Protein AF-0000000081273291 (afdb_homodimer)

pLDDT: mean 95.56, std 4.35, range [65.25, 98.94]

InterPro domains:
  IPR001537 tRNA/rRNA methyltransferase, SpoU type [PF00588] (116-250)
  IPR029026 tRNA (guanine-N1-)-methyltransferase, N-terminal [G3DSA:3.40.1280.10] (105-257)
  IPR029028 Alpha/beta knot methyltransferases [SSF75217] (107-257)
  IPR029064 Ribosomal protein eL30-like superfamily [G3DSA:3.30.1330.30] (2-104)
  IPR029064 Ribosomal protein eL30-like superfamily [SSF55315] (2-104)
  IPR051259 Ribosomal RNA Methyltransferase [PTHR43191] (1-255)

Structure (mmCIF, N/CA/C/O backbone):
data_AF-0000000081273291-model_v1
#
loop_
_entity.id
_entity.type
_entity.pdbx_description
1 polymer 'RNA methyltransferase'
#
loop_
_atom_site.group_PDB
_atom_site.id
_atom_site.type_symbol
_atom_site.label_atom_id
_atom_site.label_alt_id
_atom_site.label_comp_id
_atom_site.label_asym_id
_atom_site.label_entity_id
_atom_site.label_seq_id
_atom_site.pdbx_PDB_ins_code
_atom_site.Cartn_x
_atom_site.Cartn_y
_atom_site.Cartn_z
_atom_site.occupancy
_atom_site.B_iso_or_equiv
_atom_site.auth_seq_id
_atom_site.auth_comp_id
_atom_site.auth_asym_id
_atom_site.auth_atom_id
_atom_site.pdbx_PDB_model_num
ATOM 1 N N . MET A 1 1 ? 12.938 37.375 -3.557 1 85.06 1 MET A N 1
ATOM 2 C CA . MET A 1 1 ? 13.18 35.938 -3.637 1 85.06 1 MET A CA 1
ATOM 3 C C . MET A 1 1 ? 14.672 35.625 -3.553 1 85.06 1 MET A C 1
ATOM 5 O O . MET A 1 1 ? 15.477 36.281 -4.219 1 85.06 1 MET A O 1
ATOM 9 N N . LYS A 1 2 ? 15.062 34.812 -2.607 1 92.38 2 LYS A N 1
ATOM 10 C CA . LYS A 1 2 ? 16.469 34.438 -2.447 1 92.38 2 LYS A CA 1
ATOM 11 C C . LYS A 1 2 ? 16.859 33.375 -3.457 1 92.38 2 LYS A C 1
ATOM 13 O O . LYS A 1 2 ? 16.156 32.375 -3.621 1 92.38 2 LYS A O 1
ATOM 18 N N . HIS A 1 3 ? 17.938 33.594 -4.125 1 95.94 3 HIS A N 1
ATOM 19 C CA . HIS A 1 3 ? 18.453 32.656 -5.113 1 95.94 3 HIS A CA 1
ATOM 20 C C . HIS A 1 3 ? 19.719 31.953 -4.602 1 95.94 3 HIS A C 1
ATOM 22 O O . HIS A 1 3 ? 20.734 32.594 -4.367 1 95.94 3 HIS A O 1
ATOM 28 N N . ILE A 1 4 ? 19.656 30.656 -4.441 1 96.44 4 ILE A N 1
ATOM 29 C CA . ILE A 1 4 ? 20.766 29.891 -3.885 1 96.44 4 ILE A CA 1
ATOM 30 C C . ILE A 1 4 ? 21.406 29.031 -4.973 1 96.44 4 ILE A C 1
ATOM 32 O O . ILE A 1 4 ? 20.734 28.172 -5.551 1 96.44 4 ILE A O 1
ATOM 36 N N . THR A 1 5 ? 22.688 29.141 -5.18 1 96.31 5 THR A N 1
ATOM 37 C CA . THR A 1 5 ? 23.391 28.422 -6.234 1 96.31 5 THR A CA 1
ATOM 38 C C . THR A 1 5 ? 24.578 27.656 -5.66 1 96.31 5 THR A C 1
ATOM 40 O O . THR A 1 5 ? 25.234 26.875 -6.371 1 96.31 5 THR A O 1
ATOM 43 N N . SER A 1 6 ? 24.859 27.953 -4.395 1 95.31 6 SER A N 1
ATOM 44 C CA . SER A 1 6 ? 26.016 27.328 -3.785 1 95.31 6 SER A CA 1
ATOM 45 C C . SER A 1 6 ? 25.609 26.25 -2.779 1 95.31 6 SER A C 1
ATOM 47 O O . SER A 1 6 ? 24.719 26.469 -1.968 1 95.31 6 SER A O 1
ATOM 49 N N . ARG A 1 7 ? 26.344 25.188 -2.744 1 93.81 7 ARG A N 1
ATOM 50 C CA . ARG A 1 7 ? 26.141 24.078 -1.805 1 93.81 7 ARG A CA 1
ATOM 51 C C . ARG A 1 7 ? 26.547 24.484 -0.393 1 93.81 7 ARG A C 1
ATOM 53 O O . ARG A 1 7 ? 26.203 23.797 0.576 1 93.81 7 ARG A O 1
ATOM 60 N N . ASP A 1 8 ? 27.281 25.531 -0.338 1 95.69 8 ASP A N 1
ATOM 61 C CA . ASP A 1 8 ? 27.797 25.953 0.961 1 95.69 8 ASP A CA 1
ATOM 62 C C . ASP A 1 8 ? 26.797 26.875 1.664 1 95.69 8 ASP A C 1
ATOM 64 O O . ASP A 1 8 ? 27.016 27.281 2.811 1 95.69 8 ASP A O 1
ATOM 68 N N . ASN A 1 9 ? 25.812 27.188 0.955 1 96 9 ASN A N 1
ATOM 69 C CA . ASN A 1 9 ? 24.781 28.031 1.546 1 96 9 ASN A CA 1
ATOM 70 C C . ASN A 1 9 ? 24.141 27.375 2.762 1 96 9 ASN A C 1
ATOM 72 O O . ASN A 1 9 ? 23.812 26.172 2.732 1 96 9 ASN A O 1
ATOM 76 N N . ALA A 1 10 ? 23.906 28.156 3.793 1 94.56 10 ALA A N 1
ATOM 77 C CA . ALA A 1 10 ? 23.422 27.625 5.066 1 94.56 10 ALA A CA 1
ATOM 78 C C . ALA A 1 10 ? 22.031 27.031 4.922 1 94.56 10 ALA A C 1
ATOM 80 O O . ALA A 1 10 ? 21.734 25.984 5.504 1 94.56 10 ALA A O 1
ATOM 81 N N . VAL A 1 11 ? 21.266 27.719 4.168 1 93 11 VAL A N 1
ATOM 82 C CA . VAL A 1 11 ? 19.906 27.234 3.951 1 93 11 VAL A CA 1
ATOM 83 C C . VAL A 1 11 ? 19.938 25.891 3.23 1 93 11 VAL A C 1
ATOM 85 O O . VAL A 1 11 ? 19.25 24.953 3.631 1 93 11 VAL A O 1
ATOM 88 N N . PHE A 1 12 ? 20.75 25.781 2.209 1 95.88 12 PHE A N 1
ATOM 89 C CA . PHE A 1 12 ? 20.859 24.531 1.464 1 95.88 12 PHE A CA 1
ATOM 90 C C . PHE A 1 12 ? 21.375 23.406 2.359 1 95.88 12 PHE A C 1
ATOM 92 O O . PHE A 1 12 ? 20.844 22.297 2.344 1 95.88 12 PHE A O 1
ATOM 99 N N . LYS A 1 13 ? 22.312 23.688 3.174 1 95.62 13 LYS A N 1
ATOM 100 C CA . LYS A 1 13 ? 22.859 22.672 4.074 1 95.62 13 LYS A CA 1
ATOM 101 C C . LYS A 1 13 ? 21.812 22.188 5.062 1 95.62 13 LYS A C 1
ATOM 103 O O . LYS A 1 13 ? 21.75 20.984 5.363 1 95.62 13 LYS A O 1
ATOM 108 N N . HIS A 1 14 ? 21.094 23.125 5.504 1 94.81 14 HIS A N 1
ATOM 109 C CA . HIS A 1 14 ? 20.016 22.781 6.426 1 94.81 14 HIS A CA 1
ATOM 110 C C . HIS A 1 14 ? 18.984 21.875 5.766 1 94.81 14 HIS A C 1
ATOM 112 O O . HIS A 1 14 ? 18.625 20.828 6.32 1 94.81 14 HIS A O 1
ATOM 118 N N . LEU A 1 15 ? 18.625 22.172 4.559 1 93.5 15 LEU A N 1
ATOM 119 C CA . LEU A 1 15 ? 17.641 21.391 3.811 1 93.5 15 LEU A CA 1
ATOM 120 C C . LEU A 1 15 ? 18.188 20 3.492 1 93.5 15 LEU A C 1
ATOM 122 O O . LEU A 1 15 ? 17.453 19.016 3.592 1 93.5 15 LEU A O 1
ATOM 126 N N . LYS A 1 16 ? 19.375 19.953 3.104 1 93.88 16 LYS A N 1
ATOM 127 C CA . LYS A 1 16 ? 20.031 18.688 2.789 1 93.88 16 LYS A CA 1
ATOM 128 C C . LYS A 1 16 ? 20.062 17.766 4.008 1 93.88 16 LYS A C 1
ATOM 130 O O . LYS A 1 16 ? 19.828 16.562 3.895 1 93.88 16 LYS A O 1
ATOM 135 N N . ALA A 1 17 ? 20.344 18.359 5.16 1 93.06 17 ALA A N 1
ATOM 136 C CA . ALA A 1 17 ? 20.344 17.594 6.406 1 93.06 17 ALA A CA 1
ATOM 137 C C . ALA A 1 17 ? 18.953 17.031 6.699 1 93.06 17 ALA A C 1
ATOM 139 O O . ALA A 1 17 ? 18.828 15.867 7.086 1 93.06 17 ALA A O 1
ATOM 140 N N . LEU A 1 18 ? 17.906 17.828 6.496 1 92 18 LEU A N 1
ATOM 141 C CA . LEU A 1 18 ? 16.531 17.422 6.758 1 92 18 LEU A CA 1
ATOM 142 C C . LEU A 1 18 ? 16.094 16.328 5.781 1 92 18 LEU A C 1
ATOM 144 O O . LEU A 1 18 ? 15.375 15.406 6.156 1 92 18 LEU A O 1
ATOM 148 N N . SER A 1 19 ? 16.5 16.391 4.594 1 87.12 19 SER A N 1
ATOM 149 C CA . SER A 1 19 ? 16.047 15.469 3.547 1 87.12 19 SER A CA 1
ATOM 150 C C . SER A 1 19 ? 16.656 14.078 3.732 1 87.12 19 SER A C 1
ATOM 152 O O . SER A 1 19 ? 16.062 13.086 3.312 1 87.12 19 SER A O 1
ATOM 154 N N . GLY A 1 20 ? 17.719 13.961 4.426 1 82.12 20 GLY A N 1
ATOM 155 C CA . GLY A 1 20 ? 18.438 12.703 4.477 1 82.12 20 GLY A CA 1
ATOM 156 C C . GLY A 1 20 ? 18.312 11.992 5.812 1 82.12 20 GLY A C 1
ATOM 157 O O . GLY A 1 20 ? 18.781 10.867 5.969 1 82.12 20 GLY A O 1
ATOM 158 N N . SER A 1 21 ? 17.656 12.719 6.777 1 86.69 21 SER A N 1
ATOM 159 C CA . SER A 1 21 ? 17.75 12.133 8.109 1 86.69 21 SER A CA 1
ATOM 160 C C . SER A 1 21 ? 16.469 12.375 8.906 1 86.69 21 SER A C 1
ATOM 162 O O . SER A 1 21 ? 16.109 13.523 9.18 1 86.69 21 SER A O 1
ATOM 164 N N . THR A 1 22 ? 15.891 11.297 9.312 1 85.75 22 THR A N 1
ATOM 165 C CA . THR A 1 22 ? 14.742 11.383 10.203 1 85.75 22 THR A CA 1
ATOM 166 C C . THR A 1 22 ? 15.133 12.031 11.531 1 85.75 22 THR A C 1
ATOM 168 O O . THR A 1 22 ? 14.383 12.836 12.078 1 85.75 22 THR A O 1
ATOM 171 N N . GLN A 1 23 ? 16.281 11.68 11.969 1 88 23 GLN A N 1
ATOM 172 C CA . GLN A 1 23 ? 16.766 12.219 13.234 1 88 23 GLN A CA 1
ATOM 173 C C . GLN A 1 23 ? 16.906 13.734 13.172 1 88 23 GLN A C 1
ATOM 175 O O . GLN A 1 23 ? 16.531 14.438 14.117 1 88 23 GLN A O 1
ATOM 180 N N . GLN A 1 24 ? 17.406 14.211 12.094 1 91 24 GLN A N 1
ATOM 181 C CA . GLN A 1 24 ? 17.562 15.656 11.938 1 91 24 GLN A CA 1
ATOM 182 C C . GLN A 1 24 ? 16.203 16.359 11.867 1 91 24 GLN A C 1
ATOM 184 O O . GLN A 1 24 ? 16.047 17.438 12.43 1 91 24 GLN A O 1
ATOM 189 N N . ARG A 1 25 ? 15.258 15.781 11.234 1 91.62 25 ARG A N 1
ATOM 190 C CA . ARG A 1 25 ? 13.906 16.328 11.164 1 91.62 25 ARG A CA 1
ATOM 191 C C . ARG A 1 25 ? 13.273 16.406 12.547 1 91.62 25 ARG A C 1
ATOM 193 O O . ARG A 1 25 ? 12.688 17.438 12.914 1 91.62 25 ARG A O 1
ATOM 200 N N . ARG A 1 26 ? 13.391 15.359 13.25 1 89.56 26 ARG A N 1
ATOM 201 C CA . ARG A 1 26 ? 12.844 15.32 14.602 1 89.56 26 ARG A CA 1
ATOM 202 C C . ARG A 1 26 ? 13.477 16.391 15.484 1 89.56 26 ARG A C 1
ATOM 204 O O . ARG A 1 26 ? 12.781 17.109 16.188 1 89.56 26 ARG A O 1
ATOM 211 N N . ARG A 1 27 ? 14.797 16.5 15.414 1 91.31 27 ARG A N 1
ATOM 212 C CA . ARG A 1 27 ? 15.523 17.469 16.219 1 91.31 27 ARG A CA 1
ATOM 213 C C . ARG A 1 27 ? 15.141 18.891 15.844 1 91.31 27 ARG A C 1
ATOM 215 O O . ARG A 1 27 ? 14.953 19.75 16.719 1 91.31 27 ARG A O 1
ATOM 222 N N . ALA A 1 28 ? 14.984 19.109 14.602 1 94.19 28 ALA A N 1
ATOM 223 C CA . ALA A 1 28 ? 14.703 20.453 14.109 1 94.19 28 ALA A CA 1
ATOM 224 C C . ALA A 1 28 ? 13.227 20.797 14.266 1 94.19 28 ALA A C 1
ATOM 226 O O . ALA A 1 28 ? 12.844 21.969 14.195 1 94.19 28 ALA A O 1
ATOM 227 N N . GLY A 1 29 ? 12.344 19.766 14.414 1 95.69 29 GLY A N 1
ATOM 228 C CA . GLY A 1 29 ? 10.906 19.984 14.414 1 95.69 29 GLY A CA 1
ATOM 229 C C . GLY A 1 29 ? 10.375 20.469 13.078 1 95.69 29 GLY A C 1
ATOM 230 O O . GLY A 1 29 ? 9.461 21.281 13.031 1 95.69 29 GLY A O 1
ATOM 231 N N . GLN A 1 30 ? 11.07 20 12.031 1 96.75 30 GLN A N 1
ATOM 232 C CA . GLN A 1 30 ? 10.68 20.422 10.688 1 96.75 30 GLN A CA 1
ATOM 233 C C . GLN A 1 30 ? 10.555 19.234 9.75 1 96.75 30 GLN A C 1
ATOM 235 O O . GLN A 1 30 ? 11.125 18.172 10.008 1 96.75 30 GLN A O 1
ATOM 240 N N . SER A 1 31 ? 9.719 19.375 8.766 1 96.31 31 SER A N 1
ATOM 241 C CA . SER A 1 31 ? 9.531 18.375 7.715 1 96.31 31 SER A CA 1
ATOM 242 C C . SER A 1 31 ? 9.531 19.031 6.332 1 96.31 31 SER A C 1
ATOM 244 O O . SER A 1 31 ? 9.336 20.234 6.207 1 96.31 31 SER A O 1
ATOM 246 N N . VAL A 1 32 ? 9.82 18.219 5.336 1 96 32 VAL A N 1
ATOM 247 C CA . VAL A 1 32 ? 9.906 18.703 3.967 1 96 32 VAL A CA 1
ATOM 248 C C . VAL A 1 32 ? 8.82 18.047 3.115 1 96 32 VAL A C 1
ATOM 250 O O . VAL A 1 32 ? 8.727 16.812 3.062 1 96 32 VAL A O 1
ATOM 253 N N . LEU A 1 33 ? 8.008 18.859 2.568 1 96.88 33 LEU A N 1
ATOM 254 C CA . LEU A 1 33 ? 7.035 18.406 1.583 1 96.88 33 LEU A CA 1
ATOM 255 C C . LEU A 1 33 ? 7.629 18.438 0.179 1 96.88 33 LEU A C 1
ATOM 257 O O . LEU A 1 33 ? 7.93 19.5 -0.351 1 96.88 33 LEU A O 1
ATOM 261 N N . ASP A 1 34 ? 7.766 17.297 -0.352 1 95.88 34 ASP A N 1
ATOM 262 C CA . ASP A 1 34 ? 8.438 17.156 -1.641 1 95.88 34 ASP A CA 1
ATOM 263 C C . ASP A 1 34 ? 7.43 16.906 -2.76 1 95.88 34 ASP A C 1
ATOM 265 O O . ASP A 1 34 ? 6.766 15.859 -2.779 1 95.88 34 ASP A O 1
ATOM 269 N N . GLY A 1 35 ? 7.285 17.859 -3.645 1 95.31 35 GLY A N 1
ATOM 270 C CA . GLY A 1 35 ? 6.414 17.688 -4.797 1 95.31 35 GLY A CA 1
ATOM 271 C C . GLY A 1 35 ? 5.227 18.641 -4.793 1 95.31 35 GLY A C 1
ATOM 272 O O . GLY A 1 35 ? 4.715 18.984 -3.729 1 95.31 35 GLY A O 1
ATOM 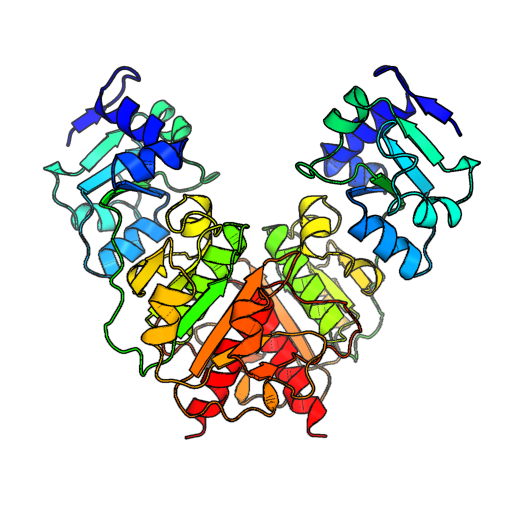273 N N . ILE A 1 36 ? 4.715 18.938 -5.961 1 95.56 36 ILE A N 1
ATOM 274 C CA . ILE A 1 36 ? 3.666 19.922 -6.168 1 95.56 36 ILE A CA 1
ATOM 275 C C . ILE A 1 36 ? 2.393 19.5 -5.445 1 95.56 36 ILE A C 1
ATOM 277 O O . ILE A 1 36 ? 1.687 20.312 -4.863 1 95.56 36 ILE A O 1
ATOM 281 N N . HIS A 1 37 ? 2.092 18.219 -5.391 1 94.31 37 HIS A N 1
ATOM 282 C CA . HIS A 1 37 ? 0.853 17.719 -4.797 1 94.31 37 HIS A CA 1
ATOM 283 C C . HIS A 1 37 ? 0.824 17.984 -3.293 1 94.31 37 HIS A C 1
ATOM 285 O O . HIS A 1 37 ? -0.167 18.484 -2.766 1 94.31 37 HIS A O 1
ATOM 291 N N . LEU A 1 38 ? 1.893 17.672 -2.654 1 96.5 38 LEU A N 1
ATOM 292 C CA . LEU A 1 38 ? 1.954 17.844 -1.207 1 96.5 38 LEU A CA 1
ATOM 293 C C . LEU A 1 38 ? 1.913 19.328 -0.839 1 96.5 38 LEU A C 1
ATOM 295 O O . LEU A 1 38 ? 1.237 19.719 0.116 1 96.5 38 LEU A O 1
ATOM 299 N N . VAL A 1 39 ? 2.617 20.125 -1.613 1 97.5 39 VAL A N 1
ATOM 300 C CA . VAL A 1 39 ? 2.633 21.562 -1.338 1 97.5 39 VAL A CA 1
ATOM 301 C C . VAL A 1 39 ? 1.24 22.141 -1.561 1 97.5 39 VAL A C 1
ATOM 303 O O . VAL A 1 39 ? 0.736 22.891 -0.725 1 97.5 39 VAL A O 1
ATOM 306 N N . ALA A 1 40 ? 0.642 21.75 -2.648 1 97.06 40 ALA A N 1
ATOM 307 C CA . ALA A 1 40 ? -0.712 22.219 -2.936 1 97.06 40 ALA A CA 1
ATOM 308 C C . ALA A 1 40 ? -1.683 21.781 -1.838 1 97.06 40 ALA A C 1
ATOM 310 O O . ALA A 1 40 ? -2.48 22.594 -1.359 1 97.06 40 ALA A O 1
ATOM 311 N N . ALA A 1 41 ? -1.612 20.531 -1.422 1 96.94 41 ALA A N 1
ATOM 312 C CA . ALA A 1 41 ? -2.496 20.016 -0.381 1 96.94 41 ALA A CA 1
ATOM 313 C C . ALA A 1 41 ? -2.322 20.781 0.923 1 96.94 41 ALA A C 1
ATOM 315 O O . ALA A 1 41 ? -3.301 21.078 1.615 1 96.94 41 ALA A O 1
ATOM 316 N N . TYR A 1 42 ? -1.088 21.094 1.247 1 97.94 42 TYR A N 1
ATOM 317 C CA . TYR A 1 42 ? -0.779 21.844 2.465 1 97.94 42 TYR A CA 1
ATOM 318 C C . TYR A 1 42 ? -1.408 23.219 2.432 1 97.94 42 TYR A C 1
ATOM 320 O O . TYR A 1 42 ? -2.047 23.641 3.398 1 97.94 42 TYR A O 1
ATOM 328 N N . LEU A 1 43 ? -1.272 23.891 1.305 1 97.75 43 LEU A N 1
ATOM 329 C CA . LEU A 1 43 ? -1.829 25.234 1.117 1 97.75 43 LEU A CA 1
ATOM 330 C C . LEU A 1 43 ? -3.354 25.188 1.081 1 97.75 43 LEU A C 1
ATOM 332 O O . LEU A 1 43 ? -4.02 26.0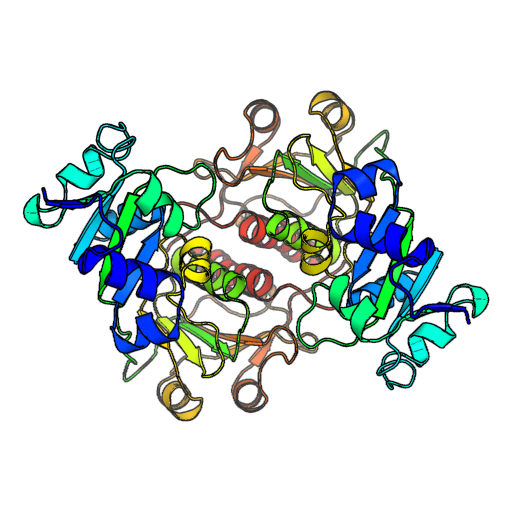31 1.674 1 97.75 43 LEU A O 1
ATOM 336 N N . ASP A 1 44 ? -3.877 24.188 0.428 1 96.38 44 ASP A N 1
ATOM 337 C CA . ASP A 1 44 ? -5.324 24.031 0.321 1 96.38 44 ASP A CA 1
ATOM 338 C C . ASP A 1 44 ? -5.953 23.797 1.693 1 96.38 44 ASP A C 1
ATOM 340 O O . ASP A 1 44 ? -7.105 24.188 1.923 1 96.38 44 ASP A O 1
ATOM 344 N N . ALA A 1 45 ? -5.223 23.203 2.566 1 95.25 45 ALA A N 1
ATOM 345 C CA . ALA A 1 45 ? -5.711 22.953 3.92 1 95.25 45 ALA A CA 1
ATOM 346 C C . ALA A 1 45 ? -5.652 24.234 4.766 1 95.25 45 ALA A C 1
ATOM 348 O O . ALA A 1 45 ? -6.027 24.219 5.941 1 95.25 45 ALA A O 1
ATOM 349 N N . GLY A 1 46 ? -5.105 25.281 4.188 1 95.56 46 GLY A N 1
ATOM 350 C CA . GLY A 1 46 ? -5.109 26.578 4.844 1 95.56 46 GLY A CA 1
ATOM 351 C C . GLY A 1 46 ? -3.834 26.859 5.617 1 95.56 46 GLY A C 1
ATOM 352 O O . GLY A 1 46 ? -3.783 27.781 6.426 1 95.56 46 GLY A O 1
ATOM 353 N N . HIS A 1 47 ? -2.805 26.047 5.375 1 96.5 47 HIS A N 1
ATOM 354 C CA . HIS A 1 47 ? -1.552 26.234 6.098 1 96.5 47 HIS A CA 1
ATOM 355 C C . HIS A 1 47 ? -0.564 27.062 5.281 1 96.5 47 HIS A C 1
ATOM 357 O O . HIS A 1 47 ? -0.756 27.266 4.082 1 96.5 47 HIS A O 1
ATOM 363 N N . VAL A 1 48 ? 0.412 27.594 5.918 1 95.69 48 VAL A N 1
ATOM 364 C CA . VAL A 1 48 ? 1.463 28.391 5.289 1 95.69 48 VAL A CA 1
ATOM 365 C C . VAL A 1 48 ? 2.826 27.766 5.594 1 95.69 48 VAL A C 1
ATOM 367 O O . VAL A 1 48 ? 3.195 27.609 6.758 1 95.69 48 VAL A O 1
ATOM 370 N N . PRO A 1 49 ? 3.533 27.453 4.594 1 97.5 49 PRO A N 1
ATOM 371 C CA . PRO A 1 49 ? 4.859 26.875 4.844 1 97.5 49 PRO A CA 1
ATOM 372 C C . PRO A 1 49 ? 5.855 27.906 5.371 1 97.5 49 PRO A C 1
ATOM 374 O O . PRO A 1 49 ? 5.672 29.109 5.168 1 97.5 49 PRO A O 1
ATOM 377 N N . ALA A 1 50 ? 6.855 27.375 6.09 1 96.19 50 ALA A N 1
ATOM 378 C CA . ALA A 1 50 ? 7.949 28.25 6.512 1 96.19 50 ALA A CA 1
ATOM 379 C C . ALA A 1 50 ? 8.703 28.812 5.305 1 96.19 50 ALA A C 1
ATOM 381 O O . ALA A 1 50 ? 9.039 30 5.262 1 96.19 50 ALA A O 1
ATOM 382 N N . GLN A 1 51 ? 8.969 27.922 4.328 1 96.56 51 GLN A N 1
ATOM 383 C CA . GLN A 1 51 ? 9.617 28.281 3.076 1 96.56 51 GLN A CA 1
ATOM 384 C C . GLN A 1 51 ? 9.117 27.406 1.925 1 96.56 51 GLN A C 1
ATOM 386 O O . GLN A 1 51 ? 8.773 26.25 2.123 1 96.56 51 GLN A O 1
ATOM 391 N N . CYS A 1 52 ? 9.094 28.016 0.784 1 97.62 52 CYS A N 1
ATOM 392 C CA . CYS A 1 52 ? 8.891 27.281 -0.456 1 97.62 52 CYS A CA 1
ATOM 393 C C . CYS A 1 52 ? 10.141 27.297 -1.32 1 97.62 52 CYS A C 1
ATOM 395 O O . CYS A 1 52 ? 10.711 28.359 -1.572 1 97.62 52 CYS A O 1
ATOM 397 N N . LEU A 1 53 ? 10.539 26.141 -1.703 1 97.44 53 LEU A N 1
ATOM 398 C CA . LEU A 1 53 ? 11.727 25.984 -2.539 1 97.44 53 LEU A CA 1
ATOM 399 C C . LEU A 1 53 ? 11.336 25.578 -3.957 1 97.44 53 LEU A C 1
ATOM 401 O O . LEU A 1 53 ? 10.609 24.609 -4.152 1 97.44 53 LEU A O 1
ATOM 405 N N . VAL A 1 54 ? 11.844 26.312 -4.902 1 97.94 54 VAL A N 1
ATOM 406 C CA . VAL A 1 54 ? 11.539 26 -6.297 1 97.94 54 VAL A CA 1
ATOM 407 C C . VAL A 1 54 ? 12.828 26.016 -7.121 1 97.94 54 VAL A C 1
ATOM 409 O O . VAL A 1 54 ? 13.719 26.828 -6.867 1 97.94 54 VAL A O 1
ATOM 412 N N . SER A 1 55 ? 12.891 25.062 -8.031 1 97.44 55 SER A N 1
ATOM 413 C CA . SER A 1 55 ? 14.039 25.047 -8.938 1 97.44 55 SER A CA 1
ATOM 414 C C . SER A 1 55 ? 13.93 26.141 -9.984 1 97.44 55 SER A C 1
ATOM 416 O O . SER A 1 55 ? 12.828 26.562 -10.344 1 97.44 55 SER A O 1
ATOM 418 N N . GLU A 1 56 ? 15.07 26.5 -10.539 1 96.94 56 GLU A N 1
ATOM 419 C CA . GLU A 1 56 ? 15.125 27.516 -11.578 1 96.94 56 GLU A CA 1
ATOM 420 C C . GLU A 1 56 ? 14.281 27.125 -12.781 1 96.94 56 GLU A C 1
ATOM 422 O O . GLU A 1 56 ? 13.539 27.938 -13.328 1 96.94 56 GLU A O 1
ATOM 427 N N . ARG A 1 57 ? 14.297 25.969 -13.156 1 95.94 57 ARG A N 1
ATOM 428 C CA . ARG A 1 57 ? 13.672 25.5 -14.391 1 95.94 57 ARG A CA 1
ATOM 429 C C . ARG A 1 57 ? 12.156 25.453 -14.25 1 95.94 57 ARG A C 1
ATOM 431 O O . ARG A 1 57 ? 11.43 25.438 -15.25 1 95.94 57 ARG A O 1
ATOM 438 N N . HIS A 1 58 ? 11.672 25.484 -12.969 1 96.75 58 HIS A N 1
ATOM 439 C CA . HIS A 1 58 ? 10.242 25.281 -12.805 1 96.75 58 HIS A CA 1
ATOM 440 C C . HIS A 1 58 ? 9.57 26.516 -12.211 1 96.75 58 HIS A C 1
ATOM 442 O O . HIS A 1 58 ? 8.375 26.484 -11.906 1 96.75 58 HIS A O 1
ATOM 448 N N . LEU A 1 59 ? 10.273 27.562 -12.078 1 95.81 59 LEU A N 1
ATOM 449 C CA . LEU A 1 59 ? 9.75 28.766 -11.453 1 95.81 59 LEU A CA 1
ATOM 450 C C . LEU A 1 59 ? 8.492 29.25 -12.172 1 95.81 59 LEU A C 1
ATOM 452 O O . LEU A 1 59 ? 7.496 29.594 -11.531 1 95.81 59 LEU A O 1
ATOM 456 N N . ALA A 1 60 ? 8.531 29.156 -13.492 1 94.81 60 ALA A N 1
ATOM 457 C CA . ALA A 1 60 ? 7.441 29.703 -14.297 1 94.81 60 ALA A CA 1
ATOM 458 C C . ALA A 1 60 ? 6.484 28.594 -14.742 1 94.81 60 ALA A C 1
ATOM 460 O O . ALA A 1 60 ? 5.633 28.812 -15.609 1 94.81 60 ALA A O 1
ATOM 461 N N . HIS A 1 61 ? 6.703 27.453 -14.219 1 96.25 61 HIS A N 1
ATOM 462 C CA . HIS A 1 61 ? 5.824 26.359 -14.602 1 96.25 61 HIS A CA 1
ATOM 463 C C . HIS A 1 61 ? 4.371 26.656 -14.258 1 96.25 61 HIS A C 1
ATOM 465 O O . HIS A 1 61 ? 4.082 27.188 -13.188 1 96.25 61 HIS A O 1
ATOM 471 N N . PRO A 1 62 ? 3.467 26.312 -15.078 1 96.69 62 PRO A N 1
ATOM 472 C CA . PRO A 1 62 ? 2.059 26.688 -14.914 1 96.69 62 PRO A CA 1
ATOM 473 C C . PRO A 1 62 ? 1.442 26.094 -13.648 1 96.69 62 PRO A C 1
ATOM 475 O O . PRO A 1 62 ? 0.483 26.656 -13.102 1 96.69 62 PRO A O 1
ATOM 478 N N . GLU A 1 63 ? 1.933 25 -13.156 1 95.94 63 GLU A N 1
ATOM 479 C CA . GLU A 1 63 ? 1.398 24.375 -11.945 1 95.94 63 GLU A CA 1
ATOM 480 C C . GLU A 1 63 ? 2.068 24.953 -10.695 1 95.94 63 GLU A C 1
ATOM 482 O O . GLU A 1 63 ? 1.559 24.781 -9.586 1 95.94 63 GLU A O 1
ATOM 487 N N . VAL A 1 64 ? 3.168 25.547 -10.859 1 97.62 64 VAL A N 1
ATOM 488 C CA . VAL A 1 64 ? 3.953 26.047 -9.734 1 97.62 64 VAL A CA 1
ATOM 489 C C . VAL A 1 64 ? 3.574 27.5 -9.438 1 97.62 64 VAL A C 1
ATOM 491 O O . VAL A 1 64 ? 3.348 27.859 -8.281 1 97.62 64 VAL A O 1
ATOM 494 N N . ALA A 1 65 ? 3.434 28.297 -10.43 1 96.62 65 ALA A N 1
ATOM 495 C CA . ALA A 1 65 ? 3.244 29.75 -10.312 1 96.62 65 ALA A CA 1
ATOM 496 C C . ALA A 1 65 ? 2.025 30.078 -9.461 1 96.62 65 ALA A C 1
ATOM 498 O O . ALA A 1 65 ? 2.102 30.906 -8.555 1 96.62 65 ALA A O 1
ATOM 499 N N . PRO A 1 66 ? 0.902 29.406 -9.719 1 96.94 66 PRO A N 1
ATOM 500 C CA . PRO A 1 66 ? -0.27 29.719 -8.898 1 96.94 66 PRO A CA 1
ATOM 501 C C . PRO A 1 66 ? -0.064 29.375 -7.418 1 96.94 66 PRO A C 1
ATOM 503 O O . PRO A 1 66 ? -0.638 30.031 -6.547 1 96.94 66 PRO A O 1
ATOM 506 N N . LEU A 1 67 ? 0.657 28.344 -7.09 1 97.69 67 LEU A N 1
ATOM 507 C CA . LEU A 1 67 ? 0.931 27.984 -5.703 1 97.69 67 LEU A CA 1
ATOM 508 C C . LEU A 1 67 ? 1.839 29.031 -5.043 1 97.69 67 LEU A C 1
ATOM 510 O O . LEU A 1 67 ? 1.594 29.438 -3.906 1 97.69 67 LEU A O 1
ATOM 514 N N . LEU A 1 68 ? 2.826 29.469 -5.773 1 97.12 68 LEU A N 1
ATOM 515 C CA . LEU A 1 68 ? 3.762 30.453 -5.246 1 97.12 68 LEU A CA 1
ATOM 516 C C . LEU A 1 68 ? 3.064 31.797 -5 1 97.12 68 LEU A C 1
ATOM 518 O O . LEU A 1 68 ? 3.447 32.531 -4.098 1 97.12 68 LEU A O 1
ATOM 522 N N . ALA A 1 69 ? 2.072 32.031 -5.758 1 96.75 69 ALA A N 1
ATOM 523 C CA . ALA A 1 69 ? 1.324 33.281 -5.617 1 96.75 69 ALA A CA 1
ATOM 524 C C . ALA A 1 69 ? 0.589 33.344 -4.277 1 96.75 69 ALA A C 1
ATOM 526 O O . ALA A 1 69 ? 0.174 34.406 -3.83 1 96.75 69 ALA A O 1
ATOM 527 N N . ARG A 1 70 ? 0.435 32.156 -3.664 1 96.81 70 ARG A N 1
ATOM 528 C CA . ARG A 1 70 ? -0.295 32.062 -2.404 1 96.81 70 ARG A CA 1
ATOM 529 C C . ARG A 1 70 ? 0.644 32.25 -1.214 1 96.81 70 ARG A C 1
ATOM 531 O O . ARG A 1 70 ? 0.203 32.219 -0.063 1 96.81 70 ARG A O 1
ATOM 538 N N . VAL A 1 71 ? 1.865 32.344 -1.474 1 96.12 71 VAL A N 1
ATOM 539 C CA . VAL A 1 71 ? 2.879 32.375 -0.426 1 96.12 71 VAL A CA 1
ATOM 540 C C . VAL A 1 71 ? 3.576 33.719 -0.427 1 96.12 71 VAL A C 1
ATOM 542 O O . VAL A 1 71 ? 3.713 34.344 -1.477 1 96.12 71 VAL A O 1
ATOM 545 N N . ASP A 1 72 ? 3.979 34.219 0.739 1 95.31 72 ASP A N 1
ATOM 546 C CA . ASP A 1 72 ? 4.777 35.438 0.838 1 95.31 72 ASP A CA 1
ATOM 547 C C . ASP A 1 72 ? 6.062 35.312 0.021 1 95.31 72 ASP A C 1
ATOM 549 O O . ASP A 1 72 ? 6.832 34.375 0.195 1 95.31 72 ASP A O 1
ATOM 553 N N . PRO A 1 73 ? 6.316 36.25 -0.831 1 94.69 73 PRO A N 1
ATOM 554 C CA . PRO A 1 73 ? 7.516 36.219 -1.671 1 94.69 73 PRO A CA 1
ATOM 555 C C . PRO A 1 73 ? 8.805 36.062 -0.86 1 94.69 73 PRO A C 1
ATOM 557 O O . PRO A 1 73 ? 9.773 35.469 -1.332 1 94.69 73 PRO A O 1
ATOM 560 N N . GLN A 1 74 ? 8.789 36.562 0.287 1 94.19 74 GLN A N 1
ATOM 561 C CA . GLN A 1 74 ? 9.969 36.469 1.138 1 94.19 74 GLN A CA 1
ATOM 562 C C . GLN A 1 74 ? 10.227 35.062 1.596 1 94.19 74 GLN A C 1
ATOM 564 O O . GLN A 1 74 ? 11.336 34.719 2.025 1 94.19 74 GLN A O 1
ATOM 569 N N . GLY A 1 75 ? 9.195 34.219 1.481 1 95.44 75 GLY A N 1
ATOM 570 C CA . GLY A 1 75 ? 9.312 32.812 1.883 1 95.44 75 GLY A CA 1
ATOM 571 C C . GLY A 1 75 ? 9.688 31.906 0.737 1 95.44 75 GLY A C 1
ATOM 572 O O . GLY A 1 75 ? 9.82 30.688 0.924 1 95.44 75 GLY A O 1
ATOM 573 N N . ILE A 1 76 ? 9.953 32.5 -0.415 1 97.31 76 ILE A N 1
ATOM 574 C CA . ILE A 1 76 ? 10.266 31.688 -1.593 1 97.31 76 ILE A CA 1
ATOM 575 C C . ILE A 1 76 ? 11.781 31.672 -1.822 1 97.31 76 ILE A C 1
ATOM 577 O O . ILE A 1 76 ? 12.422 32.719 -1.802 1 97.31 76 ILE A O 1
ATOM 581 N N . VAL A 1 77 ? 12.32 30.484 -1.956 1 97.5 77 VAL A N 1
ATOM 582 C CA . VAL A 1 77 ? 13.734 30.297 -2.26 1 97.5 77 VAL A CA 1
ATOM 583 C C . VAL A 1 77 ? 13.891 29.656 -3.635 1 97.5 77 VAL A C 1
ATOM 585 O O . VAL A 1 77 ? 13.336 28.594 -3.895 1 97.5 77 VAL A O 1
ATOM 588 N N . LEU A 1 78 ? 14.602 30.312 -4.465 1 97.94 78 LEU A N 1
ATOM 589 C CA . LEU A 1 78 ? 14.977 29.766 -5.766 1 97.94 78 LEU A CA 1
ATOM 590 C C . LEU A 1 78 ? 16.281 29 -5.672 1 97.94 78 LEU A C 1
ATOM 592 O O . LEU A 1 78 ? 17.297 29.531 -5.23 1 97.94 78 LEU A O 1
ATOM 596 N N . LEU A 1 79 ? 16.266 27.734 -6.07 1 97.44 79 LEU A N 1
ATOM 597 C CA . LEU A 1 79 ? 17.453 26.906 -6.023 1 97.44 79 LEU A CA 1
ATOM 598 C C . LEU A 1 79 ? 17.969 26.594 -7.43 1 97.44 79 LEU A C 1
ATOM 600 O O . LEU A 1 79 ? 17.172 26.344 -8.336 1 97.44 79 LEU A O 1
ATOM 604 N N . ALA A 1 80 ? 19.281 26.562 -7.535 1 97.81 80 ALA A N 1
ATOM 605 C CA . ALA A 1 80 ? 19.875 26 -8.75 1 97.81 80 ALA A CA 1
ATOM 606 C C . ALA A 1 80 ? 19.391 24.578 -9 1 97.81 80 ALA A C 1
ATOM 608 O O . ALA A 1 80 ? 19.25 23.797 -8.055 1 97.81 80 ALA A O 1
ATOM 609 N N . ASP A 1 81 ? 19.25 24.266 -10.289 1 96.94 81 ASP A N 1
ATOM 610 C CA . ASP A 1 81 ? 18.703 22.953 -10.641 1 96.94 81 ASP A CA 1
ATOM 611 C C . ASP A 1 81 ? 19.562 21.828 -10.07 1 96.94 81 ASP A C 1
ATOM 613 O O . ASP A 1 81 ? 19.031 20.828 -9.578 1 96.94 81 ASP A O 1
ATOM 617 N N . SER A 1 82 ? 20.812 22 -10.102 1 96.44 82 SER A N 1
ATOM 618 C CA . SER A 1 82 ? 21.719 20.984 -9.617 1 96.44 82 SER A CA 1
ATOM 619 C C . SER A 1 82 ? 21.578 20.781 -8.109 1 96.44 82 SER A C 1
ATOM 621 O O . SER A 1 82 ? 21.719 19.656 -7.613 1 96.44 82 SER A O 1
ATOM 623 N N . LEU A 1 83 ? 21.328 21.859 -7.391 1 96.56 83 LEU A N 1
ATOM 624 C CA . LEU A 1 83 ? 21.125 21.781 -5.949 1 96.56 83 LEU A CA 1
ATOM 625 C C . LEU A 1 83 ? 19.797 21.109 -5.625 1 96.56 83 LEU A C 1
ATOM 627 O O . LEU A 1 83 ? 19.75 20.219 -4.766 1 96.56 83 LEU A O 1
ATOM 631 N N . PHE A 1 84 ? 18.781 21.5 -6.336 1 96.56 84 PHE A N 1
ATOM 632 C CA . PHE A 1 84 ? 17.469 20.922 -6.102 1 96.56 84 PHE A CA 1
ATOM 633 C C . PHE A 1 84 ? 17.484 19.422 -6.297 1 96.56 84 PHE A C 1
ATOM 635 O O . PHE A 1 84 ? 16.906 18.672 -5.512 1 96.56 84 PHE A O 1
ATOM 642 N N . ALA A 1 85 ? 18.219 18.922 -7.242 1 94.81 85 ALA A N 1
ATOM 643 C CA . ALA A 1 85 ? 18.297 17.516 -7.59 1 94.81 85 ALA A CA 1
ATOM 644 C C . ALA A 1 85 ? 18.875 16.703 -6.438 1 94.81 85 ALA A C 1
ATOM 646 O O . ALA A 1 85 ? 18.594 15.5 -6.312 1 94.81 85 ALA A O 1
ATOM 647 N N . GLN A 1 86 ? 19.625 17.312 -5.59 1 94.31 86 GLN A N 1
ATOM 648 C CA . GLN A 1 86 ? 20.25 16.641 -4.457 1 94.31 86 GLN A CA 1
ATOM 649 C C . GLN A 1 86 ? 19.266 16.484 -3.301 1 94.31 86 GLN A C 1
ATOM 651 O O . GLN A 1 86 ? 19.516 15.75 -2.352 1 94.31 86 GLN A O 1
ATOM 656 N N . LEU A 1 87 ? 18.172 17.25 -3.385 1 93.62 87 LEU A N 1
ATOM 657 C CA . LEU A 1 87 ? 17.219 17.266 -2.277 1 93.62 87 LEU A CA 1
ATOM 658 C C . LEU A 1 87 ? 16.031 16.375 -2.578 1 93.62 87 LEU A C 1
ATOM 660 O O . LEU A 1 87 ? 15.547 15.641 -1.701 1 93.62 87 LEU A O 1
ATOM 664 N N . THR A 1 88 ? 15.586 16.422 -3.785 1 92.31 88 THR A N 1
ATOM 665 C CA . THR A 1 88 ? 14.305 15.828 -4.133 1 92.31 88 THR A CA 1
ATOM 666 C C . THR A 1 88 ? 14.438 14.312 -4.273 1 92.31 88 THR A C 1
ATOM 668 O O . THR A 1 88 ? 15.469 13.812 -4.723 1 92.31 88 THR A O 1
ATOM 671 N N . THR A 1 89 ? 13.383 13.656 -3.84 1 85.56 89 THR A N 1
ATOM 672 C CA . THR A 1 89 ? 13.297 12.211 -4.02 1 85.56 89 THR A CA 1
ATOM 673 C C . THR A 1 89 ? 12.32 11.867 -5.141 1 85.56 89 THR A C 1
ATOM 675 O O . THR A 1 89 ? 12.164 10.695 -5.496 1 85.56 89 THR A O 1
ATOM 678 N N . VAL A 1 90 ? 11.656 12.789 -5.652 1 83.88 90 VAL A N 1
ATOM 679 C CA . VAL A 1 90 ? 10.68 12.578 -6.711 1 83.88 90 VAL A CA 1
ATOM 680 C C . VAL A 1 90 ? 11.391 12.484 -8.062 1 83.88 90 VAL A C 1
ATOM 682 O O . VAL A 1 90 ? 12.172 13.359 -8.422 1 83.88 90 VAL A O 1
ATOM 685 N N . VAL A 1 91 ? 11.109 11.43 -8.75 1 77.75 91 VAL A N 1
ATOM 686 C CA . VAL A 1 91 ? 11.742 11.203 -10.047 1 77.75 91 VAL A CA 1
ATOM 687 C C . VAL A 1 91 ? 10.891 11.844 -11.148 1 77.75 91 VAL A C 1
ATOM 689 O O . VAL A 1 91 ? 9.688 11.609 -11.227 1 77.75 91 VAL A O 1
ATOM 692 N N . ASN A 1 92 ? 11.523 12.75 -11.938 1 79.25 92 ASN A N 1
ATOM 693 C CA . ASN A 1 92 ? 10.93 13.391 -13.109 1 79.25 92 ASN A CA 1
ATOM 694 C C . ASN A 1 92 ? 9.727 14.242 -12.727 1 79.25 92 ASN A C 1
ATOM 696 O O . ASN A 1 92 ? 8.742 14.305 -13.461 1 79.25 92 ASN A O 1
ATOM 700 N N . GLY A 1 93 ? 9.727 14.711 -11.586 1 86.38 93 GLY A N 1
ATOM 701 C CA . GLY A 1 93 ? 8.625 15.539 -11.133 1 86.38 93 GLY A CA 1
ATOM 702 C C . GLY A 1 93 ? 8.906 17.031 -11.227 1 86.38 93 GLY A C 1
ATOM 703 O O . GLY A 1 93 ? 9.961 17.438 -11.719 1 86.38 93 GLY A O 1
ATOM 704 N N . ILE A 1 94 ? 7.871 17.766 -10.992 1 91.88 94 ILE A N 1
ATOM 705 C CA . ILE A 1 94 ? 7.996 19.219 -10.891 1 91.88 94 ILE A CA 1
ATOM 706 C C . ILE A 1 94 ? 8.734 19.594 -9.602 1 91.88 94 ILE A C 1
ATOM 708 O O . ILE A 1 94 ? 8.375 19.125 -8.523 1 91.88 94 ILE A O 1
ATOM 712 N N . ASP A 1 95 ? 9.734 20.406 -9.711 1 95.5 95 ASP A N 1
ATOM 713 C CA . ASP A 1 95 ? 10.648 20.703 -8.609 1 95.5 95 ASP A CA 1
ATOM 714 C C . ASP A 1 95 ? 10.086 21.797 -7.715 1 95.5 95 ASP A C 1
ATOM 716 O O . ASP A 1 95 ? 10.414 22.984 -7.891 1 95.5 95 ASP A O 1
ATOM 720 N N . LEU A 1 96 ? 9.32 21.453 -6.852 1 97.38 96 LEU A N 1
ATOM 721 C CA . LEU A 1 96 ? 8.766 22.297 -5.805 1 97.38 96 LEU A CA 1
ATOM 722 C C . LEU A 1 96 ? 8.75 21.578 -4.465 1 97.38 96 LEU A C 1
ATOM 724 O O . LEU A 1 96 ? 8.398 20.391 -4.398 1 97.38 96 LEU A O 1
ATOM 728 N N . MET A 1 97 ? 9.211 22.25 -3.404 1 97.19 97 MET A N 1
ATOM 729 C CA . MET A 1 97 ? 9.219 21.719 -2.045 1 97.19 97 MET A CA 1
ATOM 730 C C . MET A 1 97 ? 8.758 22.766 -1.042 1 97.19 97 MET A C 1
ATOM 732 O O . MET A 1 97 ? 8.766 23.953 -1.345 1 97.19 97 MET A O 1
ATOM 736 N N . ALA A 1 98 ? 8.398 22.312 0.053 1 97.25 98 ALA A N 1
ATOM 737 C CA . ALA A 1 98 ? 8.086 23.234 1.145 1 97.25 98 ALA A CA 1
ATOM 738 C C . ALA A 1 98 ? 8.688 22.734 2.461 1 97.25 98 ALA A C 1
ATOM 740 O O . ALA A 1 98 ? 8.656 21.547 2.758 1 97.25 98 ALA A O 1
ATOM 741 N N . LEU A 1 99 ? 9.281 23.625 3.125 1 97 99 LEU A N 1
ATOM 742 C CA . LEU A 1 99 ? 9.711 23.422 4.504 1 97 99 LEU A CA 1
ATOM 743 C C . LEU A 1 99 ? 8.617 23.828 5.484 1 97 99 LEU A C 1
ATOM 745 O O . LEU A 1 99 ? 8.117 24.953 5.422 1 97 99 LEU A O 1
ATOM 749 N N . ILE A 1 100 ? 8.281 22.922 6.336 1 97.5 100 ILE A N 1
ATOM 750 C CA . ILE A 1 100 ? 7.219 23.234 7.293 1 97.5 100 ILE A CA 1
ATOM 751 C C . ILE A 1 100 ? 7.684 22.906 8.703 1 97.5 100 ILE A C 1
ATOM 753 O O . ILE A 1 100 ? 8.625 22.125 8.891 1 97.5 100 ILE A O 1
ATOM 757 N N . GLU A 1 101 ? 6.996 23.578 9.688 1 96.81 101 GLU A N 1
ATOM 758 C CA . GLU A 1 101 ? 7.082 23.078 11.062 1 96.81 101 GLU A CA 1
ATOM 759 C C . GLU A 1 101 ? 6.262 21.812 11.234 1 96.81 101 GLU A C 1
ATOM 761 O O . GLU A 1 101 ? 5.09 21.766 10.852 1 96.81 101 GLU A O 1
ATOM 766 N N . THR A 1 102 ? 6.867 20.797 11.734 1 96.56 102 THR A N 1
ATOM 767 C CA . THR A 1 102 ? 6.156 19.531 11.898 1 96.56 102 THR A CA 1
ATOM 768 C C . THR A 1 102 ? 5.02 19.672 12.906 1 96.56 102 THR A C 1
ATOM 770 O O . THR A 1 102 ? 5.25 20.031 14.062 1 96.56 102 THR A O 1
ATOM 773 N N . PRO A 1 103 ? 3.834 19.438 12.477 1 94.81 103 PRO A N 1
ATOM 774 C CA . PRO A 1 103 ? 2.73 19.5 13.438 1 94.81 103 PRO A CA 1
ATOM 775 C C . PRO A 1 103 ? 2.863 18.469 14.555 1 94.81 103 PRO A C 1
ATOM 777 O O . PRO A 1 103 ? 3.297 17.344 14.312 1 94.81 103 PRO A O 1
ATOM 780 N N . GLU A 1 104 ? 2.531 18.938 15.719 1 90.88 104 GLU A N 1
ATOM 781 C CA . GLU A 1 104 ? 2.467 18.016 16.844 1 90.88 104 GLU A CA 1
ATOM 782 C C . GLU A 1 104 ? 1.025 17.625 17.156 1 90.88 104 GLU A C 1
ATOM 784 O O . GLU A 1 104 ? 0.168 18.484 17.359 1 90.88 104 GLU A O 1
ATOM 789 N N . GLY A 1 105 ? 0.748 16.422 17.109 1 95.12 105 GLY A N 1
ATOM 790 C CA . GLY A 1 105 ? -0.576 15.961 17.484 1 95.12 105 GLY A CA 1
ATOM 791 C C . GLY A 1 105 ? -0.883 16.188 18.953 1 95.12 105 GLY A C 1
ATOM 792 O O . GLY A 1 105 ? 0.008 16.516 19.75 1 95.12 105 GLY A O 1
ATOM 793 N N . HIS A 1 106 ? -2.105 16.156 19.266 1 96.44 106 HIS A N 1
ATOM 794 C CA . HIS A 1 106 ? -2.562 16.281 20.656 1 96.44 106 HIS A CA 1
ATOM 795 C C . HIS A 1 106 ? -3.357 15.055 21.078 1 96.44 106 HIS A C 1
ATOM 797 O O . HIS A 1 106 ? -4.234 14.594 20.344 1 96.44 106 HIS A O 1
ATOM 803 N N . LEU A 1 107 ? -3.002 14.555 22.172 1 97.12 107 LEU A N 1
ATOM 804 C CA . LEU A 1 107 ? -3.752 13.438 22.734 1 97.12 107 LEU A CA 1
ATOM 805 C C . LEU A 1 107 ? -4.984 13.93 23.484 1 97.12 107 LEU A C 1
ATOM 807 O O . LEU A 1 107 ? -4.863 14.555 24.547 1 97.12 107 LEU A O 1
ATOM 811 N N . PRO A 1 108 ? -6.121 13.664 22.969 1 97.75 108 PRO A N 1
ATOM 812 C CA . PRO A 1 108 ? -7.32 14.133 23.672 1 97.75 108 PRO A CA 1
ATOM 813 C C . PRO A 1 108 ? -7.484 13.492 25.047 1 97.75 108 PRO A C 1
ATOM 815 O O . PRO A 1 108 ? -7.02 12.375 25.281 1 97.75 108 PRO A O 1
ATOM 818 N N . HIS A 1 109 ? -8.195 14.195 25.922 1 97.38 109 HIS A N 1
ATOM 819 C CA . HIS A 1 109 ? -8.469 13.664 27.25 1 97.38 109 HIS A CA 1
ATOM 820 C C . HIS A 1 109 ? -9.453 12.5 27.188 1 97.38 109 HIS A C 1
ATOM 822 O O . HIS A 1 109 ? -9.344 11.555 27.969 1 97.38 109 HIS A O 1
ATOM 828 N N . ARG A 1 110 ? -10.383 12.656 26.25 1 98.12 110 ARG A N 1
ATOM 829 C CA . ARG A 1 110 ? -11.383 11.625 26 1 98.12 110 ARG A CA 1
ATOM 830 C C . ARG A 1 110 ? -11.562 11.383 24.5 1 98.12 110 ARG A C 1
ATOM 832 O O . ARG A 1 110 ? -11.727 12.328 23.734 1 98.12 110 ARG A O 1
ATOM 839 N N . ILE A 1 111 ? -11.492 10.141 24.172 1 98.12 111 ILE A N 1
ATOM 840 C CA . ILE A 1 111 ? -11.664 9.758 22.766 1 98.12 111 ILE A CA 1
ATOM 841 C C . ILE A 1 111 ? -13 9.047 22.594 1 98.12 111 ILE A C 1
ATOM 843 O O . ILE A 1 111 ? -13.148 7.887 22.969 1 98.12 111 ILE A O 1
ATOM 847 N N . GLU A 1 112 ? -13.953 9.75 21.953 1 98.31 112 GLU A N 1
ATOM 848 C CA . GLU A 1 112 ? -15.32 9.242 21.844 1 98.31 112 GLU A CA 1
ATOM 849 C C . GLU A 1 112 ? -15.758 9.148 20.391 1 98.31 112 GLU A C 1
ATOM 851 O O . GLU A 1 112 ? -16.938 8.945 20.109 1 98.31 112 GLU A O 1
ATOM 856 N N . HIS A 1 113 ? -14.852 9.375 19.469 1 97.81 113 HIS A N 1
ATOM 857 C CA . HIS A 1 113 ? -15.094 9.297 18.031 1 97.81 113 HIS A CA 1
ATOM 858 C C . HIS A 1 113 ? -14.188 8.258 17.375 1 97.81 113 HIS A C 1
ATOM 860 O O . HIS A 1 113 ? -13.336 7.66 18.031 1 97.81 113 HIS A O 1
ATOM 866 N N . ASP A 1 114 ? -14.453 7.973 16.156 1 98.62 114 ASP A N 1
ATOM 867 C CA . ASP A 1 114 ? -13.641 7.012 15.422 1 98.62 114 ASP A CA 1
ATOM 868 C C . ASP A 1 114 ? -12.156 7.355 15.523 1 98.62 114 ASP A C 1
ATOM 870 O O . ASP A 1 114 ? -11.773 8.523 15.461 1 98.62 114 ASP A O 1
ATOM 874 N N . CYS A 1 115 ? -11.359 6.363 15.727 1 98.88 115 CYS A N 1
ATOM 875 C CA . CYS A 1 115 ? -9.914 6.57 15.742 1 98.88 115 CYS A CA 1
ATOM 876 C C . CYS A 1 115 ? -9.18 5.336 15.227 1 98.88 115 CYS A C 1
ATOM 878 O O . CYS A 1 115 ? -9.773 4.266 15.102 1 98.88 115 CYS A O 1
ATOM 880 N N . VAL A 1 116 ? -7.945 5.523 14.859 1 98.94 116 VAL A N 1
ATOM 881 C CA . VAL A 1 116 ? -7.066 4.457 14.391 1 98.94 116 VAL A CA 1
ATOM 882 C C . VAL A 1 116 ? -5.82 4.395 15.273 1 98.94 116 VAL A C 1
ATOM 884 O O . VAL A 1 116 ? -5.215 5.426 15.578 1 98.94 116 VAL A O 1
ATOM 887 N N . ILE A 1 117 ? -5.496 3.273 15.719 1 98.94 117 ILE A N 1
ATOM 888 C CA . ILE A 1 117 ? -4.285 3.018 16.5 1 98.94 117 ILE A CA 1
ATOM 889 C C . ILE A 1 117 ? -3.35 2.109 15.703 1 98.94 117 ILE A C 1
ATOM 891 O O . ILE A 1 117 ? -3.717 0.986 15.344 1 98.94 117 ILE A O 1
ATOM 895 N N . LEU A 1 118 ? -2.191 2.604 15.391 1 98.88 118 LEU A N 1
ATOM 896 C CA . LEU A 1 118 ? -1.151 1.816 14.742 1 98.88 118 LEU A CA 1
ATOM 897 C C . LEU A 1 118 ? -0.189 1.229 15.766 1 98.88 118 LEU A C 1
ATOM 899 O O . LEU A 1 118 ? 0.54 1.966 16.438 1 98.88 118 LEU A O 1
ATOM 903 N N . ASP A 1 119 ? -0.178 -0.026 15.844 1 98.62 119 ASP A N 1
ATOM 904 C CA . ASP A 1 119 ? 0.619 -0.734 16.844 1 98.62 119 ASP A CA 1
ATOM 905 C C . ASP A 1 119 ? 1.912 -1.27 16.234 1 98.62 119 ASP A C 1
ATOM 907 O O . ASP A 1 119 ? 2.002 -2.451 15.891 1 98.62 119 ASP A O 1
ATOM 911 N N . GLY A 1 120 ? 2.896 -0.4 16.141 1 98.12 120 GLY A N 1
ATOM 912 C CA . GLY A 1 120 ? 4.234 -0.793 15.727 1 98.12 120 GLY A CA 1
ATOM 913 C C . GLY A 1 120 ? 4.348 -1.025 14.234 1 98.12 120 GLY A C 1
ATOM 914 O O . GLY A 1 120 ? 5.059 -1.928 13.789 1 98.12 120 GLY A O 1
ATOM 915 N N . ILE A 1 121 ? 3.617 -0.291 13.391 1 98.31 121 ILE A N 1
ATOM 916 C CA . ILE A 1 121 ? 3.744 -0.419 11.938 1 98.31 121 ILE A CA 1
ATOM 917 C C . ILE A 1 121 ? 5.066 0.192 11.484 1 98.31 121 ILE A C 1
ATOM 919 O O . ILE A 1 121 ? 5.301 1.389 11.664 1 98.31 121 ILE A O 1
ATOM 923 N N . GLN A 1 122 ? 5.871 -0.527 10.82 1 96.62 122 GLN A N 1
ATOM 924 C CA . GLN A 1 122 ? 7.254 -0.113 10.609 1 96.62 122 GLN A CA 1
ATOM 925 C C . GLN A 1 122 ? 7.465 0.395 9.188 1 96.62 122 GLN A C 1
ATOM 927 O O . GLN A 1 122 ? 8.398 1.155 8.93 1 96.62 122 GLN A O 1
ATOM 932 N N . ASP A 1 123 ? 6.711 -0.076 8.266 1 96.5 123 ASP A N 1
ATOM 933 C CA . ASP A 1 123 ? 6.875 0.361 6.879 1 96.5 123 ASP A CA 1
ATOM 934 C C . ASP A 1 123 ? 6.238 1.732 6.66 1 96.5 123 ASP A C 1
ATOM 936 O O . ASP A 1 123 ? 5.031 1.9 6.836 1 96.5 123 ASP A O 1
ATOM 940 N N . ALA A 1 124 ? 6.996 2.672 6.18 1 97 124 ALA A N 1
ATOM 941 C CA . ALA A 1 124 ? 6.543 4.047 5.996 1 97 124 ALA A CA 1
ATOM 942 C C . ALA A 1 124 ? 5.441 4.129 4.945 1 97 124 ALA A C 1
ATOM 944 O O . ALA A 1 124 ? 4.523 4.949 5.059 1 97 124 ALA A O 1
ATOM 945 N N . GLY A 1 125 ? 5.52 3.309 3.928 1 97.38 125 GLY A N 1
ATOM 946 C CA . GLY A 1 125 ? 4.465 3.266 2.926 1 97.38 125 GLY A CA 1
ATOM 947 C C . GLY A 1 125 ? 3.127 2.816 3.484 1 97.38 125 GLY A C 1
ATOM 948 O O . GLY A 1 125 ? 2.09 3.402 3.172 1 97.38 125 GLY A O 1
ATOM 949 N N . ASN A 1 126 ? 3.209 1.807 4.344 1 98.31 126 ASN A N 1
ATOM 950 C CA . ASN A 1 126 ? 1.995 1.334 5 1 98.31 126 ASN A CA 1
ATOM 951 C C . ASN A 1 126 ? 1.397 2.404 5.91 1 98.31 126 ASN A C 1
ATOM 953 O O . ASN A 1 126 ? 0.19 2.646 5.879 1 98.31 126 ASN A O 1
ATOM 957 N N . VAL A 1 127 ? 2.248 3.037 6.672 1 98.69 127 VAL A N 1
ATOM 958 C CA . VAL A 1 127 ? 1.771 4.102 7.551 1 98.69 127 VAL A CA 1
ATOM 959 C C . VAL A 1 127 ? 1.062 5.172 6.723 1 98.69 127 VAL A C 1
ATOM 961 O O . VAL A 1 127 ? -0.081 5.535 7.016 1 98.69 127 VAL A O 1
ATOM 964 N N . GLY A 1 128 ? 1.72 5.625 5.676 1 98.5 128 GLY A N 1
ATOM 965 C CA . GLY A 1 128 ? 1.128 6.652 4.836 1 98.5 128 GLY A CA 1
ATOM 966 C C . GLY A 1 128 ? -0.194 6.234 4.219 1 98.5 128 GLY A C 1
ATOM 967 O O . GLY A 1 128 ? -1.156 7.004 4.219 1 98.5 128 GLY A O 1
ATOM 968 N N . SER A 1 129 ? -0.244 5.016 3.742 1 98.44 129 SER A N 1
ATOM 969 C CA . SER A 1 129 ? -1.456 4.5 3.113 1 98.44 129 SER A CA 1
ATOM 970 C C . SER A 1 129 ? -2.604 4.406 4.113 1 98.44 129 SER A C 1
ATOM 972 O O . SER A 1 129 ? -3.75 4.719 3.783 1 98.44 129 SER A O 1
ATOM 974 N N . ILE A 1 130 ? -2.303 4.012 5.309 1 98.81 130 ILE A N 1
ATOM 975 C CA . ILE A 1 130 ? -3.328 3.904 6.336 1 98.81 130 ILE A CA 1
ATOM 976 C C . ILE A 1 130 ? -3.832 5.297 6.715 1 98.81 130 ILE A C 1
ATOM 978 O O . ILE A 1 130 ? -5.039 5.508 6.855 1 98.81 130 ILE A O 1
ATOM 982 N N . LEU A 1 131 ? -2.9 6.262 6.871 1 98.75 131 LEU A N 1
ATOM 983 C CA . LEU A 1 131 ? -3.305 7.637 7.141 1 98.75 131 LEU A CA 1
ATOM 984 C C . LEU A 1 131 ? -4.234 8.156 6.051 1 98.75 131 LEU A C 1
ATOM 986 O O . LEU A 1 131 ? -5.25 8.789 6.344 1 98.75 131 LEU A O 1
ATOM 990 N N . ARG A 1 132 ? -3.895 7.836 4.816 1 98.62 132 ARG A N 1
ATOM 991 C CA . ARG A 1 132 ? -4.68 8.281 3.67 1 98.62 132 ARG A CA 1
ATOM 992 C C . ARG A 1 132 ? -6.082 7.684 3.699 1 98.62 132 ARG A C 1
ATOM 994 O O . ARG A 1 132 ? -7.07 8.391 3.477 1 98.62 132 ARG A O 1
ATOM 1001 N N . CYS A 1 133 ? -6.195 6.445 4.051 1 98.62 133 CYS A N 1
ATOM 1002 C CA . CYS A 1 133 ? -7.488 5.781 4.172 1 98.62 133 CYS A CA 1
ATOM 1003 C C . CYS A 1 133 ? -8.289 6.352 5.332 1 98.62 133 CYS A C 1
ATOM 1005 O O . CYS A 1 133 ? -9.5 6.562 5.211 1 98.62 133 CYS A O 1
ATOM 1007 N N . ALA A 1 134 ? -7.605 6.57 6.434 1 98.81 134 ALA A N 1
ATOM 1008 C CA . ALA A 1 134 ? -8.273 7.117 7.609 1 98.81 134 ALA A CA 1
ATOM 1009 C C . ALA A 1 134 ? -8.891 8.477 7.309 1 98.81 134 ALA A C 1
ATOM 1011 O O . ALA A 1 134 ? -10.078 8.703 7.559 1 98.81 134 ALA A O 1
ATOM 1012 N N . ALA A 1 135 ? -8.094 9.359 6.707 1 98.56 135 ALA A N 1
ATOM 1013 C CA . ALA A 1 135 ? -8.586 10.688 6.355 1 98.56 135 ALA A CA 1
ATOM 1014 C C . ALA A 1 135 ? -9.758 10.594 5.383 1 98.56 135 ALA A C 1
ATOM 1016 O O . ALA A 1 135 ? -10.773 11.266 5.562 1 98.56 135 ALA A O 1
ATOM 1017 N N . ALA A 1 136 ? -9.617 9.75 4.398 1 98.12 136 ALA A N 1
ATOM 1018 C CA . ALA A 1 136 ? -10.664 9.586 3.387 1 98.12 136 ALA A CA 1
ATOM 1019 C C . ALA A 1 136 ? -11.953 9.07 4.016 1 98.12 136 ALA A C 1
ATOM 1021 O O . ALA A 1 136 ? -13.047 9.445 3.588 1 98.12 136 ALA A O 1
ATOM 1022 N N . ALA A 1 137 ? -11.836 8.234 5.016 1 98.44 137 ALA A N 1
ATOM 1023 C CA . ALA A 1 137 ? -12.992 7.605 5.652 1 98.44 137 ALA A CA 1
ATOM 1024 C C . ALA A 1 137 ? -13.641 8.547 6.66 1 98.44 137 ALA A C 1
ATOM 1026 O O . ALA A 1 137 ? -14.711 8.258 7.191 1 98.44 137 ALA A O 1
ATOM 1027 N N . GLY A 1 138 ? -12.961 9.594 6.996 1 97.94 138 GLY A N 1
ATOM 1028 C CA . GLY A 1 138 ? -13.531 10.586 7.898 1 97.94 138 GLY A CA 1
ATOM 1029 C C . GLY A 1 138 ? -13.039 10.438 9.328 1 97.94 138 GLY A C 1
ATOM 1030 O O . GLY A 1 138 ? -13.594 11.039 10.242 1 97.94 138 GLY A O 1
ATOM 1031 N N . VAL A 1 139 ? -12.055 9.609 9.516 1 98.44 139 VAL A N 1
ATOM 1032 C CA . VAL A 1 139 ? -11.406 9.508 10.82 1 98.44 139 VAL A CA 1
ATOM 1033 C C . VAL A 1 139 ? -10.516 10.727 11.047 1 98.44 139 VAL A C 1
ATOM 1035 O O . VAL A 1 139 ? -9.844 11.195 10.125 1 98.44 139 VAL A O 1
ATOM 1038 N N . ARG A 1 140 ? -10.453 11.18 12.25 1 96.75 140 ARG A N 1
ATOM 1039 C CA . ARG A 1 140 ? -9.672 12.383 12.523 1 96.75 140 ARG A CA 1
ATOM 1040 C C . ARG A 1 140 ? -8.453 12.055 13.375 1 96.75 140 ARG A C 1
ATOM 1042 O O . ARG A 1 140 ? -7.387 12.648 13.195 1 96.75 140 ARG A O 1
ATOM 1049 N N . ASP A 1 141 ? -8.586 11.07 14.273 1 98.69 141 ASP A N 1
ATOM 1050 C CA . ASP A 1 141 ? -7.531 10.805 15.25 1 98.69 141 ASP A CA 1
ATOM 1051 C C . ASP A 1 141 ? -6.762 9.531 14.898 1 98.69 141 ASP A C 1
ATOM 1053 O O . ASP A 1 141 ? -7.355 8.469 14.727 1 98.69 141 ASP A O 1
ATOM 1057 N N . VAL A 1 142 ? -5.461 9.664 14.828 1 98.88 142 VAL A N 1
ATOM 1058 C CA . VAL A 1 142 ? -4.578 8.523 14.617 1 98.88 142 VAL A CA 1
ATOM 1059 C C . VAL A 1 142 ? -3.482 8.516 15.688 1 98.88 142 VAL A C 1
ATOM 1061 O O . VAL A 1 142 ? -2.752 9.5 15.844 1 98.88 142 VAL A O 1
ATOM 1064 N N . PHE A 1 143 ? -3.379 7.43 16.375 1 98.88 143 PHE A N 1
ATOM 1065 C CA . PHE A 1 143 ? -2.377 7.254 17.422 1 98.88 143 PHE A CA 1
ATOM 1066 C C . PHE A 1 143 ? -1.364 6.188 17.016 1 98.88 143 PHE A C 1
ATOM 1068 O O . PHE A 1 143 ? -1.731 5.035 16.766 1 98.88 143 PHE A O 1
ATOM 1075 N N . MET A 1 144 ? -0.149 6.57 16.969 1 98.69 144 MET A N 1
ATOM 1076 C CA . MET A 1 144 ? 0.932 5.68 16.562 1 98.69 144 MET A CA 1
ATOM 1077 C C . MET A 1 144 ? 1.813 5.309 17.75 1 98.69 144 MET A C 1
ATOM 1079 O O . MET A 1 144 ? 2.443 6.176 18.359 1 98.69 144 MET A O 1
ATOM 1083 N N . THR A 1 145 ? 1.86 4.051 18.016 1 98.5 145 THR A N 1
ATOM 1084 C CA . THR A 1 145 ? 2.656 3.609 19.156 1 98.5 145 THR A CA 1
ATOM 1085 C C . THR A 1 145 ? 4.145 3.686 18.844 1 98.5 145 THR A C 1
ATOM 1087 O O . THR A 1 145 ? 4.531 3.832 17.688 1 98.5 145 THR A O 1
ATOM 1090 N N . THR A 1 146 ? 4.945 3.57 19.875 1 96.44 146 THR A N 1
ATOM 1091 C CA . THR A 1 146 ? 6.395 3.492 19.703 1 96.44 146 THR A CA 1
ATOM 1092 C C . THR A 1 146 ? 6.77 2.332 18.797 1 96.44 146 THR A C 1
ATOM 1094 O O . THR A 1 146 ? 6.195 1.245 18.891 1 96.44 146 THR A O 1
ATOM 1097 N N . GLY A 1 147 ? 7.715 2.629 17.922 1 95.44 147 GLY A N 1
ATOM 1098 C CA . GLY A 1 147 ? 8.141 1.595 16.984 1 95.44 147 GLY A CA 1
ATOM 1099 C C . GLY A 1 147 ? 7.605 1.801 15.578 1 95.44 147 GLY A C 1
ATOM 1100 O O . GLY A 1 147 ? 8.102 1.197 14.625 1 95.44 147 GLY A O 1
ATOM 1101 N N . CYS A 1 148 ? 6.586 2.658 15.438 1 97.88 148 CYS A N 1
ATOM 1102 C CA . CYS A 1 148 ? 6.059 2.965 14.117 1 97.88 148 CYS A CA 1
ATOM 1103 C C . CYS A 1 148 ? 7.055 3.787 13.305 1 97.88 148 CYS A C 1
ATOM 1105 O O . CYS A 1 148 ? 7.887 4.496 13.875 1 97.88 148 CYS A O 1
ATOM 1107 N N . ALA A 1 149 ? 6.965 3.645 12.023 1 97.12 149 ALA A N 1
ATOM 1108 C CA . ALA A 1 149 ? 7.707 4.531 11.133 1 97.12 149 ALA A CA 1
ATOM 1109 C C . ALA A 1 149 ? 7.363 5.992 11.398 1 97.12 149 ALA A C 1
ATOM 1111 O O . ALA A 1 149 ? 6.242 6.309 11.805 1 97.12 149 ALA A O 1
ATOM 1112 N N . PHE A 1 150 ? 8.336 6.859 11.164 1 96.5 150 PHE A N 1
ATOM 1113 C CA . PHE A 1 150 ? 8.164 8.289 11.383 1 96.5 150 PHE A CA 1
ATOM 1114 C C . PHE A 1 150 ? 7.07 8.844 10.477 1 96.5 150 PHE A C 1
ATOM 1116 O O . PHE A 1 150 ? 7.148 8.719 9.25 1 96.5 150 PHE A O 1
ATOM 1123 N N . ALA A 1 151 ? 6.055 9.484 11.031 1 97.69 151 ALA A N 1
ATOM 1124 C CA . ALA A 1 151 ? 4.855 9.906 10.312 1 97.69 151 ALA A CA 1
ATOM 1125 C C . ALA A 1 151 ? 5.191 10.977 9.273 1 97.69 151 ALA A C 1
ATOM 1127 O O . ALA A 1 151 ? 4.48 11.133 8.281 1 97.69 151 ALA A O 1
ATOM 1128 N N . TRP A 1 152 ? 6.316 11.641 9.461 1 97 152 TRP A N 1
ATOM 1129 C CA . TRP A 1 152 ? 6.566 12.82 8.641 1 97 152 TRP A CA 1
ATOM 1130 C C . TRP A 1 152 ? 7.797 12.625 7.758 1 97 152 TRP A C 1
ATOM 1132 O O . TRP A 1 152 ? 8.414 13.594 7.316 1 97 152 TRP A O 1
ATOM 1142 N N . SER A 1 153 ? 8.156 11.398 7.594 1 94.19 153 SER A N 1
ATOM 1143 C CA . SER A 1 153 ? 9.203 11.094 6.621 1 94.19 153 SER A CA 1
ATOM 1144 C C . SER A 1 153 ? 8.727 11.352 5.195 1 94.19 153 SER A C 1
ATOM 1146 O O . SER A 1 153 ? 7.523 11.383 4.934 1 94.19 153 SER A O 1
ATOM 1148 N N . ALA A 1 154 ? 9.68 11.484 4.305 1 91.81 154 ALA A N 1
ATOM 1149 C CA . ALA A 1 154 ? 9.359 11.719 2.896 1 91.81 154 ALA A CA 1
ATOM 1150 C C . ALA A 1 154 ? 8.516 10.578 2.328 1 91.81 154 ALA A C 1
ATOM 1152 O O . ALA A 1 154 ? 7.539 10.82 1.612 1 91.81 154 ALA A O 1
ATOM 1153 N N . LYS A 1 155 ? 8.875 9.422 2.711 1 92.94 155 LYS A N 1
ATOM 1154 C CA . LYS A 1 155 ? 8.164 8.25 2.207 1 92.94 155 LYS A CA 1
ATOM 1155 C C . LYS A 1 155 ? 6.734 8.203 2.738 1 92.94 155 LYS A C 1
ATOM 1157 O O . LYS A 1 155 ? 5.797 7.934 1.986 1 92.94 155 LYS A O 1
ATOM 1162 N N . THR A 1 156 ? 6.555 8.469 4.051 1 97.12 156 THR A N 1
ATOM 1163 C CA . THR A 1 156 ? 5.219 8.469 4.637 1 97.12 156 THR A CA 1
ATOM 1164 C C . THR A 1 156 ? 4.363 9.578 4.031 1 97.12 156 THR A C 1
ATOM 1166 O O . THR A 1 156 ? 3.211 9.344 3.656 1 97.12 156 THR A O 1
ATOM 1169 N N . LEU A 1 157 ? 4.938 10.688 3.875 1 96.62 157 LEU A N 1
ATOM 1170 C CA . LEU A 1 157 ? 4.23 11.828 3.316 1 96.62 157 LEU A CA 1
ATOM 1171 C C . LEU A 1 157 ? 3.795 11.555 1.882 1 96.62 157 LEU A C 1
ATOM 1173 O O . LEU A 1 157 ? 2.664 11.867 1.502 1 96.62 157 LEU A O 1
ATOM 1177 N N . ARG A 1 158 ? 4.625 10.992 1.164 1 94.06 158 ARG A N 1
ATOM 1178 C CA . ARG A 1 158 ? 4.305 10.68 -0.224 1 94.06 158 ARG A CA 1
ATOM 1179 C C . ARG A 1 158 ? 3.174 9.656 -0.305 1 94.06 158 ARG A C 1
ATOM 1181 O O . ARG A 1 158 ? 2.281 9.773 -1.146 1 94.06 158 ARG A O 1
ATOM 1188 N N . ALA A 1 159 ? 3.205 8.695 0.554 1 96.38 159 ALA A N 1
ATOM 1189 C CA . ALA A 1 159 ? 2.182 7.656 0.557 1 96.38 159 ALA A CA 1
ATOM 1190 C C . ALA A 1 159 ? 0.847 8.203 1.057 1 96.38 159 ALA A C 1
ATOM 1192 O O . ALA A 1 159 ? -0.216 7.773 0.6 1 96.38 159 ALA A O 1
ATOM 1193 N N . ALA A 1 160 ? 0.879 9.172 1.92 1 97.88 160 ALA A N 1
ATOM 1194 C CA . ALA A 1 160 ? -0.329 9.703 2.545 1 97.88 160 ALA A CA 1
ATOM 1195 C C . ALA A 1 160 ? -0.974 10.781 1.671 1 97.88 160 ALA A C 1
ATOM 1197 O O . ALA A 1 160 ? -2.164 11.07 1.814 1 97.88 160 ALA A O 1
ATOM 1198 N N . MET A 1 161 ? -0.175 11.453 0.868 1 96.44 161 MET A N 1
ATOM 1199 C CA . MET A 1 161 ? -0.609 12.398 -0.153 1 96.44 161 MET A CA 1
ATOM 1200 C C . MET A 1 161 ? -1.492 13.484 0.453 1 96.44 161 MET A C 1
ATOM 1202 O O . MET A 1 161 ? -2.566 13.789 -0.072 1 96.44 161 MET A O 1
ATOM 1206 N N . GLY A 1 162 ? -1.083 14.023 1.621 1 97.12 162 GLY A N 1
ATOM 1207 C CA . GLY A 1 162 ? -1.729 15.188 2.205 1 97.12 162 GLY A CA 1
ATOM 1208 C C . GLY A 1 162 ? -2.695 14.836 3.322 1 97.12 162 GLY A C 1
ATOM 1209 O O . GLY A 1 162 ? -3.26 15.719 3.965 1 97.12 162 GLY A O 1
ATOM 1210 N N . ALA A 1 163 ? -2.885 13.547 3.578 1 98.25 163 ALA A N 1
ATOM 1211 C CA . ALA A 1 163 ? -3.785 13.094 4.637 1 98.25 163 ALA A CA 1
ATOM 1212 C C . ALA A 1 163 ? -3.41 13.719 5.977 1 98.25 163 ALA A C 1
ATOM 1214 O O . ALA A 1 163 ? -4.285 14.023 6.797 1 98.25 163 ALA A O 1
ATOM 1215 N N . HIS A 1 164 ? -2.166 13.961 6.184 1 98 164 HIS A N 1
ATOM 1216 C CA . HIS A 1 164 ? -1.641 14.508 7.43 1 98 164 HIS A CA 1
ATOM 1217 C C . HIS A 1 164 ? -2.357 15.797 7.812 1 98 164 HIS A C 1
ATOM 1219 O O . HIS A 1 164 ? -2.564 16.078 9 1 98 164 HIS A O 1
ATOM 1225 N N . PHE A 1 165 ? -2.762 16.516 6.832 1 97.25 165 PHE A N 1
ATOM 1226 C CA . PHE A 1 165 ? -3.227 17.875 7.078 1 97.25 165 PHE A CA 1
ATOM 1227 C C . PHE A 1 165 ? -4.691 17.875 7.496 1 97.25 165 PHE A C 1
ATOM 1229 O O . PHE A 1 165 ? -5.242 18.922 7.836 1 97.25 165 PHE A O 1
ATOM 1236 N N . HIS A 1 166 ? -5.254 16.625 7.551 1 96.06 166 HIS A N 1
ATOM 1237 C CA . HIS A 1 166 ? -6.648 16.469 7.953 1 96.06 166 HIS A CA 1
ATOM 1238 C C . HIS A 1 166 ? -6.762 15.578 9.188 1 96.06 166 HIS A C 1
ATOM 1240 O O . HIS A 1 166 ? -7.867 15.258 9.625 1 96.06 166 HIS A O 1
ATOM 1246 N N . LEU A 1 167 ? -5.672 15.211 9.727 1 98.06 167 LEU A N 1
ATOM 1247 C CA . LEU A 1 167 ? -5.645 14.258 10.828 1 98.06 167 LEU A CA 1
ATOM 1248 C C . LEU A 1 167 ? -4.941 14.844 12.039 1 98.06 167 LEU A C 1
ATOM 1250 O O . LEU A 1 167 ? -4.051 15.688 11.898 1 98.06 167 LEU A O 1
ATOM 1254 N N . ASN A 1 168 ? -5.363 14.477 13.172 1 98.62 168 ASN A N 1
ATOM 1255 C CA . ASN A 1 168 ? -4.582 14.57 14.406 1 98.62 168 ASN A CA 1
ATOM 1256 C C . ASN A 1 168 ? -3.701 13.336 14.602 1 98.62 168 ASN A C 1
ATOM 1258 O O . ASN A 1 168 ? -4.16 12.312 15.109 1 98.62 168 ASN A O 1
ATOM 1262 N N . VAL A 1 169 ? -2.443 13.453 14.219 1 98.69 169 VAL A N 1
ATOM 1263 C CA . VAL A 1 169 ? -1.519 12.32 14.289 1 98.69 169 VAL A CA 1
ATOM 1264 C C . VAL A 1 169 ? -0.645 12.445 15.531 1 98.69 169 VAL A C 1
ATOM 1266 O O . VAL A 1 169 ? 0.122 13.406 15.672 1 98.69 169 VAL A O 1
ATOM 1269 N N . VAL A 1 170 ? -0.743 11.531 16.375 1 98.56 170 VAL A N 1
ATOM 1270 C CA . VAL A 1 170 ? 0.058 11.523 17.594 1 98.56 170 VAL A CA 1
ATOM 1271 C C . VAL A 1 170 ? 1.049 10.359 17.547 1 98.56 170 VAL A C 1
ATOM 1273 O O . VAL A 1 170 ? 0.648 9.195 17.453 1 98.56 170 VAL A O 1
ATOM 1276 N N . GLU A 1 171 ? 2.32 10.688 17.656 1 97.25 171 GLU A N 1
ATOM 1277 C CA . GLU A 1 171 ? 3.363 9.672 17.625 1 97.25 171 GLU A CA 1
ATOM 1278 C C . GLU A 1 171 ? 3.846 9.312 19.016 1 97.25 171 GLU A C 1
ATOM 1280 O O . GLU A 1 171 ? 3.494 9.977 20 1 97.25 171 GLU A O 1
ATOM 1285 N N . HIS A 1 172 ? 4.527 8.219 19.109 1 96.25 172 HIS A N 1
ATOM 1286 C CA . HIS A 1 172 ? 5.199 7.758 20.328 1 96.25 172 HIS A CA 1
ATOM 1287 C C . HIS A 1 172 ? 4.199 7.527 21.453 1 96.25 172 HIS A C 1
ATOM 1289 O O . HIS A 1 172 ? 4.477 7.848 22.609 1 96.25 172 HIS A O 1
ATOM 1295 N N . CYS A 1 173 ? 3.092 7.062 21.078 1 97.94 173 CYS A N 1
ATOM 1296 C CA . CYS A 1 173 ? 2.096 6.707 22.094 1 97.94 173 CYS A CA 1
ATOM 1297 C C . CYS A 1 173 ? 2.457 5.391 22.766 1 97.94 173 CYS A C 1
ATOM 1299 O O . CYS A 1 173 ? 3.189 4.574 22.203 1 97.94 173 CYS A O 1
ATOM 1301 N N . THR A 1 174 ? 2.004 5.262 24.031 1 97.56 174 THR A N 1
ATOM 1302 C CA . THR A 1 174 ? 2.047 3.984 24.734 1 97.56 174 THR A CA 1
ATOM 1303 C C . THR A 1 174 ? 0.637 3.441 24.953 1 97.56 174 THR A C 1
ATOM 1305 O O . THR A 1 174 ? -0.346 4.172 24.797 1 97.56 174 THR A O 1
ATOM 1308 N N . PHE A 1 175 ? 0.634 2.16 25.25 1 98.12 175 PHE A N 1
ATOM 1309 C CA . PHE A 1 175 ? -0.653 1.555 25.562 1 98.12 175 PHE A CA 1
ATOM 1310 C C . PHE A 1 175 ? -1.35 2.318 26.688 1 98.12 175 PHE A C 1
ATOM 1312 O O . PHE A 1 175 ? -2.525 2.67 26.562 1 98.12 175 PHE A O 1
ATOM 1319 N N . GLU A 1 176 ? -0.641 2.672 27.688 1 97 176 GLU A N 1
ATOM 1320 C CA . GLU A 1 176 ? -1.188 3.326 28.875 1 97 176 GLU A CA 1
ATOM 1321 C C . GLU A 1 176 ? -1.684 4.73 28.547 1 97 176 GLU A C 1
ATOM 1323 O O . GLU A 1 176 ? -2.74 5.148 29.031 1 97 176 GLU A O 1
ATOM 1328 N N . SER A 1 177 ? -0.971 5.422 27.719 1 96.75 177 SER A N 1
ATOM 1329 C CA . SER A 1 177 ? -1.298 6.816 27.438 1 96.75 177 SER A CA 1
ATOM 1330 C C . SER A 1 177 ? -2.58 6.934 26.625 1 96.75 177 SER A C 1
ATOM 1332 O O . SER A 1 177 ? -3.311 7.918 26.734 1 96.75 177 SER A O 1
ATOM 1334 N N . VAL A 1 178 ? -2.855 5.91 25.797 1 98.12 178 VAL A N 1
ATOM 1335 C CA . VAL A 1 178 ? -3.992 6.016 24.891 1 98.12 178 VAL A CA 1
ATOM 1336 C C . VAL A 1 178 ? -5.191 5.27 25.469 1 98.12 178 VAL A C 1
ATOM 1338 O O . VAL A 1 178 ? -6.312 5.789 25.469 1 98.12 178 VAL A O 1
ATOM 1341 N N . HIS A 1 179 ? -4.949 4.098 26.031 1 98 179 HIS A N 1
ATOM 1342 C CA . HIS A 1 179 ? -6.031 3.203 26.422 1 98 179 HIS A CA 1
ATOM 1343 C C . HIS A 1 179 ? -6.949 3.865 27.438 1 98 179 HIS A C 1
ATOM 1345 O O . HIS A 1 179 ? -8.172 3.746 27.359 1 98 179 HIS A O 1
ATOM 1351 N N . ALA A 1 180 ? -6.371 4.559 28.391 1 96.38 180 ALA A N 1
ATOM 1352 C CA . ALA A 1 180 ? -7.133 5.176 29.469 1 96.38 180 ALA A CA 1
ATOM 1353 C C . ALA A 1 180 ? -8.07 6.258 28.938 1 96.38 180 ALA A C 1
ATOM 1355 O O . ALA A 1 180 ? -9.008 6.664 29.625 1 96.38 180 ALA A O 1
ATOM 1356 N N . ARG A 1 181 ? -7.848 6.711 27.766 1 98.19 181 ARG A N 1
ATOM 1357 C CA . ARG A 1 181 ? -8.578 7.848 27.203 1 98.19 181 ARG A CA 1
ATOM 1358 C C . ARG A 1 181 ? -9.656 7.379 26.234 1 98.19 181 ARG A C 1
ATOM 1360 O O . ARG A 1 181 ? -10.5 8.172 25.797 1 98.19 181 ARG A O 1
ATOM 1367 N N . LEU A 1 182 ? -9.625 6.125 25.875 1 98.44 182 LEU A N 1
ATOM 1368 C CA . LEU A 1 182 ? -10.523 5.574 24.875 1 98.44 182 LEU A CA 1
ATOM 1369 C C . LEU A 1 182 ? -11.891 5.277 25.469 1 98.44 182 LEU A C 1
ATOM 1371 O O . LEU A 1 182 ? -12 4.531 26.453 1 98.44 182 LEU A O 1
ATOM 1375 N N . HIS A 1 183 ? -12.945 5.805 24.891 1 98.44 183 HIS A N 1
ATOM 1376 C CA . HIS A 1 183 ? -14.32 5.578 25.312 1 98.44 183 HIS A CA 1
ATOM 1377 C C . HIS A 1 183 ? -15.18 5.094 24.156 1 98.44 183 HIS A C 1
ATOM 1379 O O . HIS A 1 183 ? -16.328 5.539 23.984 1 98.44 183 HIS A O 1
ATOM 1385 N N . VAL A 1 184 ? -14.609 4.289 23.25 1 98.38 184 VAL A N 1
ATOM 1386 C CA . VAL A 1 184 ? -15.273 3.619 22.141 1 98.38 184 VAL A CA 1
ATOM 1387 C C . VAL A 1 184 ? -14.883 2.143 22.125 1 98.38 184 VAL A C 1
ATOM 1389 O O . VAL A 1 184 ? -13.805 1.772 22.594 1 98.38 184 VAL A O 1
ATOM 1392 N N . PRO A 1 185 ? -15.758 1.297 21.594 1 98.19 185 PRO A N 1
ATOM 1393 C CA . PRO A 1 185 ? -15.328 -0.091 21.406 1 98.19 185 PRO A CA 1
ATOM 1394 C C . PRO A 1 185 ? -14.117 -0.214 20.484 1 98.19 185 PRO A C 1
ATOM 1396 O O . PRO A 1 185 ? -13.992 0.555 19.531 1 98.19 185 PRO A O 1
ATOM 1399 N N . LEU A 1 186 ? -13.234 -1.158 20.812 1 98.56 186 LEU A N 1
ATOM 1400 C CA . LEU A 1 186 ? -12.008 -1.346 20.047 1 98.56 186 LEU A CA 1
ATOM 1401 C C . LEU A 1 186 ? -12.062 -2.643 19.25 1 98.56 186 LEU A C 1
ATOM 1403 O O . LEU A 1 186 ? -12.508 -3.674 19.766 1 98.56 186 LEU A O 1
ATOM 1407 N N . LEU A 1 187 ? -11.664 -2.562 17.984 1 98.56 187 LEU A N 1
ATOM 1408 C CA . LEU A 1 187 ? -11.562 -3.711 17.094 1 98.56 187 LEU A CA 1
ATOM 1409 C C . LEU A 1 187 ? -10.133 -3.91 16.625 1 98.56 187 LEU A C 1
ATOM 1411 O O . LEU A 1 187 ? -9.422 -2.939 16.344 1 98.56 187 LEU A O 1
ATOM 1415 N N . ALA A 1 188 ? -9.68 -5.121 16.562 1 98 188 ALA A N 1
ATOM 1416 C CA . ALA A 1 188 ? -8.359 -5.457 16.031 1 98 188 ALA A CA 1
ATOM 1417 C C . ALA A 1 188 ? -8.445 -6.609 15.031 1 98 188 ALA A C 1
ATOM 1419 O O . ALA A 1 188 ? -9.188 -7.57 15.25 1 98 188 ALA A O 1
ATOM 1420 N N . THR A 1 189 ? -7.703 -6.488 13.945 1 93 189 THR A N 1
ATOM 1421 C CA . THR A 1 189 ? -7.723 -7.57 12.969 1 93 189 THR A CA 1
ATOM 1422 C C . THR A 1 189 ? -6.875 -8.742 13.445 1 93 189 THR A C 1
ATOM 1424 O O . THR A 1 189 ? -5.805 -8.547 14.031 1 93 189 THR A O 1
ATOM 1427 N N . SER A 1 190 ? -7.449 -9.852 13.25 1 89.06 190 SER A N 1
ATOM 1428 C CA . SER A 1 190 ? -6.781 -11.102 13.578 1 89.06 190 SER A CA 1
ATOM 1429 C C . SER A 1 190 ? -7.227 -12.227 12.641 1 89.06 190 SER A C 1
ATOM 1431 O O . SER A 1 190 ? -8.414 -12.352 12.336 1 89.06 190 SER A O 1
ATOM 1433 N N . SER A 1 191 ? -6.254 -13.039 12.203 1 80.75 191 SER A N 1
ATOM 1434 C CA . SER A 1 191 ? -6.574 -14.148 11.305 1 80.75 191 SER A CA 1
ATOM 1435 C C . SER A 1 191 ? -7.344 -15.242 12.039 1 80.75 191 SER A C 1
ATOM 1437 O O . SER A 1 191 ? -7.961 -16.109 11.406 1 80.75 191 SER A O 1
ATOM 1439 N N . HIS A 1 192 ? -7.391 -15.188 13.312 1 82.12 192 HIS A N 1
ATOM 1440 C CA . HIS A 1 192 ? -7.996 -16.266 14.078 1 82.12 192 HIS A CA 1
ATOM 1441 C C . HIS A 1 192 ? -9.289 -15.812 14.742 1 82.12 192 HIS A C 1
ATOM 1443 O O . HIS A 1 192 ? -9.844 -16.531 15.586 1 82.12 192 HIS A O 1
ATOM 1449 N N . ALA A 1 193 ? -9.758 -14.727 14.258 1 89 193 ALA A N 1
ATOM 1450 C CA . ALA A 1 193 ? -10.953 -14.18 14.891 1 89 193 ALA A CA 1
ATOM 1451 C C . ALA A 1 193 ? -12.203 -14.945 14.461 1 89 193 ALA A C 1
ATOM 1453 O O . ALA A 1 193 ? -12.266 -15.453 13.336 1 89 193 ALA A O 1
ATOM 1454 N N . ARG A 1 194 ? -13.242 -14.969 15.352 1 86.62 194 ARG A N 1
ATOM 1455 C CA . ARG A 1 194 ? -14.5 -15.672 15.133 1 86.62 194 ARG A CA 1
ATOM 1456 C C . ARG A 1 194 ? -15.438 -14.852 14.258 1 86.62 194 ARG A C 1
ATOM 1458 O O . ARG A 1 194 ? -16.203 -15.406 13.461 1 86.62 194 ARG A O 1
ATOM 1465 N N . HIS A 1 195 ? -15.328 -13.484 14.422 1 94.25 195 HIS A N 1
ATOM 1466 C CA . HIS A 1 195 ? -16.25 -12.617 13.695 1 94.25 195 HIS A CA 1
ATOM 1467 C C . HIS A 1 195 ? -15.562 -11.938 12.523 1 94.25 195 HIS A C 1
ATOM 1469 O O . HIS A 1 195 ? -14.414 -11.5 12.641 1 94.25 195 HIS A O 1
ATOM 1475 N N . ALA A 1 196 ? -16.328 -11.953 11.391 1 96.56 196 ALA A N 1
ATOM 1476 C CA . ALA A 1 196 ? -15.867 -11.18 10.242 1 96.56 196 ALA A CA 1
ATOM 1477 C C . ALA A 1 196 ? -16.188 -9.703 10.414 1 96.56 196 ALA A C 1
ATOM 1479 O O . ALA A 1 196 ? -17.188 -9.344 11.031 1 96.56 196 ALA A O 1
ATOM 1480 N N . VAL A 1 197 ? -15.375 -8.859 9.852 1 97.94 197 VAL A N 1
ATOM 1481 C CA . VAL A 1 197 ? -15.57 -7.414 9.922 1 97.94 197 VAL A CA 1
ATOM 1482 C C . VAL A 1 197 ? -16.953 -7.051 9.367 1 97.94 197 VAL A C 1
ATOM 1484 O O . VAL A 1 197 ? -17.594 -6.125 9.867 1 97.94 197 VAL A O 1
ATOM 1487 N N . PHE A 1 198 ? -17.453 -7.801 8.445 1 97.44 198 PHE A N 1
ATOM 1488 C CA . PHE A 1 198 ? -18.703 -7.516 7.746 1 97.44 198 PHE A CA 1
ATOM 1489 C C . PHE A 1 198 ? -19.891 -7.777 8.656 1 97.44 198 PHE A C 1
ATOM 1491 O O . PHE A 1 198 ? -21 -7.332 8.359 1 97.44 198 PHE A O 1
ATOM 1498 N N . ASP A 1 199 ? -19.672 -8.484 9.719 1 96.06 199 ASP A N 1
ATOM 1499 C CA . ASP A 1 199 ? -20.75 -8.852 10.641 1 96.06 199 ASP A CA 1
ATOM 1500 C C . ASP A 1 199 ? -20.766 -7.938 11.859 1 96.06 199 ASP A C 1
ATOM 1502 O O . ASP A 1 199 ? -21.641 -8.055 12.719 1 96.06 199 ASP A O 1
ATOM 1506 N N . MET A 1 200 ? -19.828 -7.039 11.984 1 97.12 200 MET A N 1
ATOM 1507 C CA . MET A 1 200 ? -19.703 -6.152 13.141 1 97.12 200 MET A CA 1
ATOM 1508 C C . MET A 1 200 ? -20.578 -4.914 12.969 1 97.12 200 MET A C 1
ATOM 1510 O O . MET A 1 200 ? -20.672 -4.359 11.875 1 97.12 200 MET A O 1
ATOM 1514 N N . PRO A 1 201 ? -21.281 -4.539 14.039 1 96.81 201 PRO A N 1
ATOM 1515 C CA . PRO A 1 201 ? -21.984 -3.254 13.969 1 96.81 201 PRO A CA 1
ATOM 1516 C C . PRO A 1 201 ? -21.031 -2.062 13.961 1 96.81 201 PRO A C 1
ATOM 1518 O O . PRO A 1 201 ? -20.359 -1.802 14.969 1 96.81 201 PRO A O 1
ATOM 1521 N N . LEU A 1 202 ? -21 -1.346 12.867 1 98.06 202 LEU A N 1
ATOM 1522 C CA . LEU A 1 202 ? -20.031 -0.26 12.711 1 98.06 202 LEU A CA 1
ATOM 1523 C C . LEU A 1 202 ? -20.75 1.07 12.492 1 98.06 202 LEU A C 1
ATOM 1525 O O . LEU A 1 202 ? -20.188 1.99 11.898 1 98.06 202 LEU A O 1
ATOM 1529 N N . ASN A 1 203 ? -21.969 1.177 12.93 1 96.69 203 ASN A N 1
ATOM 1530 C CA . ASN A 1 203 ? -22.766 2.389 12.758 1 96.69 203 ASN A CA 1
ATOM 1531 C C . ASN A 1 203 ? -22.516 3.381 13.891 1 96.69 203 ASN A C 1
ATOM 1533 O O . ASN A 1 203 ? -23.109 4.465 13.914 1 96.69 203 ASN A O 1
ATOM 1537 N N . THR A 1 204 ? -21.734 3.021 14.906 1 96.81 204 THR A N 1
ATOM 1538 C CA . THR A 1 204 ? -21.281 3.9 15.977 1 96.81 204 THR A CA 1
ATOM 1539 C C . THR A 1 204 ? -19.766 4.004 15.992 1 96.81 204 THR A C 1
ATOM 1541 O O . THR A 1 204 ? -19.078 3.182 15.391 1 96.81 204 THR A O 1
ATOM 1544 N N . PRO A 1 205 ? -19.219 4.984 16.703 1 98.12 205 PRO A N 1
ATOM 1545 C CA . PRO A 1 205 ? -17.766 5.184 16.703 1 98.12 205 PRO A CA 1
ATOM 1546 C C . PRO A 1 205 ? -17 3.975 17.234 1 98.12 205 PRO A C 1
ATOM 1548 O O . PRO A 1 205 ? -17.453 3.346 18.203 1 98.12 205 PRO A O 1
ATOM 1551 N N . VAL A 1 206 ? -15.938 3.656 16.609 1 98.62 206 VAL A N 1
ATOM 1552 C CA . VAL A 1 206 ? -15.078 2.561 17.031 1 98.62 206 VAL A CA 1
ATOM 1553 C C . VAL A 1 206 ? -13.609 2.98 16.922 1 98.62 206 VAL A C 1
ATOM 1555 O O . VAL A 1 206 ? -13.289 3.939 16.219 1 98.62 206 VAL A O 1
ATOM 1558 N N . GLY A 1 207 ? -12.758 2.35 17.656 1 98.75 207 GLY A N 1
ATOM 1559 C CA . GLY A 1 207 ? -11.312 2.414 17.484 1 98.75 207 GLY A CA 1
ATOM 1560 C C . GLY A 1 207 ? -10.742 1.191 16.797 1 98.75 207 GLY A C 1
ATOM 1561 O O . GLY A 1 207 ? -11.039 0.058 17.172 1 98.75 207 GLY A O 1
ATOM 1562 N N . TRP A 1 208 ? -9.992 1.423 15.797 1 98.88 208 TRP A N 1
ATOM 1563 C CA . TRP A 1 208 ? -9.359 0.349 15.031 1 98.88 208 TRP A CA 1
ATOM 1564 C C . TRP A 1 208 ? -7.898 0.192 15.422 1 98.88 208 TRP A C 1
ATOM 1566 O O . TRP A 1 208 ? -7.117 1.143 15.328 1 98.88 208 TRP A O 1
ATOM 1576 N N . VAL A 1 209 ? -7.496 -0.978 15.797 1 98.81 209 VAL A N 1
ATOM 1577 C CA . VAL A 1 209 ? -6.094 -1.259 16.094 1 98.81 209 VAL A CA 1
ATOM 1578 C C . VAL A 1 209 ? -5.5 -2.125 14.984 1 98.81 209 VAL A C 1
ATOM 1580 O O . VAL A 1 209 ? -5.953 -3.248 14.75 1 98.81 209 VAL A O 1
ATOM 1583 N N . PHE A 1 210 ? -4.543 -1.619 14.273 1 98.44 210 PHE A N 1
ATOM 1584 C CA . PHE A 1 210 ? -3.807 -2.361 13.258 1 98.44 210 PHE A CA 1
ATOM 1585 C C . PHE A 1 210 ? -2.389 -2.664 13.734 1 98.44 210 PHE A C 1
ATOM 1587 O O . PHE A 1 210 ? -1.692 -1.779 14.234 1 98.44 210 PHE A O 1
ATOM 1594 N N . GLY A 1 211 ? -1.987 -3.867 13.531 1 97.44 211 GLY A N 1
ATOM 1595 C CA . GLY A 1 211 ? -0.761 -4.336 14.156 1 97.44 211 GLY A CA 1
ATOM 1596 C C . GLY A 1 211 ? 0.41 -4.402 13.195 1 97.44 211 GLY A C 1
ATOM 1597 O O . GLY A 1 211 ? 0.248 -4.18 11.992 1 97.44 211 GLY A O 1
ATOM 1598 N N . ASN A 1 212 ? 1.514 -4.766 13.703 1 96.19 212 ASN A N 1
ATOM 1599 C CA . ASN A 1 212 ? 2.793 -4.898 13.016 1 96.19 212 ASN A CA 1
ATOM 1600 C C . ASN A 1 212 ? 2.707 -5.887 11.859 1 96.19 212 ASN A C 1
ATOM 1602 O O . ASN A 1 212 ? 2.039 -6.918 11.961 1 96.19 212 ASN A O 1
ATOM 1606 N N . GLU A 1 213 ? 3.436 -5.68 10.719 1 92.06 213 GLU A N 1
ATOM 1607 C CA . GLU A 1 213 ? 3.402 -6.469 9.492 1 92.06 213 GLU A CA 1
ATOM 1608 C C . GLU A 1 213 ? 3.855 -7.902 9.742 1 92.06 213 GLU A C 1
ATOM 1610 O O . GLU A 1 213 ? 3.408 -8.828 9.07 1 92.06 213 GLU A O 1
ATOM 1615 N N . GLY A 1 214 ? 4.746 -8.141 10.719 1 88.44 214 GLY A N 1
ATOM 1616 C CA . GLY A 1 214 ? 5.25 -9.461 11.055 1 88.44 214 GLY A CA 1
ATOM 1617 C C . GLY A 1 214 ? 4.586 -10.055 12.281 1 88.44 214 GLY A C 1
ATOM 1618 O O . GLY A 1 214 ? 3.986 -11.133 12.211 1 88.44 214 GLY A O 1
ATOM 1619 N N . ALA A 1 215 ? 4.441 -9.273 13.297 1 91.94 215 ALA A N 1
ATOM 1620 C CA . ALA A 1 215 ? 4.059 -9.773 14.609 1 91.94 215 ALA A CA 1
ATOM 1621 C C . ALA A 1 215 ? 2.559 -9.602 14.852 1 91.94 215 ALA A C 1
ATOM 1623 O O . ALA A 1 215 ? 1.998 -10.203 15.766 1 91.94 215 ALA A O 1
ATOM 1624 N N . GLY A 1 216 ? 1.863 -8.82 14.023 1 94.88 216 GLY A N 1
ATOM 1625 C CA . GLY A 1 216 ? 0.461 -8.531 14.273 1 94.88 216 GLY A CA 1
ATOM 1626 C C . GLY A 1 216 ? 0.247 -7.586 15.438 1 94.88 216 GLY A C 1
ATOM 1627 O O . GLY A 1 216 ? 1.12 -6.777 15.758 1 94.88 216 GLY A O 1
ATOM 1628 N N . VAL A 1 217 ? -0.936 -7.602 15.938 1 97.06 217 VAL A N 1
ATOM 1629 C CA . VAL A 1 217 ? -1.31 -6.746 17.062 1 97.06 217 VAL A CA 1
ATOM 1630 C C . VAL A 1 217 ? -0.727 -7.309 18.359 1 97.06 217 VAL A C 1
ATOM 1632 O O . VAL A 1 217 ? -0.775 -8.516 18.594 1 97.06 217 VAL A O 1
ATOM 1635 N N . SER A 1 218 ? -0.157 -6.434 19.141 1 96.81 218 SER A N 1
ATOM 1636 C CA . SER A 1 218 ? 0.476 -6.863 20.375 1 96.81 218 SER A CA 1
ATOM 1637 C C . SER A 1 218 ? -0.55 -7.426 21.359 1 96.81 218 SER A C 1
ATOM 1639 O O . SER A 1 218 ? -1.731 -7.078 21.297 1 96.81 218 SER A O 1
ATOM 1641 N N . GLU A 1 219 ? -0.092 -8.211 22.25 1 96.06 219 GLU A N 1
ATOM 1642 C CA . GLU A 1 219 ? -0.952 -8.867 23.234 1 96.06 219 GLU A CA 1
ATOM 1643 C C . GLU A 1 219 ? -1.691 -7.848 24.094 1 96.06 219 GLU A C 1
ATOM 1645 O O . GLU A 1 219 ? -2.857 -8.047 24.438 1 96.06 219 GLU A O 1
ATOM 1650 N N . GLN A 1 220 ? -1.049 -6.785 24.484 1 96.69 220 GLN A N 1
ATOM 1651 C CA . GLN A 1 220 ? -1.662 -5.75 25.312 1 96.69 220 GLN A CA 1
ATOM 1652 C C . GLN A 1 220 ? -2.902 -5.172 24.641 1 96.69 220 GLN A C 1
ATOM 1654 O O . GLN A 1 220 ? -3.943 -5.008 25.281 1 96.69 220 GLN A O 1
ATOM 1659 N N . TRP A 1 221 ? -2.818 -4.902 23.391 1 97.56 221 TRP A N 1
ATOM 1660 C CA . TRP A 1 221 ? -3.953 -4.363 22.641 1 97.56 221 TRP A CA 1
ATOM 1661 C C . TRP A 1 221 ? -5.008 -5.441 22.406 1 97.56 221 TRP A C 1
ATOM 1663 O O . TRP A 1 221 ? -6.207 -5.172 22.5 1 97.56 221 TRP A O 1
ATOM 1673 N N . LEU A 1 222 ? -4.559 -6.672 22.094 1 95.75 222 LEU A N 1
ATOM 1674 C CA . LEU A 1 222 ? -5.508 -7.758 21.859 1 95.75 222 LEU A CA 1
ATOM 1675 C C . LEU A 1 222 ? -6.379 -7.992 23.094 1 95.75 222 LEU A C 1
ATOM 1677 O O . LEU A 1 222 ? -7.555 -8.344 22.969 1 95.75 222 LEU A O 1
ATOM 1681 N N . SER A 1 223 ? -5.809 -7.75 24.25 1 96.56 223 SER A N 1
ATOM 1682 C CA . SER A 1 223 ? -6.5 -8.031 25.5 1 96.56 223 SER A CA 1
ATOM 1683 C C . SER A 1 223 ? -7.664 -7.066 25.719 1 96.56 223 SER A C 1
ATOM 1685 O O . SER A 1 223 ? -8.555 -7.336 26.531 1 96.56 223 SER A O 1
ATOM 1687 N N . VAL A 1 224 ? -7.738 -5.949 25.031 1 97.56 224 VAL A N 1
ATOM 1688 C CA . VAL A 1 224 ? -8.766 -4.949 25.281 1 97.56 224 VAL A CA 1
ATOM 1689 C C . VAL A 1 224 ? -9.586 -4.723 24.016 1 97.56 224 VAL A C 1
ATOM 1691 O O . VAL A 1 224 ? -10.359 -3.762 23.922 1 97.56 224 VAL A O 1
ATOM 1694 N N . THR A 1 225 ? -9.328 -5.562 22.969 1 97.44 225 THR A N 1
ATOM 1695 C CA . THR A 1 225 ? -10.016 -5.395 21.688 1 97.44 225 THR A CA 1
ATOM 1696 C C . THR A 1 225 ? -10.867 -6.621 21.375 1 97.44 225 THR A C 1
ATOM 1698 O O . THR A 1 225 ? -10.602 -7.715 21.875 1 97.44 225 THR A O 1
ATOM 1701 N N . THR A 1 226 ? -11.898 -6.395 20.609 1 97.5 226 THR A N 1
ATOM 1702 C CA . THR A 1 226 ? -12.594 -7.5 19.953 1 97.5 226 THR A CA 1
ATOM 1703 C C . THR A 1 226 ? -11.867 -7.898 18.672 1 97.5 226 THR A C 1
ATOM 1705 O O . THR A 1 226 ? -11.711 -7.082 17.766 1 97.5 226 THR A O 1
ATOM 1708 N N . PRO A 1 227 ? -11.375 -9.117 18.609 1 96.75 227 PRO A N 1
ATOM 1709 C CA . PRO A 1 227 ? -10.734 -9.555 17.359 1 96.75 227 PRO A CA 1
ATOM 1710 C C . PRO A 1 227 ? -11.727 -9.727 16.219 1 96.75 227 PRO A C 1
ATOM 1712 O O . PRO A 1 227 ? -12.836 -10.219 16.422 1 96.75 227 PRO A O 1
ATOM 1715 N N . ILE A 1 228 ? -11.359 -9.266 15.023 1 97.31 228 ILE A N 1
ATOM 1716 C CA . ILE A 1 228 ? -12.18 -9.422 13.828 1 97.31 228 ILE A CA 1
ATOM 1717 C C . ILE A 1 228 ? -11.328 -9.961 12.688 1 97.31 228 ILE A C 1
ATOM 1719 O O . ILE A 1 228 ? -10.117 -9.742 12.641 1 97.31 228 ILE A O 1
ATOM 1723 N N . SER A 1 229 ? -11.945 -10.656 11.789 1 96.5 229 SER A N 1
ATOM 1724 C CA . SER A 1 229 ? -11.258 -11.18 10.617 1 96.5 229 SER A CA 1
ATOM 1725 C C . SER A 1 229 ? -11.805 -10.57 9.328 1 96.5 229 SER A C 1
ATOM 1727 O O . SER A 1 229 ? -12.898 -9.992 9.328 1 96.5 229 SER A O 1
ATOM 1729 N N . ILE A 1 230 ? -11.055 -10.555 8.359 1 97.25 230 ILE A N 1
ATOM 1730 C CA . ILE A 1 230 ? -11.477 -10.266 6.996 1 97.25 230 ILE A CA 1
ATOM 1731 C C . ILE A 1 230 ? -11.516 -11.555 6.188 1 97.25 230 ILE A C 1
ATOM 1733 O O . ILE A 1 230 ? -10.477 -12.18 5.945 1 97.25 230 ILE A O 1
ATOM 1737 N N . PRO A 1 231 ? -12.656 -11.961 5.789 1 96.38 231 PRO A N 1
ATOM 1738 C CA . PRO A 1 231 ? -12.734 -13.211 5.035 1 96.38 231 PRO A CA 1
ATOM 1739 C C . PRO A 1 231 ? -11.898 -13.18 3.754 1 96.38 231 PRO A C 1
ATOM 1741 O O . PRO A 1 231 ? -11.984 -12.219 2.982 1 96.38 231 PRO A O 1
ATOM 1744 N N . GLN A 1 232 ? -11.125 -14.211 3.531 1 96.12 232 GLN A N 1
ATOM 1745 C CA . GLN A 1 232 ? -10.273 -14.352 2.355 1 96.12 232 GLN A CA 1
ATOM 1746 C C . GLN A 1 232 ? -10.555 -15.664 1.632 1 96.12 232 GLN A C 1
ATOM 1748 O O . GLN A 1 232 ? -9.773 -16.609 1.74 1 96.12 232 GLN A O 1
ATOM 1753 N N . PRO A 1 233 ? -11.516 -15.656 0.846 1 95.81 233 PRO A N 1
ATOM 1754 C CA . PRO A 1 233 ? -11.922 -16.922 0.212 1 95.81 233 PRO A CA 1
ATOM 1755 C C . PRO A 1 233 ? -10.844 -17.5 -0.691 1 95.81 233 PRO A C 1
ATOM 1757 O O . PRO A 1 233 ? -10.867 -18.688 -1.001 1 95.81 233 PRO A O 1
ATOM 1760 N N . GLY A 1 234 ? -9.828 -16.734 -1.118 1 94.88 234 GLY A N 1
ATOM 1761 C CA . GLY A 1 234 ? -8.781 -17.219 -1.997 1 94.88 234 GLY A CA 1
ATOM 1762 C C . GLY A 1 234 ? -7.66 -17.938 -1.255 1 94.88 234 GLY A C 1
ATOM 1763 O O . GLY A 1 234 ? -6.754 -18.484 -1.875 1 94.88 234 GLY A O 1
ATOM 1764 N N . GLY A 1 235 ? -7.645 -17.875 0.041 1 86.94 235 GLY A N 1
ATOM 1765 C CA . GLY A 1 235 ? -6.762 -18.703 0.852 1 86.94 235 GLY A CA 1
ATOM 1766 C C . GLY A 1 235 ? -5.426 -18.047 1.142 1 86.94 235 GLY A C 1
ATOM 1767 O O . GLY A 1 235 ? -4.461 -18.719 1.506 1 86.94 235 GLY A O 1
ATOM 1768 N N . MET A 1 236 ? -5.168 -16.797 1.026 1 86.69 236 MET A N 1
ATOM 1769 C CA . MET A 1 236 ? -3.93 -16.141 1.432 1 86.69 236 MET A CA 1
ATOM 1770 C C . MET A 1 236 ? -3.797 -16.125 2.951 1 86.69 236 MET A C 1
ATOM 1772 O O . MET A 1 236 ? -4.785 -16.281 3.666 1 86.69 236 MET A O 1
ATOM 1776 N N . GLU A 1 237 ? -2.586 -16.062 3.457 1 81.56 237 GLU A N 1
ATOM 1777 C CA . GLU A 1 237 ? -2.334 -16.078 4.895 1 81.56 237 GLU A CA 1
ATOM 1778 C C . GLU A 1 237 ? -2.822 -14.797 5.555 1 81.56 237 GLU A C 1
ATOM 1780 O O . GLU A 1 237 ? -3.412 -14.828 6.637 1 81.56 237 GLU A O 1
ATOM 1785 N N . SER A 1 238 ? -2.486 -13.766 4.918 1 90.81 238 SER A N 1
ATOM 1786 C CA . SER A 1 238 ? -2.869 -12.469 5.473 1 90.81 238 SER A CA 1
ATOM 1787 C C . SER A 1 238 ? -2.832 -11.383 4.406 1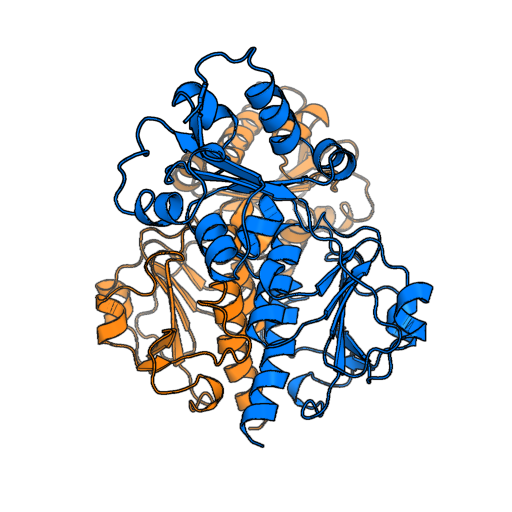 90.81 238 SER A C 1
ATOM 1789 O O . SER A 1 238 ? -2.281 -11.586 3.322 1 90.81 238 SER A O 1
ATOM 1791 N N . LEU A 1 239 ? -3.49 -10.344 4.738 1 95.62 239 LEU A N 1
ATOM 1792 C CA . LEU A 1 239 ? -3.471 -9.164 3.877 1 95.62 239 LEU A CA 1
ATOM 1793 C C . LEU A 1 239 ? -2.373 -8.195 4.305 1 95.62 239 LEU A C 1
ATOM 1795 O O . LEU A 1 239 ? -1.854 -8.289 5.418 1 95.62 239 LEU A O 1
ATOM 1799 N N . ASN A 1 240 ? -1.934 -7.375 3.377 1 96.38 240 ASN A N 1
ATOM 1800 C CA . ASN A 1 240 ? -1.171 -6.188 3.748 1 96.38 240 ASN A CA 1
ATOM 1801 C C . ASN A 1 240 ? -1.93 -5.324 4.75 1 96.38 240 ASN A C 1
ATOM 1803 O O . ASN A 1 240 ? -3.141 -5.137 4.621 1 96.38 240 ASN A O 1
ATOM 1807 N N . VAL A 1 241 ? -1.26 -4.816 5.711 1 97.94 241 VAL A N 1
ATOM 1808 C CA . VAL A 1 241 ? -1.92 -4.129 6.816 1 97.94 241 VAL A CA 1
ATOM 1809 C C . VAL A 1 241 ? -2.662 -2.902 6.289 1 97.94 241 VAL A C 1
ATOM 1811 O O . VAL A 1 241 ? -3.725 -2.545 6.801 1 97.94 241 VAL A O 1
ATOM 1814 N N . ALA A 1 242 ? -2.125 -2.207 5.277 1 98.56 242 ALA A N 1
ATOM 1815 C CA . ALA A 1 242 ? -2.807 -1.049 4.703 1 98.56 242 ALA A CA 1
ATOM 1816 C C . ALA A 1 242 ? -4.074 -1.47 3.965 1 98.56 242 ALA A C 1
ATOM 1818 O O . ALA A 1 242 ? -5.082 -0.762 3.998 1 98.56 242 ALA A O 1
ATOM 1819 N N . ALA A 1 243 ? -4.016 -2.613 3.307 1 98.44 243 ALA A N 1
ATOM 1820 C CA . ALA A 1 243 ? -5.211 -3.154 2.664 1 98.44 243 ALA A CA 1
ATOM 1821 C C . ALA A 1 243 ? -6.273 -3.518 3.699 1 98.44 243 ALA A C 1
ATOM 1823 O O . ALA A 1 243 ? -7.453 -3.219 3.516 1 98.44 243 ALA A O 1
ATOM 1824 N N . ALA A 1 244 ? -5.848 -4.156 4.773 1 98.44 244 ALA A N 1
ATOM 1825 C CA . ALA A 1 244 ? -6.766 -4.504 5.855 1 98.44 244 ALA A CA 1
ATOM 1826 C C . ALA A 1 244 ? -7.438 -3.258 6.426 1 98.44 244 ALA A C 1
ATOM 1828 O O . ALA A 1 244 ? -8.648 -3.244 6.652 1 98.44 244 ALA A O 1
ATOM 1829 N N . ALA A 1 245 ? -6.637 -2.219 6.648 1 98.75 245 ALA A N 1
ATOM 1830 C CA . ALA A 1 245 ? -7.164 -0.96 7.164 1 98.75 245 ALA A CA 1
ATOM 1831 C C . ALA A 1 245 ? -8.203 -0.372 6.215 1 98.75 245 ALA A C 1
ATOM 1833 O O . ALA A 1 245 ? -9.266 0.092 6.648 1 98.75 245 ALA A O 1
ATOM 1834 N N . ALA A 1 246 ? -7.914 -0.406 4.918 1 98.81 246 ALA A N 1
ATOM 1835 C CA . ALA A 1 246 ? -8.844 0.124 3.92 1 98.81 246 ALA A CA 1
ATOM 1836 C C . ALA A 1 246 ? -10.18 -0.605 3.977 1 98.81 246 ALA A C 1
ATOM 1838 O O . ALA A 1 246 ? -11.242 0.028 4.004 1 98.81 246 ALA A O 1
ATOM 1839 N N . ILE A 1 247 ? -10.125 -1.952 4.043 1 98.75 247 ILE A N 1
ATOM 1840 C CA . ILE A 1 247 ? -11.328 -2.777 4.055 1 98.75 247 ILE A CA 1
ATOM 1841 C C . ILE A 1 247 ? -12.141 -2.479 5.312 1 98.75 247 ILE A C 1
ATOM 1843 O O . ILE A 1 247 ? -13.359 -2.264 5.234 1 98.75 247 ILE A O 1
ATOM 1847 N N . CYS A 1 248 ? -11.508 -2.402 6.453 1 98.75 248 CYS A N 1
ATOM 1848 C CA . CYS A 1 248 ? -12.18 -2.18 7.73 1 98.75 248 CYS A CA 1
ATOM 1849 C C . CYS A 1 248 ? -12.812 -0.793 7.777 1 98.75 248 CYS A C 1
ATOM 1851 O O . CYS A 1 248 ? -13.992 -0.654 8.094 1 98.75 248 CYS A O 1
ATOM 1853 N N . LEU A 1 249 ? -12.062 0.222 7.469 1 98.81 249 LEU A N 1
ATOM 1854 C CA . LEU A 1 249 ? -12.539 1.6 7.547 1 98.81 249 LEU A CA 1
ATOM 1855 C C . LEU A 1 249 ? -13.695 1.833 6.582 1 98.81 249 LEU A C 1
ATOM 1857 O O . LEU A 1 249 ? -14.672 2.498 6.926 1 98.81 249 LEU A O 1
ATOM 1861 N N . PHE A 1 250 ? -13.656 1.22 5.465 1 98.62 250 PHE A N 1
ATOM 1862 C CA . PHE A 1 250 ? -14.664 1.537 4.465 1 98.62 250 PHE A CA 1
ATOM 1863 C C . PHE A 1 250 ? -15.883 0.627 4.617 1 98.62 250 PHE A C 1
ATOM 1865 O O . PHE A 1 250 ? -16.953 0.915 4.078 1 98.62 250 PHE A O 1
ATOM 1872 N N . GLU A 1 251 ? -15.688 -0.506 5.332 1 98.62 251 GLU A N 1
ATOM 1873 C CA . GLU A 1 251 ? -16.891 -1.201 5.797 1 98.62 251 GLU A CA 1
ATOM 1874 C C . GLU A 1 251 ? -17.703 -0.319 6.73 1 98.62 251 GLU A C 1
ATOM 1876 O O . GLU A 1 251 ? -18.938 -0.31 6.66 1 98.62 251 GLU A O 1
ATOM 1881 N N . ALA A 1 252 ? -17.016 0.422 7.625 1 98.56 252 ALA A N 1
ATOM 1882 C CA . ALA A 1 252 ? -17.703 1.377 8.484 1 98.56 252 ALA A CA 1
ATOM 1883 C C . ALA A 1 252 ? -18.391 2.461 7.66 1 98.56 252 ALA A C 1
ATOM 1885 O O . ALA A 1 252 ? -19.547 2.816 7.918 1 98.56 252 ALA A O 1
ATOM 1886 N N . VAL A 1 253 ? -17.688 2.982 6.629 1 98.25 253 VAL A N 1
ATOM 1887 C CA . VAL A 1 253 ? -18.266 3.988 5.742 1 98.25 253 VAL A CA 1
ATOM 1888 C C . VAL A 1 253 ? -19.531 3.434 5.086 1 98.25 253 VAL A C 1
ATOM 1890 O O . VAL A 1 253 ? -20.562 4.113 5.031 1 98.25 253 VAL A O 1
ATOM 1893 N N . ARG A 1 254 ? -19.453 2.199 4.605 1 98 254 ARG A N 1
ATOM 1894 C CA . ARG A 1 254 ? -20.594 1.567 3.939 1 98 254 ARG A CA 1
ATOM 1895 C C . ARG A 1 254 ? -21.797 1.498 4.863 1 98 254 ARG A C 1
ATOM 1897 O O . ARG A 1 254 ? -22.906 1.876 4.477 1 98 254 ARG A O 1
ATOM 1904 N N . GLN A 1 255 ? -21.562 1.052 6.066 1 97.88 255 GLN A N 1
ATOM 1905 C CA . GLN A 1 255 ? -22.672 0.844 7 1 97.88 255 GLN A CA 1
ATOM 1906 C C . GLN A 1 255 ? -23.297 2.172 7.41 1 97.88 255 GLN A C 1
ATOM 1908 O O . GLN A 1 255 ? -24.5 2.238 7.664 1 97.88 2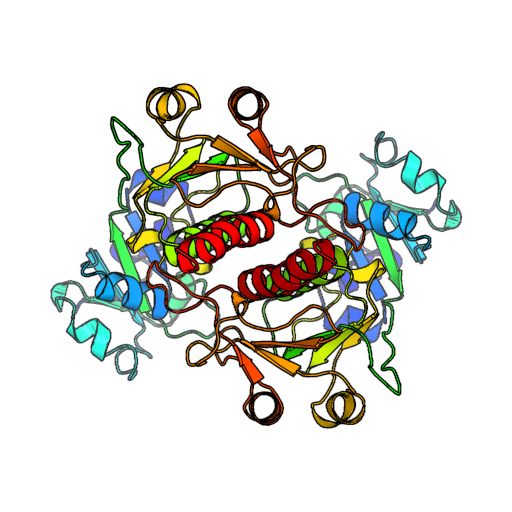55 GLN A O 1
ATOM 1913 N N . ARG A 1 256 ? -22.594 3.189 7.406 1 97.06 256 ARG A N 1
ATOM 1914 C CA . ARG A 1 256 ? -23.078 4.477 7.902 1 97.06 256 ARG A CA 1
ATOM 1915 C C . ARG A 1 256 ? -23.734 5.285 6.789 1 97.06 256 ARG A C 1
ATOM 1917 O O . ARG A 1 256 ? -24.375 6.309 7.047 1 97.06 256 ARG A O 1
ATOM 1924 N N . ARG A 1 257 ? -23.562 4.871 5.551 1 91.12 257 ARG A N 1
ATOM 1925 C CA . ARG A 1 257 ? -24.297 5.457 4.43 1 91.12 257 ARG A CA 1
ATOM 1926 C C . ARG A 1 257 ? -25.766 5.043 4.461 1 91.12 257 ARG A C 1
ATOM 1928 O O . ARG A 1 257 ? -26.625 5.77 3.971 1 91.12 257 ARG A O 1
ATOM 1935 N N . MET A 1 258 ? -26.031 3.793 4.852 1 75.19 258 MET A N 1
ATOM 1936 C CA . MET A 1 258 ? -27.359 3.215 4.859 1 75.19 258 MET A CA 1
ATOM 1937 C C . MET A 1 258 ? -28.219 3.844 5.953 1 75.19 258 MET A C 1
ATOM 1939 O O . MET A 1 258 ? -29.453 3.826 5.871 1 75.19 258 MET A O 1
ATOM 1943 N N . ASN A 1 259 ? -27.609 4.582 6.898 1 65.44 259 ASN A N 1
ATOM 1944 C CA . ASN A 1 259 ? -28.391 5.215 7.957 1 65.44 259 ASN A CA 1
ATOM 1945 C C . ASN A 1 259 ? -28.609 6.699 7.68 1 65.44 259 ASN A C 1
ATOM 1947 O O . ASN A 1 259 ? -27.703 7.387 7.195 1 65.44 259 ASN A O 1
ATOM 1951 N N . MET B 1 1 ? 25.781 -30.453 -2.559 1 85.56 1 MET B N 1
ATOM 1952 C CA . MET B 1 1 ? 25.5 -29.016 -2.465 1 85.56 1 MET B CA 1
ATOM 1953 C C . MET B 1 1 ? 26.703 -28.203 -2.938 1 85.56 1 MET B C 1
ATOM 1955 O O . MET B 1 1 ? 27.844 -28.5 -2.559 1 85.56 1 MET B O 1
ATOM 1959 N N . LYS B 1 2 ? 26.516 -27.359 -3.91 1 92.56 2 LYS B N 1
ATOM 1960 C CA . LYS B 1 2 ? 27.578 -26.516 -4.43 1 92.56 2 LYS B CA 1
ATOM 1961 C C . LYS B 1 2 ? 27.844 -25.328 -3.51 1 92.56 2 LYS B C 1
ATOM 1963 O O . LYS B 1 2 ? 26.891 -24.641 -3.105 1 92.56 2 LYS B O 1
ATOM 1968 N N . HIS B 1 3 ? 29.078 -25.109 -3.174 1 96 3 HIS B N 1
ATOM 1969 C CA . HIS B 1 3 ? 29.469 -24 -2.32 1 96 3 HIS B CA 1
ATOM 1970 C C . HIS B 1 3 ? 30.203 -22.922 -3.119 1 96 3 HIS B C 1
ATOM 1972 O O . HIS B 1 3 ? 31.281 -23.172 -3.658 1 96 3 HIS B O 1
ATOM 1978 N N . ILE B 1 4 ? 29.641 -21.734 -3.193 1 96.44 4 ILE B N 1
ATOM 1979 C CA . ILE B 1 4 ? 30.219 -20.656 -3.996 1 96.44 4 ILE B CA 1
ATOM 1980 C C . ILE B 1 4 ? 30.781 -19.578 -3.08 1 96.44 4 ILE B C 1
ATOM 1982 O O . ILE B 1 4 ? 30.047 -18.969 -2.295 1 96.44 4 ILE B O 1
ATOM 1986 N N . THR B 1 5 ? 32.031 -19.219 -3.238 1 96.38 5 THR B N 1
ATOM 1987 C CA . THR B 1 5 ? 32.688 -18.234 -2.385 1 96.38 5 THR B CA 1
ATOM 1988 C C . THR B 1 5 ? 33.312 -17.125 -3.223 1 96.38 5 THR B C 1
ATOM 1990 O O . THR B 1 5 ? 33.844 -16.156 -2.678 1 96.38 5 THR B O 1
ATOM 1993 N N . SER B 1 6 ? 33.312 -17.375 -4.531 1 95.31 6 SER B N 1
ATOM 1994 C CA . SER B 1 6 ? 33.969 -16.406 -5.406 1 95.31 6 SER B CA 1
ATOM 1995 C C . SER B 1 6 ? 32.938 -15.594 -6.203 1 95.31 6 SER B C 1
ATOM 1997 O O . SER B 1 6 ? 32 -16.156 -6.742 1 95.31 6 SER B O 1
ATOM 1999 N N . ARG B 1 7 ? 33.219 -14.336 -6.383 1 93.81 7 ARG B N 1
ATOM 2000 C CA . ARG B 1 7 ? 32.375 -13.438 -7.168 1 93.81 7 ARG B CA 1
ATOM 2001 C C . ARG B 1 7 ? 32.5 -13.734 -8.656 1 93.81 7 ARG B C 1
ATOM 2003 O O . ARG B 1 7 ? 31.688 -13.273 -9.461 1 93.81 7 ARG B O 1
ATOM 2010 N N . ASP B 1 8 ? 33.5 -14.445 -8.953 1 95.69 8 ASP B N 1
ATOM 2011 C CA . ASP B 1 8 ? 33.75 -14.734 -10.367 1 95.69 8 ASP B CA 1
ATOM 2012 C C . ASP B 1 8 ? 33 -15.984 -10.812 1 95.69 8 ASP B C 1
ATOM 2014 O O . ASP B 1 8 ? 33 -16.344 -11.992 1 95.69 8 ASP B O 1
ATOM 2018 N N . ASN B 1 9 ? 32.438 -16.578 -9.883 1 96 9 ASN B N 1
ATOM 2019 C CA . ASN B 1 9 ? 31.641 -17.766 -10.211 1 96 9 ASN B CA 1
ATOM 2020 C C . ASN B 1 9 ? 30.5 -17.438 -11.164 1 96 9 ASN B C 1
ATOM 2022 O O . ASN B 1 9 ? 29.797 -16.438 -10.984 1 96 9 ASN B O 1
ATOM 2026 N N . ALA B 1 10 ? 30.281 -18.312 -12.141 1 94.56 10 ALA B N 1
ATOM 2027 C CA . ALA B 1 10 ? 29.312 -18.047 -13.195 1 94.56 10 ALA B CA 1
ATOM 2028 C C . ALA B 1 10 ? 27.891 -17.984 -12.641 1 94.56 10 ALA B C 1
ATOM 2030 O O . ALA B 1 10 ? 27.094 -17.141 -13.055 1 94.56 10 ALA B O 1
ATOM 2031 N N . VAL B 1 11 ? 27.672 -18.859 -11.75 1 92.94 11 VAL B N 1
ATOM 2032 C CA . VAL B 1 11 ? 26.344 -18.891 -11.141 1 92.94 11 VAL B CA 1
ATOM 2033 C C . VAL B 1 11 ? 26.094 -17.594 -10.383 1 92.94 11 VAL B C 1
ATOM 2035 O O . VAL B 1 11 ? 25.031 -16.969 -10.523 1 92.94 11 VAL B O 1
ATOM 2038 N N . PHE B 1 12 ? 27.062 -17.141 -9.625 1 95.88 12 PHE B N 1
ATOM 2039 C CA . PHE B 1 12 ? 26.922 -15.906 -8.875 1 95.88 12 PHE B CA 1
ATOM 2040 C C . PHE B 1 12 ? 26.734 -14.727 -9.812 1 95.88 12 PHE B C 1
ATOM 2042 O O . PHE B 1 12 ? 25.859 -13.883 -9.586 1 95.88 12 PHE B O 1
ATOM 2049 N N . LYS B 1 13 ? 27.438 -14.672 -10.859 1 95.69 13 LYS B N 1
ATOM 2050 C CA . LYS B 1 13 ? 27.312 -13.586 -11.82 1 95.69 13 LYS B CA 1
ATOM 2051 C C . LYS B 1 13 ? 25.938 -13.547 -12.453 1 95.69 13 LYS B C 1
ATOM 2053 O O . LYS B 1 13 ? 25.359 -12.469 -12.656 1 95.69 13 LYS B O 1
ATOM 2058 N N . HIS B 1 14 ? 25.5 -14.703 -12.727 1 94.75 14 HIS B N 1
ATOM 2059 C CA . HIS B 1 14 ? 24.156 -14.812 -13.297 1 94.75 14 HIS B CA 1
ATOM 2060 C C . HIS B 1 14 ? 23.109 -14.297 -12.328 1 94.75 14 HIS B C 1
ATOM 2062 O O . HIS B 1 14 ? 22.25 -13.484 -12.703 1 94.75 14 HIS B O 1
ATOM 2068 N N . LEU B 1 15 ? 23.219 -14.664 -11.086 1 93.44 15 LEU B N 1
ATOM 2069 C CA . LEU B 1 15 ? 22.266 -14.242 -10.055 1 93.44 15 LEU B CA 1
ATOM 2070 C C . LEU B 1 15 ? 22.344 -12.742 -9.82 1 93.44 15 LEU B C 1
ATOM 2072 O O . LEU B 1 15 ? 21.328 -12.078 -9.656 1 93.44 15 LEU B O 1
ATOM 2076 N N . LYS B 1 16 ? 23.5 -12.242 -9.781 1 93.88 16 LYS B N 1
ATOM 2077 C CA . LYS B 1 16 ? 23.719 -10.812 -9.586 1 93.88 16 LYS B CA 1
ATOM 2078 C C . LYS B 1 16 ? 23.078 -10.008 -10.719 1 93.88 16 LYS B C 1
ATOM 2080 O O . LYS B 1 16 ? 22.469 -8.961 -10.469 1 93.88 16 LYS B O 1
ATOM 2085 N N . ALA B 1 17 ? 23.219 -10.516 -11.93 1 93.06 17 ALA B N 1
ATOM 2086 C CA . ALA B 1 17 ? 22.594 -9.867 -13.086 1 93.06 17 ALA B CA 1
ATOM 2087 C C . ALA B 1 17 ? 21.078 -9.852 -12.953 1 93.06 17 ALA B C 1
ATOM 2089 O O . ALA B 1 17 ? 20.438 -8.828 -13.211 1 93.06 17 ALA B O 1
ATOM 2090 N N . LEU B 1 18 ? 20.484 -10.977 -12.508 1 91.94 18 LEU B N 1
ATOM 2091 C CA . LEU B 1 18 ? 19.047 -11.094 -12.352 1 91.94 18 LEU B CA 1
ATOM 2092 C C . LEU B 1 18 ? 18.531 -10.195 -11.234 1 91.94 18 LEU B C 1
ATOM 2094 O O . LEU B 1 18 ? 17.469 -9.602 -11.344 1 91.94 18 LEU B O 1
ATOM 2098 N N . SER B 1 19 ? 19.234 -10.039 -10.211 1 87.06 19 SER B N 1
ATOM 2099 C CA . SER B 1 19 ? 18.812 -9.297 -9.031 1 87.06 19 SER B CA 1
ATOM 2100 C C . SER B 1 19 ? 18.797 -7.797 -9.289 1 87.06 19 SER B C 1
ATOM 2102 O O . SER B 1 19 ? 18.031 -7.055 -8.672 1 87.06 19 SER B O 1
ATOM 2104 N N . GLY B 1 20 ? 19.516 -7.352 -10.25 1 82.12 20 GLY B N 1
ATOM 2105 C CA . GLY B 1 20 ? 19.703 -5.918 -10.422 1 82.12 20 GLY B CA 1
ATOM 2106 C C . GLY B 1 20 ? 18.969 -5.359 -11.625 1 82.12 20 GLY B C 1
ATOM 2107 O O . GLY B 1 20 ? 18.938 -4.145 -11.828 1 82.12 20 GLY B O 1
ATOM 2108 N N . SER B 1 21 ? 18.375 -6.309 -12.422 1 86.81 21 SER B N 1
ATOM 2109 C CA . SER B 1 21 ? 17.875 -5.785 -13.688 1 86.81 21 SER B CA 1
ATOM 2110 C C . SER B 1 21 ? 16.594 -6.508 -14.109 1 86.81 21 SER B C 1
ATOM 2112 O O . SER B 1 21 ? 16.609 -7.719 -14.344 1 86.81 21 SER B O 1
ATOM 2114 N N . THR B 1 22 ? 15.586 -5.723 -14.281 1 85.81 22 THR B N 1
ATOM 2115 C CA . THR B 1 22 ? 14.344 -6.254 -14.82 1 85.81 22 THR B CA 1
ATOM 2116 C C . THR B 1 22 ? 14.555 -6.781 -16.234 1 85.81 22 THR B C 1
ATOM 2118 O O . THR B 1 22 ? 14.023 -7.832 -16.594 1 85.81 22 THR B O 1
ATOM 2121 N N . GLN B 1 23 ? 15.328 -6.07 -16.953 1 87.88 23 GLN B N 1
ATOM 2122 C CA . GLN B 1 23 ? 15.609 -6.457 -18.328 1 87.88 23 GLN B CA 1
ATOM 2123 C C . GLN B 1 23 ? 16.281 -7.824 -18.391 1 87.88 23 GLN B C 1
ATOM 2125 O O . GLN B 1 23 ? 15.938 -8.656 -19.234 1 87.88 23 GLN B O 1
ATOM 2130 N N . GLN B 1 24 ? 17.203 -8.039 -17.531 1 90.94 24 GLN B N 1
ATOM 2131 C CA . GLN B 1 24 ? 17.906 -9.32 -17.516 1 90.94 24 GLN B CA 1
ATOM 2132 C C . GLN B 1 24 ? 16.953 -10.453 -17.109 1 90.94 24 GLN B C 1
ATOM 2134 O O . GLN B 1 24 ? 17.047 -11.555 -17.656 1 90.94 24 GLN B O 1
ATOM 2139 N N . ARG B 1 25 ? 16.094 -10.234 -16.203 1 91.5 25 ARG B N 1
ATOM 2140 C CA . ARG B 1 25 ? 15.094 -11.227 -15.797 1 91.5 25 ARG B CA 1
ATOM 2141 C C . ARG B 1 25 ? 14.172 -11.586 -16.953 1 91.5 25 ARG B C 1
ATOM 2143 O O . ARG B 1 25 ? 13.914 -12.766 -17.203 1 91.5 25 ARG B O 1
ATOM 2150 N N . ARG B 1 26 ? 13.711 -10.586 -17.594 1 89.38 26 ARG B N 1
ATOM 2151 C CA . ARG B 1 26 ? 12.828 -10.812 -18.734 1 89.38 26 ARG B CA 1
ATOM 2152 C C . ARG B 1 26 ? 13.531 -11.625 -19.812 1 89.38 26 ARG B C 1
ATOM 2154 O O . ARG B 1 26 ? 12.969 -12.578 -20.344 1 89.38 26 ARG B O 1
ATOM 2161 N N . ARG B 1 27 ? 14.766 -11.258 -20.109 1 91.25 27 ARG B N 1
ATOM 2162 C CA . ARG B 1 27 ? 15.539 -11.945 -21.156 1 91.25 27 ARG B CA 1
ATOM 2163 C C . ARG B 1 27 ? 15.805 -13.391 -20.766 1 91.25 27 ARG B C 1
ATOM 2165 O O . ARG B 1 27 ? 15.688 -14.297 -21.594 1 91.25 27 ARG B O 1
ATOM 2172 N N . ALA B 1 28 ? 16.078 -13.586 -19.531 1 94.06 28 ALA B N 1
ATOM 2173 C CA . ALA B 1 28 ? 16.453 -14.922 -19.062 1 94.06 28 ALA B CA 1
ATOM 2174 C C . ALA B 1 28 ? 15.203 -15.773 -18.828 1 94.06 28 ALA B C 1
ATOM 2176 O O . ALA B 1 28 ? 15.297 -17 -18.719 1 94.06 28 ALA B O 1
ATOM 2177 N N . GLY B 1 29 ? 14.008 -15.117 -18.672 1 95.62 29 GLY B N 1
ATOM 2178 C CA . GLY B 1 29 ? 12.805 -15.844 -18.281 1 95.62 29 GLY B CA 1
ATOM 2179 C C . GLY B 1 29 ? 12.875 -16.422 -16.891 1 95.62 29 GLY B C 1
ATOM 2180 O O . GLY B 1 29 ? 12.367 -17.516 -16.625 1 95.62 29 GLY B O 1
ATOM 2181 N N . GLN B 1 30 ? 13.625 -15.695 -16.047 1 96.75 30 GLN B N 1
ATOM 2182 C CA . GLN B 1 30 ? 13.805 -16.156 -14.672 1 96.75 30 GLN B CA 1
ATOM 2183 C C . GLN B 1 30 ? 13.523 -15.039 -13.672 1 96.75 30 GLN B C 1
ATOM 2185 O O . GLN B 1 30 ? 13.586 -13.859 -14.023 1 96.75 30 GLN B O 1
ATOM 2190 N N . SER B 1 31 ? 13.109 -15.43 -12.508 1 96.31 31 SER B N 1
ATOM 2191 C CA . SER B 1 31 ? 12.883 -14.508 -11.398 1 96.31 31 SER B CA 1
ATOM 2192 C C . SER B 1 31 ? 13.492 -15.039 -10.102 1 96.31 31 SER B C 1
ATOM 2194 O O . SER B 1 31 ? 13.773 -16.234 -9.992 1 96.31 31 SER B O 1
ATOM 2196 N N . VAL B 1 32 ? 13.742 -14.125 -9.188 1 96 32 VAL B N 1
ATOM 2197 C CA . VAL B 1 32 ? 14.367 -14.484 -7.918 1 96 32 VAL B CA 1
ATOM 2198 C C . VAL B 1 32 ? 13.398 -14.211 -6.77 1 96 32 VAL B C 1
ATOM 2200 O O . VAL B 1 32 ? 12.898 -13.094 -6.629 1 96 32 VAL B O 1
ATOM 2203 N N . LEU B 1 33 ? 13.117 -15.234 -6.062 1 96.81 33 LEU B N 1
ATOM 2204 C CA . LEU B 1 33 ? 12.359 -15.102 -4.824 1 96.81 33 LEU B CA 1
ATOM 2205 C C . LEU B 1 33 ? 13.289 -14.844 -3.641 1 96.81 33 LEU B C 1
ATOM 2207 O O . LEU B 1 33 ? 14.078 -15.719 -3.27 1 96.81 33 LEU B O 1
ATOM 2211 N N . ASP B 1 34 ? 13.156 -13.711 -3.119 1 95.94 34 ASP B N 1
ATOM 2212 C CA . ASP B 1 34 ? 14.062 -13.273 -2.061 1 95.94 34 ASP B CA 1
ATOM 2213 C C . ASP B 1 34 ? 13.383 -13.336 -0.694 1 95.94 34 ASP B C 1
ATOM 2215 O O . ASP B 1 34 ? 12.438 -12.602 -0.432 1 95.94 34 ASP B O 1
ATOM 2219 N N . GLY B 1 35 ? 13.844 -14.242 0.143 1 95.31 35 GLY B N 1
ATOM 2220 C CA . GLY B 1 35 ? 13.328 -14.328 1.5 1 95.31 35 GLY B CA 1
ATOM 2221 C C . GLY B 1 35 ? 12.594 -15.625 1.777 1 95.31 35 GLY B C 1
ATOM 2222 O O . GLY B 1 35 ? 11.961 -16.188 0.884 1 95.31 35 GLY B O 1
ATOM 2223 N N . ILE B 1 36 ? 12.57 -16.031 3.023 1 95.5 36 ILE B N 1
ATOM 2224 C CA . ILE B 1 36 ? 12.039 -17.312 3.459 1 95.5 36 ILE B CA 1
ATOM 2225 C C . ILE B 1 36 ? 10.547 -17.391 3.146 1 95.5 36 ILE B C 1
ATOM 2227 O O . ILE B 1 36 ? 10.047 -18.438 2.744 1 95.5 36 ILE B O 1
ATOM 2231 N N . HIS B 1 37 ? 9.82 -16.312 3.254 1 94.31 37 HIS B N 1
ATOM 2232 C CA . HIS B 1 37 ? 8.375 -16.312 3.057 1 94.31 37 HIS B CA 1
ATOM 2233 C C . HIS B 1 37 ? 8.023 -16.641 1.61 1 94.31 37 HIS B C 1
ATOM 2235 O O . HIS B 1 37 ? 7.168 -17.5 1.354 1 94.31 37 HIS B O 1
ATOM 2241 N N . LEU B 1 38 ? 8.68 -16.016 0.708 1 96.44 38 LEU B N 1
ATOM 2242 C CA . LEU B 1 38 ? 8.398 -16.234 -0.706 1 96.44 38 LEU B CA 1
ATOM 2243 C C . LEU B 1 38 ? 8.781 -17.656 -1.125 1 96.44 38 LEU B C 1
ATOM 2245 O O . LEU B 1 38 ? 8.047 -18.297 -1.872 1 96.44 38 LEU B O 1
ATOM 2249 N N . VAL B 1 39 ? 9.906 -18.094 -0.621 1 97.44 39 VAL B N 1
ATOM 2250 C CA . VAL B 1 39 ? 10.352 -19.438 -0.966 1 97.44 39 VAL B CA 1
ATOM 2251 C C . VAL B 1 39 ? 9.375 -20.469 -0.397 1 97.44 39 VAL B C 1
ATOM 2253 O O . VAL B 1 39 ? 8.953 -21.391 -1.099 1 97.44 39 VAL B O 1
ATOM 2256 N N . ALA B 1 40 ? 9.008 -20.266 0.834 1 97 40 ALA B N 1
ATOM 2257 C CA . ALA B 1 40 ? 8.039 -21.156 1.46 1 97 40 ALA B CA 1
ATOM 2258 C C . ALA B 1 40 ? 6.715 -21.156 0.699 1 97 40 ALA B C 1
ATOM 2260 O O . ALA B 1 40 ? 6.156 -22.219 0.417 1 97 40 ALA B O 1
ATOM 2261 N N . ALA B 1 41 ? 6.223 -19.984 0.348 1 96.88 41 ALA B N 1
ATOM 2262 C CA . ALA B 1 41 ? 4.957 -19.859 -0.377 1 96.88 41 ALA B CA 1
ATOM 2263 C C . ALA B 1 41 ? 5.023 -20.594 -1.718 1 96.88 41 ALA B C 1
ATOM 2265 O O . ALA B 1 41 ? 4.062 -21.234 -2.125 1 96.88 41 ALA B O 1
ATOM 2266 N N . TYR B 1 42 ? 6.148 -20.453 -2.395 1 97.94 42 TYR B N 1
ATOM 2267 C CA . TYR B 1 42 ? 6.348 -21.109 -3.688 1 97.94 42 TYR B CA 1
ATOM 2268 C C . TYR B 1 42 ? 6.281 -22.625 -3.555 1 97.94 42 TYR B C 1
ATOM 2270 O O . TYR B 1 42 ? 5.59 -23.297 -4.328 1 97.94 42 TYR B O 1
ATOM 2278 N N . LEU B 1 43 ? 6.949 -23.141 -2.537 1 97.75 43 LEU B N 1
ATOM 2279 C CA . LEU B 1 43 ? 6.973 -24.578 -2.277 1 97.75 43 LEU B CA 1
ATOM 2280 C C . LEU B 1 43 ? 5.605 -25.062 -1.816 1 97.75 43 LEU B C 1
ATOM 2282 O O . LEU B 1 43 ? 5.148 -26.125 -2.244 1 97.75 43 LEU B O 1
ATOM 2286 N N . ASP B 1 44 ? 4.977 -24.281 -0.994 1 96.31 44 ASP B N 1
ATOM 2287 C CA . ASP B 1 44 ? 3.656 -24.641 -0.481 1 96.31 44 ASP B CA 1
ATOM 2288 C C . ASP B 1 44 ? 2.633 -24.719 -1.61 1 96.31 44 ASP B C 1
ATOM 2290 O O . ASP B 1 44 ? 1.673 -25.5 -1.529 1 96.31 44 ASP B O 1
ATOM 2294 N N . ALA B 1 45 ? 2.832 -23.953 -2.619 1 95.06 45 ALA B N 1
ATOM 2295 C CA . ALA B 1 45 ? 1.932 -23.969 -3.77 1 95.06 45 ALA B CA 1
ATOM 2296 C C . ALA B 1 45 ? 2.197 -25.172 -4.664 1 95.06 45 ALA B C 1
ATOM 2298 O O . ALA B 1 45 ? 1.538 -25.344 -5.691 1 95.06 45 ALA B O 1
ATOM 2299 N N . GLY B 1 46 ? 3.215 -25.938 -4.316 1 95.44 46 GLY B N 1
ATOM 2300 C CA . GLY B 1 46 ? 3.49 -27.172 -5.016 1 95.44 46 GLY B CA 1
ATOM 2301 C C . GLY B 1 46 ? 4.512 -27.031 -6.129 1 95.44 46 GLY B C 1
ATOM 2302 O O . GLY B 1 46 ? 4.664 -27.922 -6.965 1 95.44 46 GLY B O 1
ATOM 2303 N N . HIS B 1 47 ? 5.215 -25.891 -6.145 1 96.44 47 HIS B N 1
ATOM 2304 C CA . HIS B 1 47 ? 6.203 -25.656 -7.191 1 96.44 47 HIS B CA 1
ATOM 2305 C C . HIS B 1 47 ? 7.602 -26.047 -6.727 1 96.44 47 HIS B C 1
ATOM 2307 O O . HIS B 1 47 ? 7.836 -26.234 -5.531 1 96.44 47 HIS B O 1
ATOM 2313 N N . VAL B 1 48 ? 8.484 -26.219 -7.625 1 95.62 48 VAL B N 1
ATOM 2314 C CA . VAL B 1 48 ? 9.883 -26.562 -7.355 1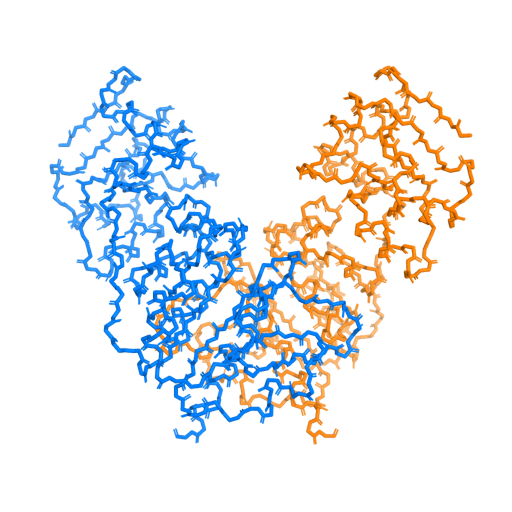 95.62 48 VAL B CA 1
ATOM 2315 C C . VAL B 1 48 ? 10.797 -25.516 -7.992 1 95.62 48 VAL B C 1
ATOM 2317 O O . VAL B 1 48 ? 10.75 -25.297 -9.203 1 95.62 48 VAL B O 1
ATOM 2320 N N . PRO B 1 49 ? 11.602 -24.922 -7.223 1 97.5 49 PRO B N 1
ATOM 2321 C CA . PRO B 1 49 ? 12.516 -23.938 -7.801 1 97.5 49 PRO B CA 1
ATOM 2322 C C . PRO B 1 49 ? 13.625 -24.578 -8.633 1 97.5 49 PRO B C 1
ATOM 2324 O O . PRO B 1 49 ? 13.938 -25.75 -8.445 1 97.5 49 PRO B O 1
ATOM 2327 N N . ALA B 1 50 ? 14.125 -23.766 -9.57 1 96.19 50 ALA B N 1
ATOM 2328 C CA . ALA B 1 50 ? 15.289 -24.219 -10.328 1 96.19 50 ALA B CA 1
ATOM 2329 C C . ALA B 1 50 ? 16.5 -24.406 -9.406 1 96.19 50 ALA B C 1
ATOM 2331 O O . ALA B 1 50 ? 17.219 -25.391 -9.523 1 96.19 50 ALA B O 1
ATOM 2332 N N . GLN B 1 51 ? 16.672 -23.438 -8.5 1 96.56 51 GLN B N 1
ATOM 2333 C CA . GLN B 1 51 ? 17.734 -23.484 -7.496 1 96.56 51 GLN B CA 1
ATOM 2334 C C . GLN B 1 51 ? 17.312 -22.797 -6.207 1 96.56 51 GLN B C 1
ATOM 2336 O O . GLN B 1 51 ? 16.531 -21.828 -6.238 1 96.56 51 GLN B O 1
ATOM 2341 N N . CYS B 1 52 ? 17.828 -23.312 -5.133 1 97.62 52 CYS B N 1
ATOM 2342 C CA . CYS B 1 52 ? 17.719 -22.625 -3.846 1 97.62 52 CYS B CA 1
ATOM 2343 C C . CYS B 1 52 ? 19.094 -22.156 -3.371 1 97.62 52 CYS B C 1
ATOM 2345 O O . CYS B 1 52 ? 20.047 -22.922 -3.354 1 97.62 52 CYS B O 1
ATOM 2347 N N . LEU B 1 53 ? 19.141 -20.906 -3.059 1 97.5 53 LEU B N 1
ATOM 2348 C CA . LEU B 1 53 ? 20.375 -20.297 -2.58 1 97.5 53 LEU B CA 1
ATOM 2349 C C . LEU B 1 53 ? 20.281 -19.984 -1.091 1 97.5 53 LEU B C 1
ATOM 2351 O O . LEU B 1 53 ? 19.344 -19.328 -0.647 1 97.5 53 LEU B O 1
ATOM 2355 N N . VAL B 1 54 ? 21.25 -20.438 -0.364 1 97.94 54 VAL B N 1
ATOM 2356 C CA . VAL B 1 54 ? 21.25 -20.188 1.073 1 97.94 54 VAL B CA 1
ATOM 2357 C C . VAL B 1 54 ? 22.641 -19.703 1.507 1 97.94 54 VAL B C 1
ATOM 2359 O O . VAL B 1 54 ? 23.656 -20.172 0.972 1 97.94 54 VAL B O 1
ATOM 2362 N N . SER B 1 55 ? 22.625 -18.75 2.424 1 97.44 55 SER B N 1
ATOM 2363 C CA . SER B 1 55 ? 23.891 -18.281 2.967 1 97.44 55 SER B CA 1
ATOM 2364 C C . SER B 1 55 ? 24.484 -19.312 3.939 1 97.44 55 SER B C 1
ATOM 2366 O O . SER B 1 55 ? 23.75 -20.078 4.562 1 97.44 55 SER B O 1
ATOM 2368 N N . GLU B 1 56 ? 25.766 -19.188 4.141 1 96.94 56 GLU B N 1
ATOM 2369 C CA . GLU B 1 56 ? 26.469 -20.062 5.078 1 96.94 56 GLU B CA 1
ATOM 2370 C C . GLU B 1 56 ? 25.906 -19.938 6.488 1 96.94 56 GLU B C 1
ATOM 2372 O O . GLU B 1 56 ? 25.688 -20.938 7.172 1 96.94 56 GLU B O 1
ATOM 2377 N N . ARG B 1 57 ? 25.625 -18.828 6.898 1 95.94 57 ARG B N 1
ATOM 2378 C CA . ARG B 1 57 ? 25.234 -18.547 8.281 1 95.94 57 ARG B CA 1
ATOM 2379 C C . ARG B 1 57 ? 23.812 -19.047 8.562 1 95.94 57 ARG B C 1
ATOM 2381 O O . ARG B 1 57 ? 23.453 -19.25 9.727 1 95.94 57 ARG B O 1
ATOM 2388 N N . HIS B 1 58 ? 23.047 -19.312 7.477 1 96.75 58 HIS B N 1
ATOM 2389 C CA . HIS B 1 58 ? 21.656 -19.641 7.73 1 96.75 58 HIS B CA 1
ATOM 2390 C C . HIS B 1 58 ? 21.328 -21.062 7.27 1 96.75 58 HIS B C 1
ATOM 2392 O O . HIS B 1 58 ? 20.156 -21.484 7.305 1 96.75 58 HIS B O 1
ATOM 2398 N N . LEU B 1 59 ? 22.297 -21.797 6.879 1 95.81 59 LEU B N 1
ATOM 2399 C CA . LEU B 1 59 ? 22.078 -23.141 6.355 1 95.81 59 LEU B CA 1
ATOM 2400 C C . LEU B 1 59 ? 21.328 -24 7.367 1 95.81 59 LEU B C 1
ATOM 2402 O O . LEU B 1 59 ? 20.375 -24.703 7.008 1 95.81 59 LEU B O 1
ATOM 2406 N N . ALA B 1 60 ? 21.688 -23.828 8.625 1 94.69 60 ALA B N 1
ATOM 2407 C CA . ALA B 1 60 ? 21.141 -24.688 9.672 1 94.69 60 ALA B CA 1
ATOM 2408 C C . ALA B 1 60 ? 20.016 -23.984 10.43 1 94.69 60 ALA B C 1
ATOM 2410 O O . ALA B 1 60 ? 19.578 -24.438 11.484 1 94.69 60 ALA B O 1
ATOM 2411 N N . HIS B 1 61 ? 19.656 -22.859 9.93 1 96.19 61 HIS B N 1
ATOM 2412 C CA . HIS B 1 61 ? 18.594 -22.125 10.602 1 96.19 61 HIS B CA 1
ATOM 2413 C C . HIS B 1 61 ? 17.312 -22.938 10.664 1 96.19 61 HIS B C 1
ATOM 2415 O O . HIS B 1 61 ? 16.938 -23.578 9.688 1 96.19 61 HIS B O 1
ATOM 2421 N N . PRO B 1 62 ? 16.609 -22.906 11.719 1 96.69 62 PRO B N 1
ATOM 2422 C CA . PRO B 1 62 ? 15.438 -23.766 11.93 1 96.69 62 PRO B CA 1
ATOM 2423 C C . PRO B 1 62 ? 14.32 -23.484 10.922 1 96.69 62 PRO B C 1
ATOM 2425 O O . PRO B 1 62 ? 13.516 -24.375 10.633 1 96.69 62 PRO B O 1
ATOM 2428 N N . GLU B 1 63 ? 14.227 -22.312 10.383 1 95.88 63 GLU B N 1
ATOM 2429 C CA . GLU B 1 63 ? 13.195 -21.984 9.406 1 95.88 63 GLU B CA 1
ATOM 2430 C C . GLU B 1 63 ? 13.641 -22.344 7.988 1 95.88 63 GLU B C 1
ATOM 2432 O O . GLU B 1 63 ? 12.82 -22.438 7.074 1 95.88 63 GLU B O 1
ATOM 2437 N N . VAL B 1 64 ? 14.891 -22.516 7.801 1 97.56 64 VAL B N 1
ATOM 2438 C CA . VAL B 1 64 ? 15.453 -22.75 6.477 1 97.56 64 VAL B CA 1
ATOM 2439 C C . VAL B 1 64 ? 15.539 -24.266 6.215 1 97.56 64 VAL B C 1
ATOM 2441 O O . VAL B 1 64 ? 15.141 -24.734 5.148 1 97.56 64 VAL B O 1
ATOM 2444 N N . ALA B 1 65 ? 15.969 -25.016 7.164 1 96.56 65 ALA B N 1
ATOM 2445 C CA . ALA B 1 65 ? 16.281 -26.438 7.035 1 96.56 65 ALA B CA 1
ATOM 2446 C C . ALA B 1 65 ? 15.062 -27.203 6.531 1 96.56 65 ALA B C 1
ATOM 2448 O O . ALA B 1 65 ? 15.172 -28 5.598 1 96.56 65 ALA B O 1
ATOM 2449 N N . PRO B 1 66 ? 13.898 -26.969 7.121 1 96.81 66 PRO B N 1
ATOM 2450 C CA . PRO B 1 66 ? 12.734 -27.703 6.645 1 96.81 66 PRO B CA 1
ATOM 2451 C C . PRO B 1 66 ? 12.391 -27.391 5.188 1 96.81 66 PRO B C 1
ATOM 2453 O O . PRO B 1 66 ? 11.867 -28.25 4.473 1 96.81 66 PRO B O 1
ATOM 2456 N N . LEU B 1 67 ? 12.586 -26.203 4.727 1 97.69 67 LEU B N 1
ATOM 2457 C CA . LEU B 1 67 ? 12.32 -25.828 3.338 1 97.69 67 LEU B CA 1
ATOM 2458 C C . LEU B 1 67 ? 13.305 -26.516 2.398 1 97.69 67 LEU B C 1
ATOM 2460 O O . LEU B 1 67 ? 12.914 -27.047 1.354 1 97.69 67 LEU B O 1
ATOM 2464 N N . LEU B 1 68 ? 14.555 -26.547 2.807 1 97.06 68 LEU B N 1
ATOM 2465 C CA . LEU B 1 68 ? 15.594 -27.156 1.987 1 97.06 68 LEU B CA 1
ATOM 2466 C C . LEU B 1 68 ? 15.375 -28.672 1.874 1 97.06 68 LEU B C 1
ATOM 2468 O O . LEU B 1 68 ? 15.734 -29.281 0.863 1 97.06 68 LEU B O 1
ATOM 2472 N N . ALA B 1 69 ? 14.773 -29.219 2.861 1 96.69 69 ALA B N 1
ATOM 2473 C CA . ALA B 1 69 ? 14.508 -30.656 2.863 1 96.69 69 ALA B CA 1
ATOM 2474 C C . ALA B 1 69 ? 13.492 -31.016 1.781 1 96.69 69 ALA B C 1
ATOM 2476 O O . ALA B 1 69 ? 13.375 -32.188 1.409 1 96.69 69 ALA B O 1
ATOM 2477 N N . ARG B 1 70 ? 12.789 -30 1.289 1 96.75 70 ARG B N 1
ATOM 2478 C CA . ARG B 1 70 ? 11.75 -30.234 0.29 1 96.75 70 ARG B CA 1
ATOM 2479 C C . ARG B 1 70 ? 12.312 -30.125 -1.122 1 96.75 70 ARG B C 1
ATOM 2481 O O . ARG B 1 70 ? 11.594 -30.312 -2.104 1 96.75 70 ARG B O 1
ATOM 2488 N N . VAL B 1 71 ? 13.516 -29.766 -1.209 1 96.06 71 VAL B N 1
ATOM 2489 C CA . VAL B 1 71 ? 14.133 -29.484 -2.5 1 96.06 71 VAL B CA 1
ATOM 2490 C C . VAL B 1 71 ? 15.242 -30.516 -2.766 1 96.06 71 VAL B C 1
ATOM 2492 O O . VAL B 1 71 ? 15.883 -31 -1.831 1 96.06 71 VAL B O 1
ATOM 2495 N N . ASP B 1 72 ? 15.461 -30.891 -4.02 1 95.19 72 ASP B N 1
ATOM 2496 C CA . ASP B 1 72 ? 16.578 -31.734 -4.406 1 95.19 72 ASP B CA 1
ATOM 2497 C C . ASP B 1 72 ? 17.906 -31.141 -3.965 1 95.19 72 ASP B C 1
ATOM 2499 O O . ASP B 1 72 ? 18.219 -29.984 -4.289 1 95.19 72 ASP B O 1
ATOM 2503 N N . PRO B 1 73 ? 18.703 -31.875 -3.266 1 94.62 73 PRO B N 1
ATOM 2504 C CA . PRO B 1 73 ? 19.984 -31.375 -2.785 1 94.62 73 PRO B CA 1
ATOM 2505 C C . PRO B 1 73 ? 20.875 -30.828 -3.908 1 94.62 73 PRO B C 1
ATOM 2507 O O . PRO B 1 73 ? 21.656 -29.906 -3.689 1 94.62 73 PRO B O 1
ATOM 2510 N N . GLN B 1 74 ? 20.719 -31.344 -5.035 1 94.19 74 GLN B N 1
ATOM 2511 C CA . GLN B 1 74 ? 21.516 -30.906 -6.172 1 94.19 74 GLN B CA 1
ATOM 2512 C C . GLN B 1 74 ? 21.109 -29.5 -6.605 1 94.19 74 GLN B C 1
ATOM 2514 O O . GLN B 1 74 ? 21.859 -28.812 -7.309 1 94.19 74 GLN B O 1
ATOM 2519 N N . GLY B 1 75 ? 19.922 -29.078 -6.168 1 95.44 75 GLY B N 1
ATOM 2520 C CA . GLY B 1 75 ? 19.422 -27.766 -6.516 1 95.44 75 GLY B CA 1
ATOM 2521 C C . GLY B 1 75 ? 19.75 -26.703 -5.473 1 95.44 75 GLY B C 1
ATOM 2522 O O . GLY B 1 75 ? 19.391 -25.547 -5.621 1 95.44 75 GLY B O 1
ATOM 2523 N N . ILE B 1 76 ? 20.516 -27.094 -4.473 1 97.31 76 ILE B N 1
ATOM 2524 C CA . ILE B 1 76 ? 20.844 -26.172 -3.389 1 97.31 76 ILE B CA 1
ATOM 2525 C C . ILE B 1 76 ? 22.25 -25.625 -3.588 1 97.31 76 ILE B C 1
ATOM 2527 O O . ILE B 1 76 ? 23.188 -26.375 -3.842 1 97.31 76 ILE B O 1
ATOM 2531 N N . VAL B 1 77 ? 22.344 -24.312 -3.551 1 97.5 77 VAL B N 1
ATOM 2532 C CA . VAL B 1 77 ? 23.625 -23.625 -3.641 1 97.5 77 VAL B CA 1
ATOM 2533 C C . VAL B 1 77 ? 23.922 -22.891 -2.33 1 97.5 77 VAL B C 1
ATOM 2535 O O . VAL B 1 77 ? 23.125 -22.078 -1.868 1 97.5 77 VAL B O 1
ATOM 2538 N N . LEU B 1 78 ? 25.016 -23.219 -1.764 1 97.94 78 LEU B N 1
ATOM 2539 C CA . LEU B 1 78 ? 25.516 -22.516 -0.593 1 97.94 78 LEU B CA 1
ATOM 2540 C C . LEU B 1 78 ? 26.391 -21.328 -1.006 1 97.94 78 LEU B C 1
ATOM 2542 O O . LEU B 1 78 ? 27.359 -21.5 -1.739 1 97.94 78 LEU B O 1
ATOM 2546 N N . LEU B 1 79 ? 26.031 -20.141 -0.551 1 97.5 79 LEU B N 1
ATOM 2547 C CA . LEU B 1 79 ? 26.781 -18.953 -0.882 1 97.5 79 LEU B CA 1
ATOM 2548 C C . LEU B 1 79 ? 27.516 -18.422 0.342 1 97.5 79 LEU B C 1
ATOM 2550 O O . LEU B 1 79 ? 26.969 -18.406 1.448 1 97.5 79 LEU B O 1
ATOM 2554 N N . ALA B 1 80 ? 28.719 -17.906 0.087 1 97.88 80 ALA B N 1
ATOM 2555 C CA . ALA B 1 80 ? 29.391 -17.125 1.125 1 97.88 80 ALA B CA 1
ATOM 2556 C C . ALA B 1 80 ? 28.516 -15.953 1.572 1 97.88 80 ALA B C 1
ATOM 2558 O O . ALA B 1 80 ? 27.859 -15.312 0.752 1 97.88 80 ALA B O 1
ATOM 2559 N N . ASP B 1 81 ? 28.641 -15.648 2.865 1 96.94 81 ASP B N 1
ATOM 2560 C CA . ASP B 1 81 ? 27.781 -14.602 3.428 1 96.94 81 ASP B CA 1
ATOM 2561 C C . ASP B 1 81 ? 27.984 -13.273 2.705 1 96.94 81 ASP B C 1
ATOM 2563 O O . ASP B 1 81 ? 27.031 -12.555 2.432 1 96.94 81 ASP B O 1
ATOM 2567 N N . SER B 1 82 ? 29.172 -12.984 2.381 1 96.44 82 SER B N 1
ATOM 2568 C CA . SER B 1 82 ? 29.484 -11.719 1.718 1 96.44 82 SER B CA 1
ATOM 2569 C C . SER B 1 82 ? 28.875 -11.664 0.322 1 96.44 82 SER B C 1
ATOM 2571 O O . SER B 1 82 ? 28.453 -10.594 -0.131 1 96.44 82 SER B O 1
ATOM 2573 N N . LEU B 1 83 ? 28.844 -12.797 -0.36 1 96.62 83 LEU B N 1
ATOM 2574 C CA . LEU B 1 83 ? 28.234 -12.867 -1.684 1 96.62 83 LEU B CA 1
ATOM 2575 C C . LEU B 1 83 ? 26.719 -12.727 -1.592 1 96.62 83 LEU B C 1
ATOM 2577 O O . LEU B 1 83 ? 26.109 -11.961 -2.352 1 96.62 83 LEU B O 1
ATOM 2581 N N . PHE B 1 84 ? 26.141 -13.438 -0.644 1 96.56 84 PHE B N 1
ATOM 2582 C CA . PHE B 1 84 ? 24.688 -13.375 -0.472 1 96.56 84 PHE B CA 1
ATOM 2583 C C . PHE B 1 84 ? 24.234 -11.945 -0.206 1 96.56 84 PHE B C 1
ATOM 2585 O O . PHE B 1 84 ? 23.234 -11.492 -0.758 1 96.56 84 PHE B O 1
ATOM 2592 N N . ALA B 1 85 ? 24.969 -11.18 0.527 1 94.88 85 ALA B N 1
ATOM 2593 C CA . ALA B 1 85 ? 24.641 -9.812 0.916 1 94.88 85 ALA B CA 1
ATOM 2594 C C . ALA B 1 85 ? 24.562 -8.898 -0.305 1 94.88 85 ALA B C 1
ATOM 2596 O O . ALA B 1 85 ? 23.859 -7.887 -0.282 1 94.88 85 ALA B O 1
ATOM 2597 N N . GLN B 1 86 ? 25.188 -9.266 -1.36 1 94.31 86 GLN B N 1
ATOM 2598 C CA . GLN B 1 86 ? 25.203 -8.461 -2.58 1 94.31 86 GLN B CA 1
ATOM 2599 C C . GLN B 1 86 ? 23.953 -8.727 -3.414 1 94.31 86 GLN B C 1
ATOM 2601 O O . GLN B 1 86 ? 23.656 -7.988 -4.355 1 94.31 86 GLN B O 1
ATOM 2606 N N . LEU B 1 87 ? 23.281 -9.812 -3.076 1 93.62 87 LEU B N 1
ATOM 2607 C CA . LEU B 1 87 ? 22.125 -10.219 -3.879 1 93.62 87 LEU B CA 1
ATOM 2608 C C . LEU B 1 87 ? 20.828 -9.797 -3.213 1 93.62 87 LEU B C 1
ATOM 2610 O O . LEU B 1 87 ? 19.906 -9.336 -3.887 1 93.62 87 LEU B O 1
ATOM 2614 N N . THR B 1 88 ? 20.781 -9.945 -1.936 1 92.44 88 THR B N 1
ATOM 2615 C CA . THR B 1 88 ? 19.531 -9.828 -1.217 1 92.44 88 THR B CA 1
ATOM 2616 C C . THR B 1 88 ? 19.141 -8.359 -1.031 1 92.44 88 THR B C 1
ATOM 2618 O O . THR B 1 88 ? 20.016 -7.508 -0.851 1 92.44 88 THR B O 1
ATOM 2621 N N . THR B 1 89 ? 17.859 -8.133 -1.13 1 85.69 89 THR B N 1
ATOM 2622 C CA . THR B 1 89 ? 17.312 -6.809 -0.85 1 85.69 89 THR B CA 1
ATOM 2623 C C . THR B 1 89 ? 16.625 -6.781 0.512 1 85.69 89 THR B C 1
ATOM 2625 O O . THR B 1 89 ? 16.188 -5.727 0.966 1 85.69 89 THR B O 1
ATOM 2628 N N . VAL B 1 90 ? 16.5 -7.863 1.129 1 84.12 90 VAL B N 1
ATOM 2629 C CA . VAL B 1 90 ? 15.852 -7.969 2.43 1 84.12 90 VAL B CA 1
ATOM 2630 C C . VAL B 1 90 ? 16.828 -7.559 3.531 1 84.12 90 VAL B C 1
ATOM 2632 O O . VAL B 1 90 ? 17.938 -8.078 3.609 1 84.12 90 VAL B O 1
ATOM 2635 N N . VAL B 1 91 ? 16.391 -6.633 4.328 1 78.06 91 VAL B N 1
ATOM 2636 C CA . VAL B 1 91 ? 17.234 -6.137 5.414 1 78.06 91 VAL B CA 1
ATOM 2637 C C . VAL B 1 91 ? 17.016 -6.977 6.668 1 78.06 91 VAL B C 1
ATOM 2639 O O . VAL B 1 91 ? 15.867 -7.184 7.09 1 78.06 91 VAL B O 1
ATOM 2642 N N . ASN B 1 92 ? 18.109 -7.559 7.195 1 79.25 92 ASN B N 1
ATOM 2643 C CA . ASN B 1 92 ? 18.141 -8.312 8.453 1 79.25 92 ASN B CA 1
ATOM 2644 C C . ASN B 1 92 ? 17.25 -9.555 8.367 1 79.25 92 ASN B C 1
ATOM 2646 O O . ASN B 1 92 ? 16.594 -9.914 9.352 1 79.25 92 ASN B O 1
ATOM 2650 N N . GLY B 1 93 ? 17.109 -10.047 7.258 1 86.38 93 GLY B N 1
ATOM 2651 C CA . GLY B 1 93 ? 16.297 -11.234 7.082 1 86.38 93 GLY B CA 1
ATOM 2652 C C . GLY B 1 93 ? 17.094 -12.516 7.02 1 86.38 93 GLY B C 1
ATOM 2653 O O . GLY B 1 93 ? 18.328 -12.492 7.172 1 86.38 93 GLY B O 1
ATOM 2654 N N . ILE B 1 94 ? 16.391 -13.586 7.031 1 91.94 94 ILE B N 1
ATOM 2655 C CA . ILE B 1 94 ? 16.984 -14.898 6.82 1 91.94 94 ILE B CA 1
ATOM 2656 C C . ILE B 1 94 ? 17.406 -15.047 5.363 1 91.94 94 ILE B C 1
ATOM 2658 O O . ILE B 1 94 ? 16.625 -14.789 4.449 1 91.94 94 ILE B O 1
ATOM 2662 N N . ASP B 1 95 ? 18.625 -15.438 5.148 1 95.56 95 ASP B N 1
ATOM 2663 C CA . ASP B 1 95 ? 19.25 -15.453 3.826 1 95.56 95 ASP B CA 1
ATOM 2664 C C . ASP B 1 95 ? 18.875 -16.719 3.061 1 95.56 95 ASP B C 1
ATOM 2666 O O . ASP B 1 95 ? 19.641 -17.688 3.061 1 95.56 95 ASP B O 1
ATOM 2670 N N . LEU B 1 96 ? 17.828 -16.703 2.467 1 97.38 96 LEU B N 1
ATOM 2671 C CA . LEU B 1 96 ? 17.344 -17.75 1.569 1 97.38 96 LEU B CA 1
ATOM 2672 C C . LEU B 1 96 ? 16.703 -17.141 0.328 1 97.38 96 LEU B C 1
ATOM 2674 O O . LEU B 1 96 ? 15.945 -16.172 0.426 1 97.38 96 LEU B O 1
ATOM 2678 N N . MET B 1 97 ? 17.047 -17.656 -0.853 1 97.19 97 MET B N 1
ATOM 2679 C CA . MET B 1 97 ? 16.484 -17.234 -2.129 1 97.19 97 MET B CA 1
ATOM 2680 C C . MET B 1 97 ? 16.172 -18.422 -3.018 1 97.19 97 MET B C 1
ATOM 2682 O O . MET B 1 97 ? 16.688 -19.531 -2.793 1 97.19 97 MET B O 1
ATOM 2686 N N . ALA B 1 98 ? 15.375 -18.188 -3.934 1 97.25 98 ALA B N 1
ATOM 2687 C CA . ALA B 1 98 ? 15.117 -19.203 -4.941 1 97.25 98 ALA B CA 1
ATOM 2688 C C . ALA B 1 98 ? 15.117 -18.609 -6.344 1 97.25 98 ALA B C 1
ATOM 2690 O O . ALA B 1 98 ? 14.594 -17.516 -6.562 1 97.25 98 ALA B O 1
ATOM 2691 N N . LEU B 1 99 ? 15.789 -19.266 -7.195 1 97 99 LEU B N 1
ATOM 2692 C CA . LEU B 1 99 ? 15.711 -18.969 -8.625 1 97 99 LEU B CA 1
ATOM 2693 C C . LEU B 1 99 ? 14.609 -19.797 -9.289 1 97 99 LEU B C 1
ATOM 2695 O O . LEU B 1 99 ? 14.578 -21.016 -9.156 1 97 99 LEU B O 1
ATOM 2699 N N . ILE B 1 100 ? 13.742 -19.109 -9.961 1 97.5 100 ILE B N 1
ATOM 2700 C CA . ILE B 1 100 ? 12.641 -19.828 -10.602 1 97.5 100 ILE B CA 1
ATOM 2701 C C . ILE B 1 100 ? 12.555 -19.422 -12.07 1 97.5 100 ILE B C 1
ATOM 2703 O O . ILE B 1 100 ? 13.07 -18.375 -12.469 1 97.5 100 ILE B O 1
ATOM 2707 N N . GLU B 1 101 ? 11.898 -20.344 -12.875 1 96.81 101 GLU B N 1
ATOM 2708 C CA . GLU B 1 101 ? 11.422 -19.922 -14.18 1 96.81 101 GLU B CA 1
ATOM 2709 C C . GLU B 1 101 ? 10.188 -19.031 -14.055 1 96.81 101 GLU B C 1
ATOM 2711 O O . GLU B 1 101 ? 9.234 -19.375 -13.359 1 96.81 101 GLU B O 1
ATOM 2716 N N . THR B 1 102 ? 10.234 -17.906 -14.648 1 96.5 102 THR B N 1
ATOM 2717 C CA . THR B 1 102 ? 9.102 -16.984 -14.531 1 96.5 102 THR B CA 1
ATOM 2718 C C . THR B 1 102 ? 7.859 -17.578 -15.195 1 96.5 102 THR B C 1
ATOM 2720 O O . THR B 1 102 ? 7.867 -17.875 -16.391 1 96.5 102 THR B O 1
ATOM 2723 N N . PRO B 1 103 ? 6.844 -17.734 -14.438 1 94.75 103 PRO B N 1
ATOM 2724 C CA . PRO B 1 103 ? 5.613 -18.234 -15.055 1 94.75 103 PRO B CA 1
ATOM 2725 C C . PRO B 1 103 ? 5.055 -17.281 -16.109 1 94.75 103 PRO B C 1
ATOM 2727 O O . PRO B 1 103 ? 5.109 -16.062 -15.938 1 94.75 103 PRO B O 1
ATOM 2730 N N . GLU B 1 104 ? 4.594 -17.906 -17.156 1 90.81 104 GLU B N 1
ATOM 2731 C CA . GLU B 1 104 ? 3.9 -17.125 -18.172 1 90.81 104 GLU B CA 1
ATOM 2732 C C . GLU B 1 104 ? 2.387 -17.266 -18.047 1 90.81 104 GLU B C 1
ATOM 2734 O O . GLU B 1 104 ? 1.866 -18.391 -18.047 1 90.81 104 GLU B O 1
ATOM 2739 N N . GLY B 1 105 ? 1.733 -16.266 -17.859 1 95.12 105 GLY B N 1
ATOM 2740 C CA . GLY B 1 105 ? 0.281 -16.312 -17.844 1 95.12 105 GLY B CA 1
ATOM 2741 C C . GLY B 1 105 ? -0.321 -16.703 -19.172 1 95.12 105 GLY B C 1
ATOM 2742 O O . GLY B 1 105 ? 0.378 -16.75 -20.188 1 95.12 105 GLY B O 1
ATOM 2743 N N . HIS B 1 106 ? -1.506 -17.141 -19.125 1 96.38 106 HIS B N 1
ATOM 2744 C CA . HIS B 1 106 ? -2.254 -17.484 -20.344 1 96.38 106 HIS B CA 1
ATOM 2745 C C . HIS B 1 106 ? -3.52 -16.641 -20.453 1 96.38 106 HIS B C 1
ATOM 2747 O O . HIS B 1 106 ? -4.262 -16.484 -19.484 1 96.38 106 HIS B O 1
ATOM 2753 N N . LEU B 1 107 ? -3.689 -16.109 -21.578 1 97.12 107 LEU B N 1
ATOM 2754 C CA . LEU B 1 107 ? -4.914 -15.359 -21.844 1 97.12 107 LEU B CA 1
ATOM 2755 C C . LEU B 1 107 ? -6.047 -16.297 -22.25 1 97.12 107 LEU B C 1
ATOM 2757 O O . LEU B 1 107 ? -6.016 -16.891 -23.328 1 97.12 107 LEU B O 1
ATOM 2761 N N . PRO B 1 108 ? -7.012 -16.422 -21.422 1 97.69 108 PRO B N 1
ATOM 2762 C CA . PRO B 1 108 ? -8.109 -17.328 -21.781 1 97.69 108 PRO B CA 1
ATOM 2763 C C . PRO B 1 108 ? -8.867 -16.859 -23.031 1 97.69 108 PRO B C 1
ATOM 2765 O O . PRO B 1 108 ? -8.914 -15.656 -23.312 1 97.69 108 PRO B O 1
ATOM 2768 N N . HIS B 1 109 ? -9.484 -17.797 -23.703 1 97.38 109 HIS B N 1
ATOM 2769 C CA . HIS B 1 109 ? -10.289 -17.469 -24.875 1 97.38 109 HIS B CA 1
ATOM 2770 C C . HIS B 1 109 ? -11.555 -16.719 -24.484 1 97.38 109 HIS B C 1
ATOM 2772 O O . HIS B 1 109 ? -12.016 -15.836 -25.203 1 97.38 109 HIS B O 1
ATOM 2778 N N . ARG B 1 110 ? -12.086 -17.156 -23.344 1 98.06 110 ARG B N 1
ATOM 2779 C CA . ARG B 1 110 ? -13.273 -16.531 -22.766 1 98.06 110 ARG B CA 1
ATOM 2780 C C . ARG B 1 110 ? -13.109 -16.297 -21.281 1 98.06 110 ARG B C 1
ATOM 2782 O O . ARG B 1 110 ? -12.711 -17.188 -20.531 1 98.06 110 ARG B O 1
ATOM 2789 N N . ILE B 1 111 ? -13.383 -15.094 -20.906 1 98.12 111 ILE B N 1
ATOM 2790 C CA . ILE B 1 111 ? -13.281 -14.727 -19.5 1 98.12 111 ILE B CA 1
ATOM 2791 C C . ILE B 1 111 ? -14.68 -14.523 -18.906 1 98.12 111 ILE B C 1
ATOM 2793 O O . ILE B 1 111 ? -15.336 -13.516 -19.172 1 98.12 111 ILE B O 1
ATOM 2797 N N . GLU B 1 112 ? -15.109 -15.477 -18.078 1 98.31 112 GLU B N 1
ATOM 2798 C CA . GLU B 1 112 ? -16.484 -15.484 -17.562 1 98.31 112 GLU B CA 1
ATOM 2799 C C . GLU B 1 112 ? -16.5 -15.477 -16.047 1 98.31 112 GLU B C 1
ATOM 2801 O O . GLU B 1 112 ? -17.547 -15.688 -15.43 1 98.31 112 GLU B O 1
ATOM 2806 N N . HIS B 1 113 ? -15.352 -15.32 -15.414 1 97.75 113 HIS B N 1
ATOM 2807 C CA . HIS B 1 113 ? -15.195 -15.258 -13.969 1 97.75 113 HIS B CA 1
ATOM 2808 C C . HIS B 1 113 ? -14.562 -13.93 -13.539 1 97.75 113 HIS B C 1
ATOM 2810 O O . HIS B 1 113 ? -14.195 -13.109 -14.383 1 97.75 113 HIS B O 1
ATOM 2816 N N . ASP B 1 114 ? -14.562 -13.695 -12.289 1 98.62 114 ASP B N 1
ATOM 2817 C CA . ASP B 1 114 ? -13.969 -12.477 -11.758 1 98.62 114 ASP B CA 1
ATOM 2818 C C . ASP B 1 114 ? -12.555 -12.273 -12.289 1 98.62 114 ASP B C 1
ATOM 2820 O O . ASP B 1 114 ? -11.781 -13.234 -12.391 1 98.62 114 ASP B O 1
ATOM 2824 N N . CYS B 1 115 ? -12.242 -11.078 -12.648 1 98.88 115 CYS B N 1
ATOM 2825 C CA . CYS B 1 115 ? -10.883 -10.766 -13.07 1 98.88 115 CYS B CA 1
ATOM 2826 C C . CYS B 1 115 ? -10.523 -9.32 -12.719 1 98.88 115 CYS B C 1
ATOM 2828 O O . CYS B 1 115 ? -11.398 -8.531 -12.367 1 98.88 115 CYS B O 1
ATOM 2830 N N . VAL B 1 116 ? -9.258 -9.039 -12.711 1 98.94 116 VAL B N 1
ATOM 2831 C CA . VAL B 1 116 ? -8.719 -7.711 -12.461 1 98.94 116 VAL B CA 1
ATOM 2832 C C . VAL B 1 116 ? -7.875 -7.258 -13.648 1 98.94 116 VAL B C 1
ATOM 2834 O O . VAL B 1 116 ? -7.051 -8.023 -14.156 1 98.94 116 VAL B O 1
ATOM 2837 N N . ILE B 1 117 ? -8.117 -6.109 -14.109 1 98.94 117 ILE B N 1
ATOM 2838 C CA . ILE B 1 117 ? -7.34 -5.484 -15.18 1 98.94 117 ILE B CA 1
ATOM 2839 C C . ILE B 1 117 ? -6.602 -4.266 -14.633 1 98.94 117 ILE B C 1
ATOM 2841 O O . ILE B 1 117 ? -7.227 -3.326 -14.133 1 98.94 117 ILE B O 1
ATOM 2845 N N . LEU B 1 118 ? -5.305 -4.309 -14.68 1 98.88 118 LEU B N 1
ATOM 2846 C CA . LEU B 1 118 ? -4.473 -3.172 -14.305 1 98.88 118 LEU B CA 1
ATOM 2847 C C . LEU B 1 118 ? -4.109 -2.334 -15.523 1 98.88 118 LEU B C 1
ATOM 2849 O O . LEU B 1 118 ? -3.387 -2.801 -16.406 1 98.88 118 LEU B O 1
ATOM 2853 N N . ASP B 1 119 ? -4.559 -1.158 -15.539 1 98.62 119 ASP B N 1
ATOM 2854 C CA . ASP B 1 119 ? -4.375 -0.266 -16.688 1 98.62 119 ASP B CA 1
ATOM 2855 C C . ASP B 1 119 ? -3.24 0.723 -16.422 1 98.62 119 ASP B C 1
ATOM 2857 O O . ASP B 1 119 ? -3.48 1.874 -16.062 1 98.62 119 ASP B O 1
ATOM 2861 N N . GLY B 1 120 ? -2.023 0.258 -16.672 1 98.12 120 GLY B N 1
ATOM 2862 C CA . GLY B 1 120 ? -0.853 1.119 -16.625 1 98.12 120 GLY B CA 1
ATOM 2863 C C . GLY B 1 120 ? -0.418 1.453 -15.203 1 98.12 120 GLY B C 1
ATOM 2864 O O . GLY B 1 120 ? 0.024 2.57 -14.93 1 98.12 120 GLY B O 1
ATOM 2865 N N . ILE B 1 121 ? -0.575 0.543 -14.227 1 98.31 121 ILE B N 1
ATOM 2866 C CA . ILE B 1 121 ? -0.105 0.784 -12.867 1 98.31 121 ILE B CA 1
ATOM 2867 C C . ILE B 1 121 ? 1.419 0.705 -12.82 1 98.31 121 ILE B C 1
ATOM 2869 O O . ILE B 1 121 ? 2 -0.34 -13.125 1 98.31 121 ILE B O 1
ATOM 2873 N N . GLN B 1 122 ? 2.064 1.7 -12.375 1 96.62 122 GLN B N 1
ATOM 2874 C CA . GLN B 1 122 ? 3.504 1.812 -12.586 1 96.62 122 GLN B CA 1
ATOM 2875 C C . GLN B 1 122 ? 4.27 1.486 -11.305 1 96.62 122 GLN B C 1
ATOM 2877 O O . GLN B 1 122 ? 5.445 1.119 -11.352 1 96.62 122 GLN B O 1
ATOM 2882 N N . ASP B 1 123 ? 3.686 1.718 -10.18 1 96.56 123 ASP B N 1
ATOM 2883 C CA . ASP B 1 123 ? 4.371 1.439 -8.914 1 96.56 123 ASP B CA 1
ATOM 2884 C C . ASP B 1 123 ? 4.352 -0.054 -8.602 1 96.56 123 ASP B C 1
ATOM 2886 O O . ASP B 1 123 ? 3.281 -0.647 -8.438 1 96.56 123 ASP B O 1
ATOM 2890 N N . ALA B 1 124 ? 5.496 -0.644 -8.406 1 97 124 ALA B N 1
ATOM 2891 C CA . ALA B 1 124 ? 5.629 -2.08 -8.18 1 97 124 ALA B CA 1
ATOM 2892 C C . ALA B 1 124 ? 4.965 -2.492 -6.867 1 97 124 ALA B C 1
ATOM 2894 O O . ALA B 1 124 ? 4.402 -3.586 -6.762 1 97 124 ALA B O 1
ATOM 2895 N N . GLY B 1 125 ? 5.023 -1.646 -5.867 1 97.44 125 GLY B N 1
ATOM 2896 C CA . GLY B 1 125 ? 4.348 -1.927 -4.613 1 97.44 125 GLY B CA 1
ATOM 2897 C C . GLY B 1 125 ? 2.838 -2.008 -4.754 1 97.44 125 GLY B C 1
ATOM 2898 O O . GLY B 1 125 ? 2.205 -2.906 -4.195 1 97.44 125 GLY B O 1
ATOM 2899 N N . ASN B 1 126 ? 2.316 -1.079 -5.551 1 98.25 126 ASN B N 1
ATOM 2900 C CA . ASN B 1 126 ? 0.882 -1.101 -5.816 1 98.25 126 ASN B CA 1
ATOM 2901 C C . ASN B 1 126 ? 0.472 -2.357 -6.578 1 98.25 126 ASN B C 1
ATOM 2903 O O . ASN B 1 126 ? -0.513 -3.008 -6.227 1 98.25 126 ASN B O 1
ATOM 2907 N N . VAL B 1 127 ? 1.241 -2.688 -7.582 1 98.69 127 VAL B N 1
ATOM 2908 C CA . VAL B 1 127 ? 0.947 -3.895 -8.352 1 98.69 127 VAL B CA 1
ATOM 2909 C C . VAL B 1 127 ? 0.92 -5.102 -7.414 1 98.69 127 VAL B C 1
ATOM 2911 O O . VAL B 1 127 ? -0.056 -5.855 -7.395 1 98.69 127 VAL B O 1
ATOM 2914 N N . GLY B 1 128 ? 1.965 -5.246 -6.613 1 98.5 128 GLY B N 1
ATOM 2915 C CA . GLY B 1 128 ? 2.033 -6.375 -5.695 1 98.5 128 GLY B CA 1
ATOM 2916 C C . GLY B 1 128 ? 0.875 -6.414 -4.715 1 98.5 128 GLY B C 1
ATOM 2917 O O . GLY B 1 128 ? 0.288 -7.473 -4.484 1 98.5 128 GLY B O 1
ATOM 2918 N N . SER B 1 129 ? 0.532 -5.266 -4.184 1 98.44 129 SER B N 1
ATOM 2919 C CA . SER B 1 129 ? -0.556 -5.18 -3.217 1 98.44 129 SER B CA 1
ATOM 2920 C C . SER B 1 129 ? -1.892 -5.551 -3.852 1 98.44 129 SER B C 1
ATOM 2922 O O . SER B 1 129 ? -2.715 -6.227 -3.232 1 98.44 129 SER B O 1
ATOM 2924 N N . ILE B 1 130 ? -2.094 -5.133 -5.055 1 98.81 130 ILE B N 1
ATOM 2925 C CA . ILE B 1 130 ? -3.338 -5.449 -5.754 1 98.81 130 ILE B CA 1
ATOM 2926 C C . ILE B 1 130 ? -3.402 -6.945 -6.043 1 98.81 130 ILE B C 1
ATOM 2928 O O . ILE B 1 130 ? -4.441 -7.578 -5.852 1 98.81 130 ILE B O 1
ATOM 2932 N N . LEU B 1 131 ? -2.27 -7.531 -6.504 1 98.75 131 LEU B N 1
ATOM 2933 C CA . LEU B 1 131 ? -2.219 -8.969 -6.723 1 98.75 131 LEU B CA 1
ATOM 2934 C C . LEU B 1 131 ? -2.561 -9.727 -5.445 1 98.75 131 LEU B C 1
ATOM 2936 O O . LEU B 1 131 ? -3.322 -10.695 -5.473 1 98.75 131 LEU B O 1
ATOM 2940 N N . ARG B 1 132 ? -2.023 -9.242 -4.34 1 98.62 132 ARG B N 1
ATOM 2941 C CA . ARG B 1 132 ? -2.244 -9.883 -3.047 1 98.62 132 ARG B CA 1
ATOM 2942 C C . ARG B 1 132 ? -3.715 -9.82 -2.65 1 98.62 132 ARG B C 1
ATOM 2944 O O . ARG B 1 132 ? -4.285 -10.812 -2.199 1 98.62 132 ARG B O 1
ATOM 2951 N N . CYS B 1 133 ? -4.363 -8.719 -2.889 1 98.62 133 CYS B N 1
ATOM 2952 C CA . CYS B 1 133 ? -5.785 -8.562 -2.605 1 98.62 133 CYS B CA 1
ATOM 2953 C C . CYS B 1 133 ? -6.625 -9.438 -3.523 1 98.62 133 CYS B C 1
ATOM 2955 O O . CYS B 1 133 ? -7.594 -10.055 -3.08 1 98.62 133 CYS B O 1
ATOM 2957 N N . ALA B 1 134 ? -6.238 -9.461 -4.789 1 98.81 134 ALA B N 1
ATOM 2958 C CA . ALA B 1 134 ? -6.973 -10.273 -5.758 1 98.81 134 ALA B CA 1
ATOM 2959 C C . ALA B 1 134 ? -6.961 -11.75 -5.367 1 98.81 134 ALA B C 1
ATOM 2961 O O . ALA B 1 134 ? -8.016 -12.383 -5.285 1 98.81 134 ALA B O 1
ATOM 2962 N N . ALA B 1 135 ? -5.77 -12.25 -5.055 1 98.56 135 ALA B N 1
ATOM 2963 C CA . ALA B 1 135 ? -5.641 -13.648 -4.652 1 98.56 135 ALA B CA 1
ATOM 2964 C C . ALA B 1 135 ? -6.449 -13.93 -3.389 1 98.56 135 ALA B C 1
ATOM 2966 O O . ALA B 1 135 ? -7.172 -14.93 -3.312 1 98.56 135 ALA B O 1
ATOM 2967 N N . ALA B 1 136 ? -6.348 -13.047 -2.434 1 98.12 136 ALA B N 1
ATOM 2968 C CA . ALA B 1 136 ? -7.059 -13.203 -1.167 1 98.12 136 ALA B CA 1
ATOM 2969 C C . ALA B 1 136 ? -8.57 -13.211 -1.383 1 98.12 136 ALA B C 1
ATOM 2971 O O . ALA B 1 136 ? -9.297 -13.93 -0.692 1 98.12 136 ALA B O 1
ATOM 2972 N N . ALA B 1 137 ? -9.039 -12.438 -2.336 1 98.44 137 ALA B N 1
ATOM 2973 C CA . ALA B 1 137 ? -10.469 -12.297 -2.59 1 98.44 137 ALA B CA 1
ATOM 2974 C C . ALA B 1 137 ? -11 -13.461 -3.424 1 98.44 137 ALA B C 1
ATOM 2976 O O . ALA B 1 137 ? -12.211 -13.594 -3.617 1 98.44 137 ALA B O 1
ATOM 2977 N N . GLY B 1 138 ? -10.109 -14.219 -3.992 1 97.88 138 GLY B N 1
ATOM 2978 C CA . GLY B 1 138 ? -10.523 -15.383 -4.75 1 97.88 138 GLY B CA 1
ATOM 2979 C C . GLY B 1 138 ? -10.531 -15.148 -6.25 1 97.88 138 GLY B C 1
ATOM 2980 O O . GLY B 1 138 ? -11.078 -15.953 -7.008 1 97.88 138 GLY B O 1
ATOM 2981 N N . VAL B 1 139 ? -10 -14.047 -6.668 1 98.44 139 VAL B N 1
ATOM 2982 C CA . VAL B 1 139 ? -9.812 -13.781 -8.094 1 98.44 139 VAL B CA 1
ATOM 2983 C C . VAL B 1 139 ? -8.656 -14.617 -8.625 1 98.44 139 VAL B C 1
ATOM 2985 O O . VAL B 1 139 ? -7.637 -14.789 -7.949 1 98.44 139 VAL B O 1
ATOM 2988 N N . ARG B 1 140 ? -8.773 -15.078 -9.82 1 96.69 140 ARG B N 1
ATOM 2989 C CA . ARG B 1 140 ? -7.734 -15.938 -10.367 1 96.69 140 ARG B CA 1
ATOM 2990 C C . ARG B 1 140 ? -6.988 -15.242 -11.5 1 96.69 140 ARG B C 1
ATOM 2992 O O . ARG B 1 140 ? -5.777 -15.422 -11.656 1 96.69 140 ARG B O 1
ATOM 2999 N N . ASP B 1 141 ? -7.707 -14.406 -12.266 1 98.69 141 ASP B N 1
ATOM 3000 C CA . ASP B 1 141 ? -7.133 -13.844 -13.484 1 98.69 141 ASP B CA 1
ATOM 3001 C C . ASP B 1 141 ? -6.797 -12.367 -13.297 1 98.69 141 ASP B C 1
ATOM 3003 O O . ASP B 1 141 ? -7.656 -11.57 -12.906 1 98.69 141 ASP B O 1
ATOM 3007 N N . VAL B 1 142 ? -5.574 -12.031 -13.594 1 98.88 142 VAL B N 1
ATOM 3008 C CA . VAL B 1 142 ? -5.125 -10.641 -13.578 1 98.88 142 VAL B CA 1
ATOM 3009 C C . VAL B 1 142 ? -4.449 -10.297 -14.906 1 98.88 142 VAL B C 1
ATOM 3011 O O . VAL B 1 142 ? -3.49 -10.961 -15.305 1 98.88 142 VAL B O 1
ATOM 3014 N N . PHE B 1 143 ? -4.93 -9.281 -15.547 1 98.88 143 PHE B N 1
ATOM 3015 C CA . PHE B 1 143 ? -4.387 -8.82 -16.812 1 98.88 143 PHE B CA 1
ATOM 3016 C C . PHE B 1 143 ? -3.752 -7.441 -16.672 1 98.88 143 PHE B C 1
ATOM 3018 O O . PHE B 1 143 ? -4.414 -6.484 -16.266 1 98.88 143 PHE B O 1
ATOM 3025 N N . MET B 1 144 ? -2.514 -7.371 -16.969 1 98.69 144 MET B N 1
ATOM 3026 C CA . MET B 1 144 ? -1.748 -6.137 -16.828 1 98.69 144 MET B CA 1
ATOM 3027 C C . MET B 1 144 ? -1.421 -5.539 -18.188 1 98.69 144 MET B C 1
ATOM 3029 O O . MET B 1 144 ? -0.72 -6.156 -18.984 1 98.69 144 MET B O 1
AT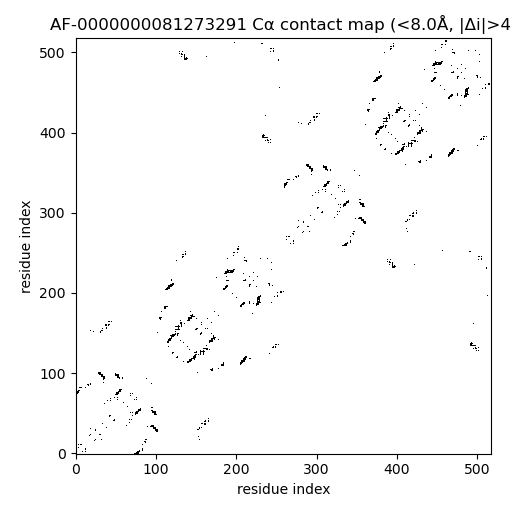OM 3033 N N . THR B 1 145 ? -1.898 -4.355 -18.406 1 98.5 145 THR B N 1
ATOM 3034 C CA . THR B 1 145 ? -1.66 -3.725 -19.703 1 98.5 145 THR B CA 1
ATOM 3035 C C . THR B 1 145 ? -0.214 -3.25 -19.812 1 98.5 145 THR B C 1
ATOM 3037 O O . THR B 1 145 ? 0.502 -3.184 -18.812 1 98.5 145 THR B O 1
ATOM 3040 N N . THR B 1 146 ? 0.18 -2.926 -21.016 1 96.5 146 THR B N 1
ATOM 3041 C CA . THR B 1 146 ? 1.491 -2.332 -21.25 1 96.5 146 THR B CA 1
ATOM 3042 C C . THR B 1 146 ? 1.671 -1.065 -20.422 1 96.5 146 THR B C 1
ATOM 3044 O O . THR B 1 146 ? 0.748 -0.257 -20.312 1 96.5 146 THR B O 1
ATOM 3047 N N . GLY B 1 147 ? 2.867 -0.962 -19.859 1 95.44 147 GLY B N 1
ATOM 3048 C CA . GLY B 1 147 ? 3.139 0.203 -19.031 1 95.44 147 GLY B CA 1
ATOM 3049 C C . GLY B 1 147 ? 3.119 -0.103 -17.547 1 95.44 147 GLY B C 1
ATOM 3050 O O . GLY B 1 147 ? 3.613 0.687 -16.734 1 95.44 147 GLY B O 1
ATOM 3051 N N . CYS B 1 148 ? 2.547 -1.255 -17.172 1 97.88 148 CYS B N 1
ATOM 3052 C CA . CYS B 1 148 ? 2.553 -1.658 -15.766 1 97.88 148 CYS B CA 1
ATOM 3053 C C . CYS B 1 148 ? 3.957 -2.031 -15.312 1 97.88 148 CYS B C 1
ATOM 3055 O O . CYS B 1 148 ? 4.793 -2.432 -16.125 1 97.88 148 CYS B O 1
ATOM 3057 N N . ALA B 1 149 ? 4.18 -1.864 -14.047 1 97.12 149 ALA B N 1
ATOM 3058 C CA . ALA B 1 149 ? 5.406 -2.383 -13.445 1 97.12 149 ALA B CA 1
ATOM 3059 C C . ALA B 1 149 ? 5.539 -3.885 -13.688 1 97.12 149 ALA B C 1
ATOM 3061 O O . ALA B 1 149 ? 4.535 -4.594 -13.781 1 97.12 149 ALA B O 1
ATOM 3062 N N . PHE B 1 150 ? 6.785 -4.336 -13.781 1 96.44 150 PHE B N 1
ATOM 3063 C CA . PHE B 1 150 ? 7.074 -5.746 -14.016 1 96.44 150 PHE B CA 1
ATOM 3064 C C . PHE B 1 150 ? 6.547 -6.605 -12.867 1 96.44 150 PHE B C 1
ATOM 3066 O O . PHE B 1 150 ? 6.914 -6.395 -11.711 1 96.44 150 PHE B O 1
ATOM 3073 N N . ALA B 1 151 ? 5.707 -7.594 -13.148 1 97.69 151 ALA B N 1
ATOM 3074 C CA . ALA B 1 151 ? 4.988 -8.375 -12.148 1 97.69 151 ALA B CA 1
ATOM 3075 C C . ALA B 1 151 ? 5.953 -9.203 -11.305 1 97.69 151 ALA B C 1
ATOM 3077 O O . ALA B 1 151 ? 5.652 -9.539 -10.156 1 97.69 151 ALA B O 1
ATOM 3078 N N . TRP B 1 152 ? 7.137 -9.43 -11.82 1 96.94 152 TRP B N 1
ATOM 3079 C CA . TRP B 1 152 ? 8 -10.406 -11.172 1 96.94 152 TRP B CA 1
ATOM 3080 C C . TRP B 1 152 ? 9.273 -9.742 -10.656 1 96.94 152 TRP B C 1
ATOM 3082 O O . TRP B 1 152 ? 10.297 -10.406 -10.453 1 96.94 152 TRP B O 1
ATOM 3092 N N . SER B 1 153 ? 9.219 -8.461 -10.539 1 94.12 153 SER B N 1
ATOM 3093 C CA . SER B 1 153 ? 10.312 -7.754 -9.883 1 94.12 153 SER B CA 1
ATOM 3094 C C . SER B 1 153 ? 10.375 -8.094 -8.398 1 94.12 153 SER B C 1
ATOM 3096 O O . SER B 1 153 ? 9.383 -8.531 -7.812 1 94.12 153 SER B O 1
ATOM 3098 N N . ALA B 1 154 ? 11.516 -7.836 -7.805 1 91.75 154 ALA B N 1
ATOM 3099 C CA . ALA B 1 154 ? 11.711 -8.094 -6.379 1 91.75 154 ALA B CA 1
ATOM 3100 C C . ALA B 1 154 ? 10.711 -7.301 -5.539 1 91.75 154 ALA B C 1
ATOM 3102 O O . ALA B 1 154 ? 10.125 -7.836 -4.594 1 91.75 154 ALA B O 1
ATOM 3103 N N . LYS B 1 155 ? 10.516 -6.109 -5.945 1 92.94 155 LYS B N 1
ATOM 3104 C CA . LYS B 1 155 ? 9.602 -5.242 -5.207 1 92.94 155 LYS B CA 1
ATOM 3105 C C . LYS B 1 155 ? 8.164 -5.734 -5.316 1 92.94 155 LYS B C 1
ATOM 3107 O O . LYS B 1 155 ? 7.438 -5.77 -4.32 1 92.94 155 LYS B O 1
ATOM 3112 N N . THR B 1 156 ? 7.738 -6.109 -6.539 1 97.12 156 THR B N 1
ATOM 3113 C CA . THR B 1 156 ? 6.379 -6.609 -6.73 1 97.12 156 THR B CA 1
ATOM 3114 C C . THR B 1 156 ? 6.172 -7.914 -5.969 1 97.12 156 THR B C 1
ATOM 3116 O O . THR B 1 156 ? 5.164 -8.086 -5.277 1 97.12 156 THR B O 1
ATOM 3119 N N . LEU B 1 157 ? 7.125 -8.742 -6.035 1 96.62 157 LEU B N 1
ATOM 3120 C CA . LEU B 1 157 ? 7.051 -10.031 -5.359 1 96.62 157 LEU B CA 1
ATOM 3121 C C . LEU B 1 157 ? 6.961 -9.852 -3.85 1 96.62 157 LEU B C 1
ATOM 3123 O O . LEU B 1 157 ? 6.164 -10.523 -3.188 1 96.62 157 LEU B O 1
ATOM 3127 N N . ARG B 1 158 ? 7.699 -9 -3.363 1 94.06 158 ARG B N 1
ATOM 3128 C CA . ARG B 1 158 ? 7.684 -8.742 -1.927 1 94.06 158 ARG B CA 1
ATOM 3129 C C . ARG B 1 158 ? 6.34 -8.18 -1.483 1 94.06 158 ARG B C 1
ATOM 3131 O O . ARG B 1 158 ? 5.816 -8.57 -0.435 1 94.06 158 ARG B O 1
ATOM 3138 N N . ALA B 1 159 ? 5.789 -7.324 -2.268 1 96.38 159 ALA B N 1
ATOM 3139 C CA . ALA B 1 159 ? 4.508 -6.715 -1.931 1 96.38 159 ALA B CA 1
ATOM 3140 C C . ALA B 1 159 ? 3.367 -7.719 -2.068 1 96.38 159 ALA B C 1
ATOM 3142 O O . ALA B 1 159 ? 2.393 -7.668 -1.315 1 96.38 159 ALA B O 1
ATOM 3143 N N . ALA B 1 160 ? 3.508 -8.664 -2.955 1 97.88 160 ALA B N 1
ATOM 3144 C CA . ALA B 1 160 ? 2.441 -9.617 -3.248 1 97.88 160 ALA B CA 1
ATOM 3145 C C . ALA B 1 160 ? 2.486 -10.805 -2.285 1 97.88 160 ALA B C 1
ATOM 3147 O O . ALA B 1 160 ? 1.485 -11.5 -2.105 1 97.88 160 ALA B O 1
ATOM 3148 N N . MET B 1 161 ? 3.668 -11.109 -1.78 1 96.38 161 MET B N 1
ATOM 3149 C CA . MET B 1 161 ? 3.902 -12.094 -0.729 1 96.38 161 MET B CA 1
ATOM 3150 C C . MET B 1 161 ? 3.326 -13.453 -1.118 1 96.38 161 MET B C 1
ATOM 3152 O O . MET B 1 161 ? 2.621 -14.078 -0.329 1 96.38 161 MET B O 1
ATOM 3156 N N . GLY B 1 162 ? 3.561 -13.867 -2.377 1 97.12 162 GLY B N 1
ATOM 3157 C CA . GLY B 1 162 ? 3.23 -15.219 -2.816 1 97.12 162 GLY B CA 1
ATOM 3158 C C . GLY B 1 162 ? 1.936 -15.289 -3.604 1 97.12 162 GLY B C 1
ATOM 3159 O O . GLY B 1 162 ? 1.568 -16.344 -4.109 1 97.12 162 GLY B O 1
ATOM 3160 N N . ALA B 1 163 ? 1.23 -14.164 -3.732 1 98.25 163 ALA B N 1
ATOM 3161 C CA . ALA B 1 163 ? -0.027 -14.117 -4.473 1 98.25 163 ALA B CA 1
ATOM 3162 C C . ALA B 1 163 ? 0.154 -14.633 -5.898 1 98.25 163 ALA B C 1
ATOM 3164 O O . ALA B 1 163 ? -0.746 -15.266 -6.453 1 98.25 163 ALA B O 1
ATOM 3165 N N . HIS B 1 164 ? 1.293 -14.43 -6.449 1 97.94 164 HIS B N 1
ATOM 3166 C CA . HIS B 1 164 ? 1.609 -14.812 -7.82 1 97.94 164 HIS B CA 1
ATOM 3167 C C . HIS B 1 164 ? 1.317 -16.297 -8.055 1 97.94 164 HIS B C 1
ATOM 3169 O O . HIS B 1 164 ? 0.903 -16.688 -9.148 1 97.94 164 HIS B O 1
ATOM 3175 N N . PHE B 1 165 ? 1.482 -17.062 -7.043 1 97.19 165 PHE B N 1
ATOM 3176 C CA . PHE B 1 165 ? 1.48 -18.5 -7.219 1 97.19 165 PHE B CA 1
ATOM 3177 C C . PHE B 1 165 ? 0.057 -19.047 -7.211 1 97.19 165 PHE B C 1
ATOM 3179 O O . PHE B 1 165 ? -0.158 -20.234 -7.441 1 97.19 165 PHE B O 1
ATOM 3186 N N . HIS B 1 166 ? -0.9 -18.078 -7.043 1 96.06 166 HIS B N 1
ATOM 3187 C 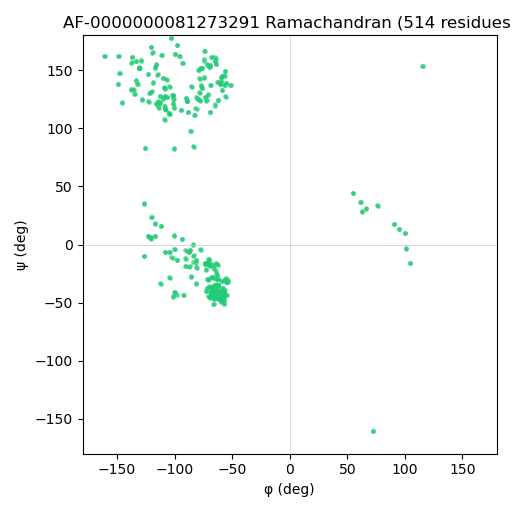CA . HIS B 1 166 ? -2.316 -18.438 -7.031 1 96.06 166 HIS B CA 1
ATOM 3188 C C . HIS B 1 166 ? -3.074 -17.719 -8.141 1 96.06 166 HIS B C 1
ATOM 3190 O O . HIS B 1 166 ? -4.297 -17.828 -8.234 1 96.06 166 HIS B O 1
ATOM 3196 N N . LEU B 1 167 ? -2.377 -17.016 -8.93 1 98 167 LEU B N 1
ATOM 3197 C CA . LEU B 1 167 ? -2.998 -16.172 -9.945 1 98 167 LEU B CA 1
ATOM 3198 C C . LEU B 1 167 ? -2.496 -16.531 -11.344 1 98 167 LEU B C 1
ATOM 3200 O O . LEU B 1 167 ? -1.361 -17 -11.492 1 98 167 LEU B O 1
ATOM 3204 N N . ASN B 1 168 ? -3.322 -16.406 -12.297 1 98.62 168 ASN B N 1
ATOM 3205 C CA . ASN B 1 168 ? -2.93 -16.281 -13.695 1 98.62 168 ASN B CA 1
ATOM 3206 C C . ASN B 1 168 ? -2.635 -14.828 -14.062 1 98.62 168 ASN B C 1
ATOM 3208 O O . ASN B 1 168 ? -3.551 -14.062 -14.367 1 98.62 168 ASN B O 1
ATOM 3212 N N . VAL B 1 169 ? -1.368 -14.469 -14.055 1 98.69 169 VAL B N 1
ATOM 3213 C CA . VAL B 1 169 ? -0.96 -13.094 -14.32 1 98.69 169 VAL B CA 1
ATOM 3214 C C . VAL B 1 169 ? -0.481 -12.961 -15.766 1 98.69 169 VAL B C 1
ATOM 3216 O O . VAL B 1 169 ? 0.505 -13.594 -16.156 1 98.69 169 VAL B O 1
ATOM 3219 N N . VAL B 1 170 ? -1.128 -12.188 -16.5 1 98.56 170 VAL B N 1
ATOM 3220 C CA . VAL B 1 170 ? -0.753 -11.953 -17.891 1 98.56 170 VAL B CA 1
ATOM 3221 C C . VAL B 1 170 ? -0.269 -10.516 -18.062 1 98.56 170 VAL B C 1
ATOM 3223 O O . VAL B 1 170 ? -1.013 -9.57 -17.797 1 98.56 170 VAL B O 1
ATOM 3226 N N . GLU B 1 171 ? 0.954 -10.375 -18.531 1 97.19 171 GLU B N 1
ATOM 3227 C CA . GLU B 1 171 ? 1.536 -9.055 -18.734 1 97.19 171 GLU B CA 1
ATOM 3228 C C . GLU B 1 171 ? 1.454 -8.617 -20.188 1 97.19 171 GLU B C 1
ATOM 3230 O O . GLU B 1 171 ? 1.111 -9.414 -21.062 1 97.19 171 GLU B O 1
ATOM 3235 N N . HIS B 1 172 ? 1.642 -7.355 -20.406 1 96.25 172 HIS B N 1
ATOM 3236 C CA . HIS B 1 172 ? 1.741 -6.754 -21.734 1 96.25 172 HIS B CA 1
ATOM 3237 C C . HIS B 1 172 ? 0.455 -6.953 -22.531 1 96.25 172 HIS B C 1
ATOM 3239 O O . HIS B 1 172 ? 0.499 -7.211 -23.734 1 96.25 172 HIS B O 1
ATOM 3245 N N . CYS B 1 173 ? -0.593 -6.891 -21.844 1 97.94 173 CYS B N 1
ATOM 3246 C CA . CYS B 1 173 ? -1.887 -6.969 -22.516 1 97.94 173 CYS B CA 1
ATOM 3247 C C . CYS B 1 173 ? -2.221 -5.648 -23.203 1 97.94 173 CYS B C 1
ATOM 3249 O O . CYS B 1 173 ? -1.692 -4.598 -22.828 1 97.94 173 CYS B O 1
ATOM 3251 N N . THR B 1 174 ? -3.018 -5.758 -24.281 1 97.62 174 THR B N 1
ATOM 3252 C CA . THR B 1 174 ? -3.629 -4.59 -24.891 1 97.62 174 THR B CA 1
ATOM 3253 C C . THR B 1 174 ? -5.137 -4.586 -24.672 1 97.62 174 THR B C 1
ATOM 3255 O O . THR B 1 174 ? -5.719 -5.605 -24.297 1 97.62 174 THR B O 1
ATOM 3258 N N . PHE B 1 175 ? -5.676 -3.414 -24.891 1 98.12 175 PHE B N 1
ATOM 3259 C CA . PHE B 1 175 ? -7.129 -3.316 -24.797 1 98.12 175 PHE B CA 1
ATOM 3260 C C . PHE B 1 175 ? -7.797 -4.332 -25.719 1 98.12 175 PHE B C 1
ATOM 3262 O O . PHE B 1 175 ? -8.688 -5.066 -25.281 1 98.12 175 PHE B O 1
ATOM 3269 N N . GLU B 1 176 ? -7.32 -4.457 -26.891 1 97.06 176 GLU B N 1
ATOM 3270 C CA . GLU B 1 176 ? -7.914 -5.32 -27.906 1 97.06 176 GLU B CA 1
ATOM 3271 C C . GLU B 1 176 ? -7.777 -6.793 -27.531 1 97.06 176 GLU B C 1
ATOM 3273 O O . GLU B 1 176 ? -8.711 -7.574 -27.719 1 97.06 176 GLU B O 1
ATOM 3278 N N . SER B 1 177 ? -6.668 -7.152 -26.984 1 96.69 177 SER B N 1
ATOM 3279 C CA . SER B 1 177 ? -6.395 -8.555 -26.703 1 96.69 177 SER B CA 1
ATOM 3280 C C . SER B 1 177 ? -7.266 -9.07 -25.562 1 96.69 177 SER B C 1
ATOM 3282 O O . SER B 1 177 ? -7.613 -10.25 -25.516 1 96.69 177 SER B O 1
ATOM 3284 N N . VAL B 1 178 ? -7.625 -8.172 -24.641 1 98.12 178 VAL B N 1
ATOM 3285 C CA . VAL B 1 178 ? -8.344 -8.617 -23.453 1 98.12 178 VAL B CA 1
ATOM 3286 C C . VAL B 1 178 ? -9.844 -8.383 -23.641 1 98.12 178 VAL B C 1
ATOM 3288 O O . VAL B 1 178 ? -10.656 -9.266 -23.359 1 98.12 178 VAL B O 1
ATOM 3291 N N . HIS B 1 179 ? -10.203 -7.227 -24.172 1 98 179 HIS B N 1
ATOM 3292 C CA . HIS B 1 179 ? -11.594 -6.801 -24.203 1 98 179 HIS B CA 1
ATOM 3293 C C . HIS B 1 179 ? -12.453 -7.801 -24.969 1 98 179 HIS B C 1
ATOM 3295 O O . HIS B 1 179 ? -13.57 -8.117 -24.547 1 98 179 HIS B O 1
ATOM 3301 N N . ALA B 1 180 ? -11.945 -8.289 -26.078 1 96.38 180 ALA B N 1
ATOM 3302 C CA . ALA B 1 180 ? -12.703 -9.195 -26.938 1 96.38 180 ALA B CA 1
ATOM 3303 C C . ALA B 1 180 ? -13.008 -10.508 -26.234 1 96.38 180 ALA B C 1
ATOM 3305 O O . ALA B 1 180 ? -13.898 -11.258 -26.656 1 96.38 180 ALA B O 1
ATOM 3306 N N . ARG B 1 181 ? -12.336 -10.789 -25.172 1 98.12 181 ARG B N 1
ATOM 3307 C CA . ARG B 1 181 ? -12.438 -12.078 -24.5 1 98.12 181 ARG B CA 1
ATOM 3308 C C . ARG B 1 181 ? -13.289 -11.969 -23.25 1 98.12 181 ARG B C 1
ATOM 3310 O O . ARG B 1 181 ? -13.648 -12.984 -22.641 1 98.12 181 ARG B O 1
ATOM 3317 N N . LEU B 1 182 ? -13.609 -10.766 -22.844 1 98.44 182 LEU B N 1
ATOM 3318 C CA . LEU B 1 182 ? -14.328 -10.516 -21.609 1 98.44 182 LEU B CA 1
ATOM 3319 C C . LEU B 1 182 ? -15.828 -10.758 -21.781 1 98.44 182 LEU B C 1
ATOM 3321 O O . LEU B 1 182 ? -16.453 -10.148 -22.656 1 98.44 182 LEU B O 1
ATOM 3325 N N . HIS B 1 183 ? -16.422 -11.594 -20.969 1 98.38 183 HIS B N 1
ATOM 3326 C CA . HIS B 1 183 ? -17.844 -11.891 -20.984 1 98.38 183 HIS B CA 1
ATOM 3327 C C . HIS B 1 183 ? -18.453 -11.68 -19.594 1 98.38 183 HIS B C 1
ATOM 3329 O O . HIS B 1 183 ? -19.266 -12.5 -19.141 1 98.38 183 HIS B O 1
ATOM 3335 N N . VAL B 1 184 ? -17.984 -10.688 -18.859 1 98.38 184 VAL B N 1
ATOM 3336 C CA . VAL B 1 184 ? -18.5 -10.234 -17.562 1 98.38 184 VAL B CA 1
ATOM 3337 C C . VAL B 1 184 ? -18.672 -8.719 -17.578 1 98.38 184 VAL B C 1
ATOM 3339 O O . VAL B 1 184 ? -17.969 -8.016 -18.312 1 98.38 184 VAL B O 1
ATOM 3342 N N . PRO B 1 185 ? -19.609 -8.203 -16.781 1 98.19 185 PRO B N 1
ATOM 3343 C CA . PRO B 1 185 ? -19.656 -6.75 -16.656 1 98.19 185 PRO B CA 1
ATOM 3344 C C . PRO B 1 185 ? -18.359 -6.156 -16.109 1 98.19 185 PRO B C 1
ATOM 3346 O O . PRO B 1 185 ? -17.703 -6.777 -15.258 1 98.19 185 PRO B O 1
ATOM 3349 N N . LEU B 1 186 ? -18 -4.969 -16.625 1 98.56 186 LEU B N 1
ATOM 3350 C CA . LEU B 1 186 ? -16.766 -4.32 -16.203 1 98.56 186 LEU B CA 1
ATOM 3351 C C . LEU B 1 186 ? -17.047 -3.09 -15.359 1 98.56 186 LEU B C 1
ATOM 3353 O O . LEU B 1 186 ? -17.953 -2.311 -15.672 1 98.56 186 LEU B O 1
ATOM 3357 N N . LEU B 1 187 ? -16.312 -2.961 -14.266 1 98.56 187 LEU B N 1
ATOM 3358 C CA . LEU B 1 187 ? -16.391 -1.811 -13.375 1 98.56 187 LEU B CA 1
ATOM 3359 C C . LEU B 1 187 ? -15.039 -1.091 -13.305 1 98.56 187 LEU B C 1
ATOM 3361 O O . LEU B 1 187 ? -13.984 -1.731 -13.289 1 98.56 187 LEU B O 1
ATOM 3365 N N . ALA B 1 188 ? -15.047 0.201 -13.297 1 98 188 ALA B N 1
ATOM 3366 C CA . ALA B 1 188 ? -13.844 1.012 -13.133 1 98 188 ALA B CA 1
ATOM 3367 C C . ALA B 1 188 ? -14.055 2.107 -12.094 1 98 188 ALA B C 1
ATOM 3369 O O . ALA B 1 188 ? -15.117 2.736 -12.055 1 98 188 ALA B O 1
ATOM 3370 N N . THR B 1 189 ? -13.039 2.307 -11.266 1 92.94 189 THR B N 1
ATOM 3371 C CA . THR B 1 189 ? -13.18 3.363 -10.266 1 92.94 189 THR B CA 1
ATOM 3372 C C . THR B 1 189 ? -12.969 4.734 -10.898 1 92.94 189 THR B C 1
ATOM 3374 O O . THR B 1 189 ? -12.102 4.902 -11.766 1 92.94 189 THR B O 1
ATOM 3377 N N . SER B 1 190 ? -13.82 5.566 -10.492 1 89.06 190 SER B N 1
ATOM 3378 C CA . SER B 1 190 ? -13.766 6.957 -10.922 1 89.06 190 SER B CA 1
ATOM 3379 C C . SER B 1 190 ? -14.297 7.898 -9.844 1 89.06 190 SER B C 1
ATOM 3381 O O . SER B 1 190 ? -15.312 7.609 -9.211 1 89.06 190 SER B O 1
ATOM 3383 N N . SER B 1 191 ? -13.594 9.031 -9.656 1 80.62 191 SER B N 1
ATOM 3384 C CA . SER B 1 191 ? -14.016 10 -8.648 1 80.62 191 SER B CA 1
ATOM 3385 C C . SER B 1 191 ? -15.297 10.711 -9.07 1 80.62 191 SER B C 1
ATOM 3387 O O . SER B 1 191 ? -15.969 11.328 -8.242 1 80.62 191 SER B O 1
ATOM 3389 N N . HIS B 1 192 ? -15.68 10.57 -10.289 1 82.12 192 HIS B N 1
ATOM 3390 C CA . HIS B 1 192 ? -16.812 11.328 -10.797 1 82.12 192 HIS B CA 1
ATOM 3391 C C . HIS B 1 192 ? -18 10.406 -11.094 1 82.12 192 HIS B C 1
ATOM 3393 O O . HIS B 1 192 ? -18.969 10.828 -11.719 1 82.12 192 HIS B O 1
ATOM 3399 N N . ALA B 1 193 ? -17.906 9.266 -10.555 1 89 193 ALA B N 1
ATOM 3400 C CA . ALA B 1 193 ? -18.953 8.297 -10.859 1 89 193 ALA B CA 1
ATOM 3401 C C . ALA B 1 193 ? -20.219 8.586 -10.047 1 89 193 ALA B C 1
ATOM 3403 O O . ALA B 1 193 ? -20.141 9.094 -8.93 1 89 193 ALA B O 1
ATOM 3404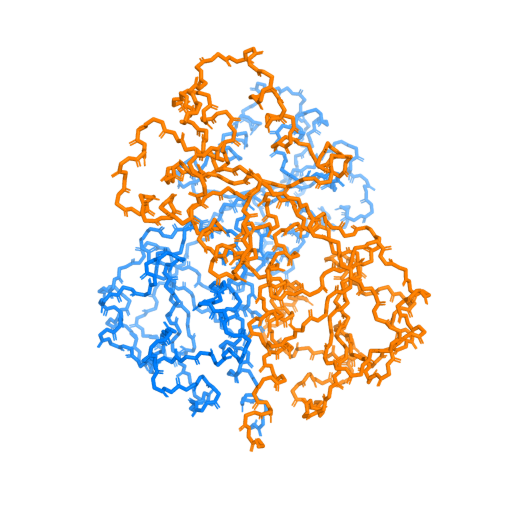 N N . ARG B 1 194 ? -21.391 8.195 -10.617 1 86.69 194 ARG B N 1
ATOM 3405 C CA . ARG B 1 194 ? -22.703 8.414 -10.008 1 86.69 194 ARG B CA 1
ATOM 3406 C C . ARG B 1 194 ? -23 7.352 -8.961 1 86.69 194 ARG B C 1
ATOM 3408 O O . ARG B 1 194 ? -23.656 7.633 -7.953 1 86.69 194 ARG B O 1
ATOM 3415 N N . HIS B 1 195 ? -22.484 6.102 -9.242 1 94.19 195 HIS B N 1
ATOM 3416 C CA . HIS B 1 195 ? -22.797 4.996 -8.344 1 94.19 195 HIS B CA 1
ATOM 3417 C C . HIS B 1 195 ? -21.609 4.664 -7.445 1 94.19 195 HIS B C 1
ATOM 3419 O O . HIS B 1 195 ? -20.469 4.668 -7.895 1 94.19 195 HIS B O 1
ATOM 3425 N N . ALA B 1 196 ? -22 4.465 -6.145 1 96.62 196 ALA B N 1
ATOM 3426 C CA . ALA B 1 196 ? -20.984 3.971 -5.207 1 96.62 196 ALA B CA 1
ATOM 3427 C C . ALA B 1 196 ? -20.797 2.465 -5.359 1 96.62 196 ALA B C 1
ATOM 3429 O O . ALA B 1 196 ? -21.734 1.737 -5.684 1 96.62 196 ALA B O 1
ATOM 3430 N N . VAL B 1 197 ? -19.609 1.996 -5.094 1 97.94 197 VAL B N 1
ATOM 3431 C CA . VAL B 1 197 ? -19.297 0.576 -5.18 1 97.94 197 VAL B CA 1
ATOM 3432 C C . VAL B 1 197 ? -20.234 -0.224 -4.285 1 97.94 197 VAL B C 1
ATOM 3434 O O . VAL B 1 197 ? -20.625 -1.343 -4.629 1 97.94 197 VAL B O 1
ATOM 3437 N N . PHE B 1 198 ? -20.688 0.352 -3.225 1 97.44 198 PHE B N 1
ATOM 3438 C CA . PHE B 1 198 ? -21.5 -0.321 -2.223 1 97.44 198 PHE B CA 1
ATOM 3439 C C . PHE B 1 198 ? -22.906 -0.556 -2.746 1 97.44 198 PHE B C 1
ATOM 3441 O O . PHE B 1 198 ? -23.672 -1.354 -2.182 1 97.44 198 PHE B O 1
ATOM 3448 N N . ASP B 1 199 ? -23.266 0.128 -3.797 1 96.06 199 ASP B N 1
ATOM 3449 C CA . ASP B 1 199 ? -24.609 0.043 -4.359 1 96.06 199 ASP B CA 1
ATOM 3450 C C . ASP B 1 199 ? -24.641 -0.877 -5.578 1 96.06 199 ASP B C 1
ATOM 3452 O O . ASP B 1 199 ? -25.703 -1.127 -6.152 1 96.06 199 ASP B O 1
ATOM 3456 N N . MET B 1 200 ? -23.531 -1.383 -6.004 1 97.12 200 MET B N 1
ATOM 3457 C CA . MET B 1 200 ? -23.422 -2.227 -7.191 1 97.12 200 MET B CA 1
ATOM 3458 C C . MET B 1 200 ? -23.719 -3.684 -6.852 1 97.12 200 MET B C 1
ATOM 3460 O O . MET B 1 200 ? -23.297 -4.18 -5.805 1 97.12 200 MET B O 1
ATOM 3464 N N . PRO B 1 201 ? -24.516 -4.34 -7.703 1 96.88 201 PRO B N 1
ATOM 3465 C CA . PRO B 1 201 ? -24.656 -5.781 -7.504 1 96.88 201 PRO B CA 1
ATOM 3466 C C . PRO B 1 201 ? -23.391 -6.559 -7.828 1 96.88 201 PRO B C 1
ATOM 3468 O O . PRO B 1 201 ? -22.984 -6.625 -8.992 1 96.88 201 PRO B O 1
ATOM 3471 N N . LEU B 1 202 ? -22.797 -7.152 -6.816 1 98.06 202 LEU B N 1
ATOM 3472 C CA . LEU B 1 202 ? -21.516 -7.816 -6.992 1 98.06 202 LEU B CA 1
ATOM 3473 C C . LEU B 1 202 ? -21.609 -9.297 -6.652 1 98.06 202 LEU B C 1
ATOM 3475 O O . LEU B 1 202 ? -20.609 -9.93 -6.285 1 98.06 202 LEU B O 1
ATOM 3479 N N . ASN B 1 203 ? -22.781 -9.852 -6.738 1 96.75 203 ASN B N 1
ATOM 3480 C CA . ASN B 1 203 ? -23.016 -11.25 -6.422 1 96.75 203 ASN B CA 1
ATOM 3481 C C . ASN B 1 203 ? -22.766 -12.148 -7.633 1 96.75 203 ASN B C 1
ATOM 3483 O O . ASN B 1 203 ? -22.906 -13.367 -7.547 1 96.75 203 ASN B O 1
ATOM 3487 N N . THR B 1 204 ? -22.469 -11.594 -8.805 1 96.88 204 THR B N 1
ATOM 3488 C CA . THR B 1 204 ? -22.062 -12.312 -10.008 1 96.88 204 THR B CA 1
ATOM 3489 C C . THR B 1 204 ? -20.672 -11.867 -10.445 1 96.88 204 THR B C 1
ATOM 3491 O O . THR B 1 204 ? -20.172 -10.82 -10.016 1 96.88 204 THR B O 1
ATOM 3494 N N . PRO B 1 205 ? -20.031 -12.617 -11.328 1 98.12 205 PRO B N 1
ATOM 3495 C CA . PRO B 1 205 ? -18.672 -12.289 -11.742 1 98.12 205 PRO B CA 1
ATOM 3496 C C . PRO B 1 205 ? -18.562 -10.914 -12.398 1 98.12 205 PRO B C 1
ATOM 3498 O O . PRO B 1 205 ? -19.453 -10.531 -13.172 1 98.12 205 PRO B O 1
ATOM 3501 N N . VAL B 1 206 ? -17.547 -10.211 -12.086 1 98.62 206 VAL B N 1
ATOM 3502 C CA . VAL B 1 206 ? -17.281 -8.906 -12.672 1 98.62 206 VAL B CA 1
ATOM 3503 C C . VAL B 1 206 ? -15.797 -8.773 -12.992 1 98.62 206 VAL B C 1
ATOM 3505 O O . VAL B 1 206 ? -14.969 -9.516 -12.453 1 98.62 206 VAL B O 1
ATOM 3508 N N . GLY B 1 207 ? -15.461 -7.922 -13.914 1 98.75 207 GLY B N 1
ATOM 3509 C CA . GLY B 1 207 ? -14.102 -7.461 -14.148 1 98.75 207 GLY B CA 1
ATOM 3510 C C . GLY B 1 207 ? -13.828 -6.082 -13.578 1 98.75 207 GLY B C 1
ATOM 3511 O O . GLY B 1 207 ? -14.594 -5.145 -13.812 1 98.75 207 GLY B O 1
ATOM 3512 N N . TRP B 1 208 ? -12.805 -5.984 -12.836 1 98.88 208 TRP B N 1
ATOM 3513 C CA . TRP B 1 208 ? -12.406 -4.723 -12.219 1 98.88 208 TRP B CA 1
ATOM 3514 C C . TRP B 1 208 ? -11.266 -4.074 -12.992 1 98.88 208 TRP B C 1
ATOM 3516 O O . TRP B 1 208 ? -10.203 -4.68 -13.172 1 98.88 208 TRP B O 1
ATOM 3526 N N . VAL B 1 209 ? -11.422 -2.855 -13.398 1 98.75 209 VAL B N 1
ATOM 3527 C CA . VAL B 1 209 ? -10.352 -2.109 -14.055 1 98.75 209 VAL B CA 1
ATOM 3528 C C . VAL B 1 209 ? -9.82 -1.033 -13.109 1 98.75 209 VAL B C 1
ATOM 3530 O O . VAL B 1 209 ? -10.562 -0.135 -12.703 1 98.75 209 VAL B O 1
ATOM 3533 N N . PHE B 1 210 ? -8.586 -1.139 -12.734 1 98.44 210 PHE B N 1
ATOM 3534 C CA . PHE B 1 210 ? -7.906 -0.134 -11.922 1 98.44 210 PHE B CA 1
ATOM 3535 C C . PHE B 1 210 ? -6.883 0.628 -12.758 1 98.44 210 PHE B C 1
ATOM 3537 O O . PHE B 1 210 ? -6.086 0.023 -13.477 1 98.44 210 PHE B O 1
ATOM 3544 N N . GLY B 1 211 ? -6.895 1.912 -12.617 1 97.44 211 GLY B N 1
ATOM 3545 C CA . GLY B 1 211 ? -6.141 2.752 -13.531 1 97.44 211 GLY B CA 1
ATOM 3546 C C . GLY B 1 211 ? -4.848 3.275 -12.93 1 97.44 211 GLY B C 1
ATOM 3547 O O . GLY B 1 211 ? -4.578 3.068 -11.742 1 97.44 211 GLY B O 1
ATOM 3548 N N . ASN B 1 212 ? -4.141 3.979 -13.711 1 96.12 212 ASN B N 1
ATOM 3549 C CA . ASN B 1 212 ? -2.852 4.586 -13.398 1 96.12 212 ASN B CA 1
ATOM 3550 C C . ASN B 1 212 ? -2.953 5.539 -12.211 1 96.12 212 ASN B C 1
ATOM 3552 O O . ASN B 1 212 ? -3.939 6.262 -12.07 1 96.12 212 ASN B O 1
ATOM 3556 N N . GLU B 1 213 ? -1.914 5.652 -11.328 1 92 213 GLU B N 1
ATOM 3557 C CA . GLU B 1 213 ? -1.88 6.438 -10.102 1 92 213 GLU B CA 1
ATOM 3558 C C . GLU B 1 213 ? -2.053 7.926 -10.383 1 92 213 GLU B C 1
ATOM 3560 O O . GLU B 1 213 ? -2.592 8.664 -9.562 1 92 213 GLU B O 1
ATOM 3565 N N . GLY B 1 214 ? -1.617 8.422 -11.555 1 88.31 214 GLY B N 1
ATOM 3566 C CA . GLY B 1 214 ? -1.734 9.82 -11.938 1 88.31 214 GLY B CA 1
ATOM 3567 C C . GLY B 1 214 ? -2.879 10.078 -12.898 1 88.31 214 GLY B C 1
ATOM 3568 O O . GLY B 1 214 ? -3.775 10.867 -12.602 1 88.31 214 GLY B O 1
ATOM 3569 N N . ALA B 1 215 ? -3.02 9.25 -13.867 1 91.88 215 ALA B N 1
ATOM 3570 C CA . ALA B 1 215 ? -3.906 9.516 -15 1 91.88 215 ALA B CA 1
ATOM 3571 C C . ALA B 1 215 ? -5.25 8.812 -14.82 1 91.88 215 ALA B C 1
ATOM 3573 O O . ALA B 1 215 ? -6.223 9.133 -15.508 1 91.88 215 ALA B O 1
ATOM 3574 N N . GLY B 1 216 ? -5.359 7.871 -13.875 1 94.81 216 GLY B N 1
ATOM 3575 C CA . GLY B 1 216 ? -6.578 7.086 -13.742 1 94.81 216 GLY B CA 1
ATOM 3576 C C . GLY B 1 216 ? -6.758 6.07 -14.852 1 94.81 216 GLY B C 1
ATOM 3577 O O . GLY B 1 216 ? -5.781 5.609 -15.445 1 94.81 216 GLY B O 1
ATOM 3578 N N . VAL B 1 217 ? -7.949 5.641 -15.008 1 97.06 217 VAL B N 1
ATOM 3579 C CA . VAL B 1 217 ? -8.289 4.652 -16.031 1 97.06 217 VAL B CA 1
ATOM 3580 C C . VAL B 1 217 ? -8.328 5.316 -17.406 1 97.06 217 VAL B C 1
ATOM 3582 O O . VAL B 1 217 ? -8.859 6.418 -17.547 1 97.06 217 VAL B O 1
ATOM 3585 N N . SER B 1 218 ? -7.73 4.664 -18.359 1 96.81 218 SER B N 1
ATOM 3586 C CA . SER B 1 218 ? -7.66 5.227 -19.703 1 96.81 218 SER B CA 1
ATOM 3587 C C . SER B 1 218 ? -9.047 5.34 -20.328 1 96.81 218 SER B C 1
ATOM 3589 O O . SER B 1 218 ? -9.969 4.605 -19.953 1 96.81 218 SER B O 1
ATOM 3591 N N . GLU B 1 219 ? -9.164 6.184 -21.266 1 95.94 219 GLU B N 1
ATOM 3592 C CA . GLU B 1 219 ? -10.43 6.445 -21.938 1 95.94 219 GLU B CA 1
ATOM 3593 C C . GLU B 1 219 ? -10.977 5.188 -22.609 1 95.94 219 GLU B C 1
ATOM 3595 O O . GLU B 1 219 ? -12.18 4.945 -22.609 1 95.94 219 GLU B O 1
ATOM 3600 N N . GLN B 1 220 ? -10.141 4.398 -23.219 1 96.62 220 GLN B N 1
ATOM 3601 C CA . GLN B 1 220 ? -10.547 3.174 -23.891 1 96.62 220 GLN B CA 1
ATOM 3602 C C . GLN B 1 220 ? -11.266 2.229 -22.938 1 96.62 220 GLN B C 1
ATOM 3604 O O . GLN B 1 220 ? -12.32 1.678 -23.266 1 96.62 220 GLN B O 1
ATOM 3609 N N . TRP B 1 221 ? -10.75 2.07 -21.766 1 97.5 221 TRP B N 1
ATOM 3610 C CA . TRP B 1 221 ? -11.367 1.205 -20.766 1 97.5 221 TRP B CA 1
ATOM 3611 C C . TRP B 1 221 ? -12.625 1.849 -20.203 1 97.5 221 TRP B C 1
ATOM 3613 O O . TRP B 1 221 ? -13.625 1.168 -19.969 1 97.5 221 TRP B O 1
ATOM 3623 N N . LEU B 1 222 ? -12.57 3.172 -19.969 1 95.69 222 LEU B N 1
ATOM 3624 C CA . LEU B 1 222 ? -13.734 3.865 -19.422 1 95.69 222 LEU B CA 1
ATOM 3625 C C . LEU B 1 222 ? -14.938 3.713 -20.344 1 95.69 222 LEU B C 1
ATOM 3627 O O . LEU B 1 222 ? -16.078 3.635 -19.891 1 95.69 222 LEU B O 1
ATOM 3631 N N . SER B 1 223 ? -14.672 3.625 -21.625 1 96.5 223 SER B N 1
ATOM 3632 C CA . SER B 1 223 ? -15.734 3.576 -22.625 1 96.5 223 SER B CA 1
ATOM 3633 C C . SER B 1 223 ? -16.5 2.256 -22.547 1 96.5 223 SER B C 1
ATOM 3635 O O . SER B 1 223 ? -17.609 2.146 -23.062 1 96.5 223 SER B O 1
ATOM 3637 N N . VAL B 1 224 ? -15.977 1.222 -21.938 1 97.5 224 VAL B N 1
ATOM 3638 C CA . VAL B 1 224 ? -16.609 -0.091 -21.938 1 97.5 224 VAL B CA 1
ATOM 3639 C C . VAL B 1 224 ? -16.906 -0.522 -20.5 1 97.5 224 VAL B C 1
ATOM 3641 O O . VAL B 1 224 ? -17.234 -1.685 -20.25 1 97.5 224 VAL B O 1
ATOM 3644 N N . THR B 1 225 ? -16.672 0.406 -19.516 1 97.44 225 THR B N 1
ATOM 3645 C CA . THR B 1 225 ? -16.875 0.073 -18.109 1 97.44 225 THR B CA 1
ATOM 3646 C C . THR B 1 225 ? -17.984 0.934 -17.5 1 97.44 225 THR B C 1
ATOM 3648 O O . THR B 1 225 ? -18.281 2.021 -18 1 97.44 225 THR B O 1
ATOM 3651 N N . THR B 1 226 ? -18.625 0.395 -16.516 1 97.5 226 THR B N 1
ATOM 3652 C CA . THR B 1 226 ? -19.438 1.214 -15.625 1 97.5 226 THR B CA 1
ATOM 3653 C C . THR B 1 226 ? -18.594 1.909 -14.578 1 97.5 226 THR B C 1
ATOM 3655 O O . THR B 1 226 ? -17.891 1.25 -13.797 1 97.5 226 THR B O 1
ATOM 3658 N N . PRO B 1 227 ? -18.562 3.221 -14.586 1 96.75 227 PRO B N 1
ATOM 3659 C CA . PRO B 1 227 ? -17.797 3.924 -13.547 1 96.75 227 PRO B CA 1
ATOM 3660 C C . PRO B 1 227 ? -18.422 3.785 -12.156 1 96.75 227 PRO B C 1
ATOM 3662 O O . PRO B 1 227 ? -19.641 3.834 -12.023 1 96.75 227 PRO B O 1
ATOM 3665 N N . ILE B 1 228 ? -17.594 3.547 -11.148 1 97.31 228 ILE B N 1
ATOM 3666 C CA . ILE B 1 228 ? -18.062 3.463 -9.766 1 97.31 228 ILE B CA 1
ATOM 3667 C C . ILE B 1 228 ? -17.172 4.332 -8.875 1 97.31 228 ILE B C 1
ATOM 3669 O O . ILE B 1 228 ? -16 4.559 -9.188 1 97.31 228 ILE B O 1
ATOM 3673 N N . SER B 1 229 ? -17.719 4.809 -7.812 1 96.56 229 SER B N 1
ATOM 3674 C CA . SER B 1 229 ? -16.969 5.605 -6.848 1 96.56 229 SER B CA 1
ATOM 3675 C C . SER B 1 229 ? -16.891 4.898 -5.496 1 96.56 229 SER B C 1
ATOM 3677 O O . SER B 1 229 ? -17.656 3.98 -5.219 1 96.56 229 SER B O 1
ATOM 3679 N N . ILE B 1 230 ? -15.93 5.195 -4.777 1 97.25 230 ILE B N 1
ATOM 3680 C CA . ILE B 1 230 ? -15.828 4.848 -3.365 1 97.25 230 ILE B CA 1
ATOM 3681 C C . ILE B 1 230 ? -16.094 6.082 -2.51 1 97.25 230 ILE B C 1
ATOM 3683 O O . ILE B 1 230 ? -15.32 7.043 -2.531 1 97.25 230 ILE B O 1
ATOM 3687 N N . PRO B 1 231 ? -17.156 6.066 -1.802 1 96.38 231 PRO B N 1
ATOM 3688 C CA . PRO B 1 231 ? -17.453 7.246 -0.988 1 96.38 231 PRO B CA 1
ATOM 3689 C C . PRO B 1 231 ? -16.344 7.574 0.009 1 96.38 231 PRO B C 1
ATOM 3691 O O . PRO B 1 231 ? -15.867 6.688 0.719 1 96.38 231 PRO B O 1
ATOM 3694 N N . GLN B 1 232 ? -15.961 8.828 0.064 1 96.25 232 GLN B N 1
ATOM 3695 C CA . GLN B 1 232 ? -14.922 9.32 0.964 1 96.25 232 GLN B CA 1
ATOM 3696 C C . GLN B 1 232 ? -15.438 10.484 1.805 1 96.25 232 GLN B C 1
ATOM 3698 O O . GLN B 1 232 ? -15.109 11.641 1.529 1 96.25 232 GLN B O 1
ATOM 3703 N N . PRO B 1 233 ? -16.078 10.188 2.818 1 95.94 233 PRO B N 1
ATOM 3704 C CA . PRO B 1 233 ? -16.703 11.25 3.607 1 95.94 233 PRO B CA 1
ATOM 3705 C C . PRO B 1 233 ? -15.695 12.227 4.199 1 95.94 233 PRO B C 1
ATOM 3707 O O . PRO B 1 233 ? -16.062 13.344 4.57 1 95.94 233 PRO B O 1
ATOM 3710 N N . GLY B 1 234 ? -14.406 11.883 4.285 1 95 234 GLY B N 1
ATOM 3711 C CA . GLY B 1 234 ? -13.398 12.758 4.859 1 95 234 GLY B CA 1
ATOM 3712 C C . GLY B 1 234 ? -12.859 13.781 3.873 1 95 234 GLY B C 1
ATOM 3713 O O . GLY B 1 234 ? -12.078 14.656 4.242 1 95 234 GLY B O 1
ATOM 3714 N N . GLY B 1 235 ? -13.188 13.672 2.627 1 87.31 235 GLY B N 1
ATOM 3715 C CA . GLY B 1 235 ? -12.922 14.711 1.646 1 87.31 235 GLY B CA 1
ATOM 3716 C C . GLY B 1 235 ? -11.578 14.555 0.963 1 87.31 235 GLY B C 1
ATOM 3717 O O . GLY B 1 235 ? -11.055 15.516 0.387 1 87.31 235 GLY B O 1
ATOM 3718 N N . MET B 1 236 ? -10.867 13.5 0.939 1 87.12 236 MET B N 1
ATOM 3719 C CA . MET B 1 236 ? -9.641 13.305 0.173 1 87.12 236 MET B CA 1
ATOM 3720 C C . MET B 1 236 ? -9.938 13.25 -1.322 1 87.12 236 MET B C 1
ATOM 3722 O O . MET B 1 236 ? -11.078 13.016 -1.727 1 87.12 236 MET B O 1
ATOM 3726 N N . GLU B 1 237 ? -8.977 13.594 -2.141 1 82 237 GLU B N 1
ATOM 3727 C CA . GLU B 1 237 ? -9.156 13.617 -3.59 1 82 237 GLU B CA 1
ATOM 3728 C C . GLU B 1 237 ? -9.312 12.211 -4.152 1 82 237 GLU B C 1
ATOM 3730 O O . GLU B 1 237 ? -10.148 11.977 -5.027 1 82 237 GLU B O 1
ATOM 3735 N N . SER B 1 238 ? -8.477 11.406 -3.682 1 91 238 SER B N 1
ATOM 3736 C CA . SER B 1 238 ? -8.508 10.031 -4.176 1 91 238 SER B CA 1
ATOM 3737 C C . SER B 1 238 ? -7.789 9.086 -3.217 1 91 238 SER B C 1
ATOM 3739 O O . SER B 1 238 ? -7.07 9.531 -2.318 1 91 238 SER B O 1
ATOM 3741 N N . LEU B 1 239 ? -8.086 7.863 -3.41 1 95.56 239 LEU B N 1
ATOM 3742 C CA . LEU B 1 239 ? -7.41 6.816 -2.648 1 95.56 239 LEU B CA 1
ATOM 3743 C C . LEU B 1 239 ? -6.207 6.277 -3.416 1 95.56 239 LEU B C 1
ATOM 3745 O O . LEU B 1 239 ? -6.09 6.488 -4.625 1 95.56 239 LEU B O 1
ATOM 3749 N N . ASN B 1 240 ? -5.262 5.715 -2.678 1 96.31 240 ASN B N 1
ATOM 3750 C CA . ASN B 1 240 ? -4.262 4.859 -3.309 1 96.31 240 ASN B CA 1
ATOM 3751 C C . ASN B 1 240 ? -4.914 3.73 -4.105 1 96.31 240 ASN B C 1
ATOM 3753 O O . ASN B 1 240 ? -5.895 3.131 -3.654 1 96.31 240 ASN B O 1
ATOM 3757 N N . VAL B 1 241 ? -4.402 3.443 -5.246 1 97.94 241 VAL B N 1
ATOM 3758 C CA . VAL B 1 241 ? -5.055 2.51 -6.16 1 97.94 241 VAL B CA 1
ATOM 3759 C C . VAL B 1 241 ? -5.137 1.129 -5.516 1 97.94 241 VAL B C 1
ATOM 3761 O O . VAL B 1 241 ? -6.102 0.393 -5.73 1 97.94 241 VAL B O 1
ATOM 3764 N N . ALA B 1 242 ? -4.129 0.722 -4.723 1 98.56 242 ALA B N 1
ATOM 3765 C CA . ALA B 1 242 ? -4.168 -0.571 -4.047 1 98.56 242 ALA B CA 1
ATOM 3766 C C . ALA B 1 242 ? -5.242 -0.589 -2.963 1 98.56 242 ALA B C 1
ATOM 3768 O O . ALA B 1 242 ? -5.902 -1.61 -2.752 1 98.56 242 ALA B O 1
ATOM 3769 N N . ALA B 1 243 ? -5.414 0.531 -2.289 1 98.44 243 ALA B N 1
ATOM 3770 C CA . ALA B 1 243 ? -6.496 0.645 -1.312 1 98.44 243 ALA B CA 1
ATOM 3771 C C . ALA B 1 243 ? -7.859 0.555 -1.99 1 98.44 243 ALA B C 1
ATOM 3773 O O . ALA B 1 243 ? -8.758 -0.134 -1.503 1 98.44 243 ALA B O 1
ATOM 3774 N N . ALA B 1 244 ? -8.008 1.254 -3.109 1 98.38 244 ALA B N 1
ATOM 3775 C CA . ALA B 1 244 ? -9.25 1.196 -3.875 1 98.38 244 ALA B CA 1
ATOM 3776 C C . ALA B 1 244 ? -9.562 -0.234 -4.305 1 98.38 244 ALA B C 1
ATOM 3778 O O . ALA B 1 244 ? -10.703 -0.687 -4.184 1 98.38 244 ALA B O 1
ATOM 3779 N N . ALA B 1 245 ? -8.539 -0.937 -4.789 1 98.75 245 ALA B N 1
ATOM 3780 C CA . ALA B 1 245 ? -8.711 -2.326 -5.203 1 98.75 245 ALA B CA 1
ATOM 3781 C C . ALA B 1 245 ? -9.172 -3.195 -4.035 1 98.75 245 ALA B C 1
ATOM 3783 O O . ALA B 1 245 ? -10.07 -4.023 -4.188 1 98.75 245 ALA B O 1
ATOM 3784 N N . ALA B 1 246 ? -8.562 -2.984 -2.869 1 98.81 246 ALA B N 1
ATOM 3785 C CA . ALA B 1 246 ? -8.93 -3.756 -1.685 1 98.81 246 ALA B CA 1
ATOM 3786 C C . ALA B 1 246 ? -10.398 -3.553 -1.33 1 98.81 246 ALA B C 1
ATOM 3788 O O . ALA B 1 246 ? -11.133 -4.52 -1.101 1 98.81 246 ALA B O 1
ATOM 3789 N N . ILE B 1 247 ? -10.852 -2.279 -1.334 1 98.81 247 ILE B N 1
ATOM 3790 C CA . ILE B 1 247 ? -12.219 -1.937 -0.972 1 98.81 247 ILE B CA 1
ATOM 3791 C C . ILE B 1 247 ? -13.188 -2.57 -1.967 1 98.81 247 ILE B C 1
ATOM 3793 O O . ILE B 1 247 ? -14.172 -3.197 -1.57 1 98.81 247 ILE B O 1
ATOM 3797 N N . CYS B 1 248 ? -12.906 -2.475 -3.248 1 98.75 248 CYS B N 1
ATOM 3798 C CA . CYS B 1 248 ? -13.789 -2.988 -4.297 1 98.75 248 CYS B CA 1
ATOM 3799 C C . CYS B 1 248 ? -13.867 -4.508 -4.238 1 98.75 248 CYS B C 1
ATOM 3801 O O . CYS B 1 248 ? -14.969 -5.074 -4.223 1 98.75 248 CYS B O 1
ATOM 3803 N N . LEU B 1 249 ? -12.758 -5.18 -4.207 1 98.81 249 LEU B N 1
ATOM 3804 C CA . LEU B 1 249 ? -12.711 -6.637 -4.223 1 98.81 249 LEU B CA 1
ATOM 3805 C C . LEU B 1 249 ? -13.391 -7.215 -2.988 1 98.81 249 LEU B C 1
ATOM 3807 O O . LEU B 1 249 ? -14.125 -8.203 -3.084 1 98.81 249 LEU B O 1
ATOM 3811 N N . PHE B 1 250 ? -13.266 -6.57 -1.896 1 98.62 250 PHE B N 1
ATOM 3812 C CA . PHE B 1 250 ? -13.781 -7.176 -0.674 1 98.62 250 PHE B CA 1
ATOM 3813 C C . PHE B 1 250 ? -15.227 -6.762 -0.438 1 98.62 250 PHE B C 1
ATOM 3815 O O . PHE B 1 250 ? -15.938 -7.387 0.358 1 98.62 250 PHE B O 1
ATOM 3822 N N . GLU B 1 251 ? -15.656 -5.672 -1.111 1 98.62 251 GLU B N 1
ATOM 3823 C CA . GLU B 1 251 ? -17.094 -5.473 -1.188 1 98.62 251 GLU B CA 1
ATOM 3824 C C . GLU B 1 251 ? -17.781 -6.637 -1.902 1 98.62 251 GLU B C 1
ATOM 3826 O O . GLU B 1 251 ? -18.859 -7.078 -1.493 1 98.62 251 GLU B O 1
ATOM 3831 N N . ALA B 1 252 ? -17.156 -7.125 -2.988 1 98.56 252 ALA B N 1
ATOM 3832 C CA . ALA B 1 252 ? -17.672 -8.305 -3.67 1 98.56 252 ALA B CA 1
ATOM 3833 C C . ALA B 1 252 ? -17.672 -9.523 -2.744 1 98.56 252 ALA B C 1
ATOM 3835 O O . ALA B 1 252 ? -18.641 -10.273 -2.693 1 98.56 252 ALA B O 1
ATOM 3836 N N . VAL B 1 253 ? -16.562 -9.703 -1.984 1 98.19 253 VAL B N 1
ATOM 3837 C CA . VAL B 1 253 ? -16.484 -10.805 -1.025 1 98.19 253 VAL B CA 1
ATOM 3838 C C . VAL B 1 253 ? -17.625 -10.695 -0.017 1 98.19 253 VAL B C 1
ATOM 3840 O O . VAL B 1 253 ? -18.281 -11.695 0.283 1 98.19 253 VAL B O 1
ATOM 3843 N N . ARG B 1 254 ? -17.859 -9.5 0.488 1 98 254 ARG B N 1
ATOM 3844 C CA . ARG B 1 254 ? -18.922 -9.273 1.476 1 98 254 ARG B CA 1
ATOM 3845 C C . ARG B 1 254 ? -20.281 -9.688 0.928 1 98 254 ARG B C 1
ATOM 3847 O O . ARG B 1 254 ? -21.031 -10.414 1.589 1 98 254 ARG B O 1
ATOM 3854 N N . GLN B 1 255 ? -20.562 -9.242 -0.272 1 97.88 255 GLN B N 1
ATOM 3855 C CA . GLN B 1 255 ? -21.875 -9.484 -0.85 1 97.88 255 GLN B CA 1
ATOM 3856 C C . GLN B 1 255 ? -22.094 -10.969 -1.14 1 97.88 255 GLN B C 1
ATOM 3858 O O . GLN B 1 255 ? -23.219 -11.469 -1.06 1 97.88 255 GLN B O 1
ATOM 3863 N N . ARG B 1 256 ? -21.109 -11.68 -1.376 1 97.06 256 ARG B N 1
ATOM 3864 C CA . ARG B 1 256 ? -21.219 -13.07 -1.789 1 97.06 256 ARG B CA 1
ATOM 3865 C C . ARG B 1 256 ? -21.203 -14 -0.582 1 97.06 256 ARG B C 1
ATOM 3867 O O . ARG B 1 256 ? -21.484 -15.195 -0.71 1 97.06 256 ARG B O 1
ATOM 3874 N N . ARG B 1 257 ? -20.859 -13.492 0.584 1 91 257 ARG B N 1
ATOM 3875 C CA . ARG B 1 257 ? -20.984 -14.242 1.829 1 91 257 ARG B CA 1
ATOM 3876 C C . ARG B 1 257 ? -22.453 -14.383 2.229 1 91 257 ARG B C 1
ATOM 3878 O O . ARG B 1 257 ? -22.828 -15.344 2.893 1 91 257 ARG B O 1
ATOM 3885 N N . MET B 1 258 ? -23.234 -13.336 1.993 1 74.75 258 MET B N 1
ATOM 3886 C CA . MET B 1 258 ? -24.641 -13.273 2.389 1 74.75 258 MET B CA 1
ATOM 3887 C C . MET B 1 258 ? -25.484 -14.219 1.542 1 74.75 258 MET B C 1
ATOM 3889 O O . MET B 1 258 ? -26.562 -14.633 1.961 1 74.75 258 MET B O 1
ATOM 3893 N N . ASN B 1 259 ? -24.938 -14.734 0.422 1 65.25 259 ASN B N 1
ATOM 3894 C CA . ASN B 1 259 ? -25.703 -15.656 -0.409 1 65.25 259 ASN B CA 1
ATOM 3895 C C . ASN B 1 259 ? -25.297 -17.109 -0.157 1 65.25 259 ASN B C 1
ATOM 3897 O O . ASN B 1 259 ? -24.109 -17.406 0.016 1 65.25 259 ASN B O 1
#

Solvent-accessible surface area (backbone atoms only — not comparable to full-atom values): 27317 Å² total; per-residue (Å²): 106,51,75,46,80,52,80,80,36,66,66,50,45,52,50,48,48,42,64,74,27,69,65,48,17,62,74,67,44,34,33,60,34,75,27,58,66,38,43,47,42,43,44,71,68,70,50,78,63,68,28,37,38,30,20,61,88,35,54,79,32,83,81,43,40,66,58,53,70,75,44,63,57,85,34,31,33,38,27,33,57,75,59,42,61,73,53,57,83,68,79,93,56,66,54,33,33,27,38,32,71,52,82,76,41,71,84,64,80,64,38,67,55,40,32,38,34,37,42,32,37,54,52,31,52,43,51,10,38,35,46,27,42,37,21,19,51,50,34,40,42,36,40,27,24,57,70,34,40,61,75,65,35,63,58,9,40,62,46,17,65,42,22,69,78,61,37,41,51,30,72,68,36,48,70,71,73,47,57,80,19,56,66,43,58,37,38,26,70,33,92,81,33,91,41,45,56,89,75,52,89,43,74,58,54,36,29,39,41,46,32,16,90,83,77,37,55,50,68,77,58,54,74,71,31,48,53,21,19,76,86,40,80,42,64,56,88,70,73,56,60,34,37,49,46,30,38,54,49,46,50,30,48,53,51,45,65,80,100,107,51,75,47,78,54,79,80,37,66,67,52,46,51,49,46,47,42,66,73,27,71,68,48,17,63,75,67,44,34,33,62,35,76,25,57,66,36,43,48,41,44,45,73,67,70,50,76,63,69,29,37,38,29,20,61,87,36,54,79,33,82,82,44,39,65,57,53,70,74,44,63,59,86,33,31,35,36,28,33,56,75,58,43,62,74,55,56,86,68,81,94,56,65,54,32,35,26,37,32,70,52,81,75,41,72,83,64,81,66,38,70,55,41,30,38,34,36,40,32,37,54,51,33,52,44,53,10,38,36,45,27,43,36,21,19,52,51,33,40,40,34,39,28,23,57,68,35,39,61,76,65,36,62,58,9,40,61,44,17,64,42,22,67,77,61,39,43,51,31,70,67,37,48,70,71,73,47,57,79,20,53,67,45,58,37,38,25,70,32,91,82,34,89,42,43,58,88,74,53,88,41,74,57,55,36,30,40,40,45,30,16,87,86,77,38,54,51,67,77,57,54,74,72,29,48,54,23,19,77,88,41,81,41,65,55,88,71,72,56,63,33,37,48,45,28,37,54,49,47,51,30,46,54,52,46,64,80,100

Nearest PDB structures (foldseek):
  7qiu-assembly1_B  TM=8.609E-01  e=4.859E-23  Bacillus subtilis
  4x3m-assembly1_B  TM=8.844E-01  e=1.993E-22  Thermus thermophilus HB8
  1ipa-assembly1_A  TM=8.269E-01  e=7.265E-22  Thermus thermophilus
  2i6d-assembly1_A  TM=8.142E-01  e=5.922E-19  Porphyromonas gingivalis W83
  3nk6-assembly1_B  TM=7.861E-01  e=3.198E-16  Streptomyces actuosus

Radius of gyration: 23.88 Å; Cα contacts (8 Å, |Δi|>4): 1099; chains: 2; bounding box: 62×68×57 Å

Foldseek 3Di:
DAEEEDCPDPVLVLLLQQQPDPVSCVVVQKFKAWALLQLVLCVVLVHAFQAKEAEPVCCPPPSNVVSVVSYDPVRYYYYYPVSLVSRHPDDPGGRMMTMHRHDAFDQDQADFAAEEEEAQAADLLLLLLLLLLCLVLPHAEYEYAPNYHDCRHNNSCVNNSNSVSRHRYHYHDDCVSRVNRYDAAEEEEDQPAPAALLPDDLLGHYYYYFYYQPPTHDPSRVVRHRYHYHDDPPDDPDDDSSVVSNVNSVSSVVNNVVD/DAEEEDCPDPVLVLLLQQQPDPVSCVVVQKFKAAALLQLVLCVVLPHAFQAKEAEPVCCPPPSNVVSVVSYDPVRYYYYYPVSLVSRHPDDPGGRMMTMHRHDAFDQDQADFAAEEEEAQAADLLLLLLLLLLCLVLPHAEYEYAPNYHDCRHNNSCVNNSNSVSRHRYHYHDDCVSRVNRYDAAEEFEDQPAPAALLPDDLQGHYYYYFYYQPPTHDPSRVVRHHYHYHDDPPDDPDDDSSVVSNVNSVSSVVNNVVD

Organism: Ralstonia solanacearum (NCBI:txid305)

Secondary structure (DSSP, 8-state):
-EEE--TT-HHHHHHHHHHH-HHHHHHHTEEEEESHHHHHHHHHTT---SEEEEEGGGTT-TTTHHHHTTS-GGGEEEE-HHHHHTT---TT---EEEEEEPPPP---S-B-S-EEEEES---HHHHHHHHHHHHHHT--EEEEETTSPPTTSHHHHHHHTTGGGGSEEEEEE-HHHHHTTB-S-EEEE-TT-SEEGGGS--SS--EEEEEBTTTBS-HHHHTTSEEEE---TT--S---HHHHHHHHHHHHHHHHH--/-EEE--TT-HHHHHHHHHHH-HHHHHHHTEEEEESHHHHHHHHHTT---SEEEEEGGGTT-TTTHHHHTTS-GGGEEEE-HHHHHTT---TT---EEEEEEPPPP---S-B-S-EEEEES---HHHHHHHHHHHHHHT--EEEEETTSPPTTSHHHHHHHTTGGGGSEEEEEE-HHHHHTTB-S-EEEE-TT-SEEGGGS--SS--EEEEEBTTTBS-HHHHTTSEEEE---TT--S---HHHHHHHHHHHHHHHHH--

Sequence (518 aa):
MKHITSRDNAVFKHLKALSGSTQQRRRAGQSVLDGIHLVAAYLDAGHVPAQCLVSERHLAHPEVAPLLARVDPQGIVLLADSLFAQLTTVVNGIDLMALIETPEGHLPHRIEHDCVILDGIQDAGNVGSILRCAAAAGVRDVFMTTGCAFAWSAKTLRAAMGAHFHLNVVEHCTFESVHARLHVPLLATSSHARHAVFDMPLNTPVGWVFGNEGAGVSEQWLSVTTPISIPQPGGMESLNVAAAAAICLFEAVRQRRMNMKHITSRDNAVFKHLKALSGSTQQRRRAGQSVLDGIHLVAAYLDAGHVPAQCLVSERHLAHPEVAPLLARVDPQGIVLLADSLFAQLTTVVNGIDLMALIETPEGHLPHRIEHDCVILDGIQDAGNVGSILRCAAAAGVRDVFMTTGCAFAWSAKTLRAAMGAHFHLNVVEHCTFESVHARLHVPLLATSSHARHAVFDMPLNTPVGWVFGNEGAGVSEQWLSVTTPISIPQPGGMESLNVAAAAAICLFEAVRQRRMN